Protein AF-A0A3N5BP95-F1 (afdb_monomer)

InterPro domains:
  IPR024079 Metallopeptidase, catalytic domain superfamily [G3DSA:3.40.390.10] (380-494)

Radius of gyration: 29.46 Å; Cα contacts (8 Å, |Δi|>4): 746; chains: 1; bounding box: 74×51×87 Å

Solvent-accessible surface area (backbone atoms only — not comparable to full-atom values): 29817 Å² total; per-residue (Å²): 101,35,34,36,41,33,27,37,22,31,38,56,100,89,51,77,41,54,39,74,54,55,46,54,48,50,27,62,79,66,70,35,48,29,33,40,39,35,32,40,48,75,45,72,67,47,52,53,47,52,55,53,38,48,74,73,63,36,43,55,89,60,31,46,79,39,93,64,92,80,74,39,76,43,68,78,82,68,98,61,82,49,75,67,41,49,59,53,58,75,67,34,63,30,38,41,36,38,59,75,43,60,69,66,60,54,51,33,52,50,42,52,23,64,76,69,71,34,50,32,30,42,43,34,57,79,86,75,87,72,59,66,73,61,59,74,67,34,77,37,77,45,73,47,50,98,91,55,55,69,70,58,54,48,51,52,51,53,53,55,46,40,63,74,69,58,48,81,79,65,80,81,69,81,80,79,85,75,57,72,70,59,56,57,53,50,56,52,51,52,51,53,52,51,53,52,51,53,54,51,51,52,54,49,54,55,52,53,64,64,57,75,78,72,84,93,73,89,76,96,71,66,72,71,81,77,78,60,66,94,75,43,75,54,66,57,72,66,98,63,86,69,98,58,83,78,90,49,61,26,45,44,53,20,45,54,52,21,50,51,27,47,54,58,26,41,78,75,47,64,68,81,58,90,76,65,79,64,80,30,28,78,83,71,70,62,76,91,50,58,44,60,26,36,40,24,35,37,38,64,83,53,44,82,41,79,76,41,80,70,66,65,83,89,62,76,72,55,53,60,58,54,39,48,67,56,52,52,46,52,66,37,47,64,55,77,60,24,72,61,38,44,25,44,32,29,29,38,66,60,81,64,34,62,47,61,52,78,46,67,53,94,90,40,30,32,45,32,37,21,60,72,55,64,83,51,62,65,60,42,54,47,49,50,45,24,47,48,40,43,57,71,50,65,34,73,86,32,40,43,75,43,81,88,50,59,83,58,86,82,55,71,94,23,36,28,83,82,18,67,55,36,49,50,35,65,56,74,49,68,91,55,62,72,78,50,55,66,31,88,86,55,53,69,70,55,50,53,52,51,27,68,73,42,54,62,48,36,89,43,66,59,24,56,41,22,60,70,45,28,50,16,49,31,50,30,49,33,58,73,47,75,83,54,92,76,58,85,46,54,31,40,49,52,36,44,50,45,74,78,34,45,56,54,29,47,47,35,23,48,37,32,44,34,51,30,50,54,63,74,75,106

pLDDT: mean 79.38, std 15.55, range [29.91, 98.25]

Structure (mmCIF, N/CA/C/O backbone):
data_AF-A0A3N5BP95-F1
#
_entry.id   AF-A0A3N5BP95-F1
#
loop_
_atom_site.group_PDB
_atom_site.id
_atom_site.type_symbol
_atom_site.label_atom_id
_atom_site.label_alt_id
_atom_site.label_comp_id
_atom_site.label_asym_id
_atom_site.label_entity_id
_atom_site.label_seq_id
_atom_site.pdbx_PDB_ins_code
_atom_site.Cartn_x
_atom_site.Cartn_y
_atom_site.Cartn_z
_atom_site.occupancy
_atom_site.B_iso_or_equiv
_atom_site.auth_seq_id
_atom_site.auth_comp_id
_atom_site.auth_asym_id
_atom_site.auth_atom_id
_atom_site.pdbx_PDB_model_num
ATOM 1 N N . MET A 1 1 ? 25.912 -14.772 -30.320 1.00 88.56 1 MET A N 1
ATOM 2 C CA . MET A 1 1 ? 25.528 -14.565 -28.922 1.00 88.56 1 MET A CA 1
ATOM 3 C C . MET A 1 1 ? 25.731 -13.100 -28.609 1.00 88.56 1 MET A C 1
ATOM 5 O O . MET A 1 1 ? 26.829 -12.608 -28.857 1.00 88.56 1 MET A O 1
ATOM 9 N N . ASN A 1 2 ? 24.690 -12.420 -28.154 1.00 94.25 2 ASN A N 1
ATOM 10 C CA . ASN A 1 2 ? 24.710 -11.050 -27.675 1.00 94.25 2 ASN A CA 1
ATOM 11 C C . ASN A 1 2 ? 24.861 -11.086 -26.156 1.00 94.25 2 ASN A C 1
ATOM 13 O O . ASN A 1 2 ? 24.027 -11.666 -25.464 1.00 94.25 2 ASN A O 1
ATOM 17 N N . LEU A 1 3 ? 25.941 -10.506 -25.651 1.00 95.69 3 LEU A N 1
ATOM 18 C CA . LEU A 1 3 ? 26.236 -10.441 -24.232 1.00 95.69 3 LEU A CA 1
ATOM 19 C C . LEU A 1 3 ? 26.145 -8.998 -23.758 1.00 95.69 3 LEU A C 1
ATOM 21 O O . LEU A 1 3 ? 26.749 -8.111 -24.361 1.00 95.69 3 LEU A O 1
ATOM 25 N N . LEU A 1 4 ? 25.449 -8.776 -22.651 1.00 97.06 4 LEU A N 1
ATOM 26 C CA . LEU A 1 4 ? 25.480 -7.506 -21.944 1.00 97.06 4 LEU A CA 1
ATOM 27 C C . LEU A 1 4 ? 26.425 -7.582 -20.749 1.00 97.06 4 LEU A C 1
ATOM 29 O O . LEU A 1 4 ? 26.276 -8.453 -19.898 1.00 97.06 4 LEU A O 1
ATOM 33 N N . TRP A 1 5 ? 27.362 -6.642 -20.675 1.00 96.31 5 TRP A N 1
ATOM 34 C CA . TRP A 1 5 ? 28.236 -6.431 -19.529 1.00 96.31 5 TRP A CA 1
ATOM 35 C C . TRP A 1 5 ? 27.813 -5.182 -18.755 1.00 96.31 5 TRP A C 1
ATOM 37 O O . TRP A 1 5 ? 27.791 -4.082 -19.315 1.00 96.31 5 TRP A O 1
ATOM 47 N N . VAL A 1 6 ? 27.479 -5.351 -17.476 1.00 94.00 6 VAL A N 1
ATOM 48 C CA . VAL A 1 6 ? 27.024 -4.275 -16.587 1.00 94.00 6 VAL A CA 1
ATOM 49 C C . VAL A 1 6 ? 28.044 -4.085 -15.474 1.00 94.00 6 VAL A C 1
ATOM 51 O O . VAL A 1 6 ? 28.260 -4.993 -14.675 1.00 94.00 6 VAL A O 1
ATOM 54 N N . SER A 1 7 ? 28.684 -2.919 -15.436 1.00 91.06 7 SER A N 1
ATOM 55 C CA . SER A 1 7 ? 29.667 -2.566 -14.405 1.00 91.06 7 SER A CA 1
ATOM 56 C C . SER A 1 7 ? 29.948 -1.062 -14.429 1.00 91.06 7 SER A C 1
ATOM 58 O O . SER A 1 7 ? 29.665 -0.372 -15.418 1.00 91.06 7 SER A O 1
ATOM 60 N N . ASN A 1 8 ? 30.518 -0.536 -13.350 1.00 85.12 8 ASN A N 1
ATOM 61 C CA . ASN A 1 8 ? 30.935 0.855 -13.278 1.00 85.12 8 ASN A CA 1
ATOM 62 C C . ASN A 1 8 ? 32.156 1.164 -14.166 1.00 85.12 8 ASN A C 1
ATOM 64 O O . ASN A 1 8 ? 33.004 0.313 -14.456 1.00 85.12 8 ASN A O 1
ATOM 68 N N . SER A 1 9 ? 32.243 2.422 -14.603 1.00 82.31 9 SER A N 1
ATOM 69 C CA . SER A 1 9 ? 33.439 2.968 -15.251 1.00 82.31 9 SER A CA 1
ATOM 70 C C . SER A 1 9 ? 34.214 3.822 -14.259 1.00 82.31 9 SER A C 1
ATOM 72 O O . SER A 1 9 ? 33.634 4.579 -13.479 1.00 82.31 9 SER A O 1
ATOM 74 N N . TYR A 1 10 ? 35.537 3.720 -14.316 1.00 79.25 10 TYR A N 1
ATOM 75 C CA . TYR A 1 10 ? 36.442 4.425 -13.418 1.00 79.25 10 TYR A CA 1
ATOM 76 C C . TYR A 1 10 ? 37.319 5.367 -14.228 1.00 79.25 10 TYR A C 1
ATOM 78 O O . TYR A 1 10 ? 37.929 4.965 -15.219 1.00 79.25 10 TYR A O 1
ATOM 86 N N . LYS A 1 11 ? 37.403 6.623 -13.798 1.00 75.94 11 LYS A N 1
ATOM 87 C CA . LYS A 1 11 ? 38.247 7.636 -14.427 1.00 75.94 11 LYS A CA 1
ATOM 88 C C . LYS A 1 11 ? 39.505 7.875 -13.605 1.00 75.94 11 LYS A C 1
ATOM 90 O O . LYS A 1 11 ? 39.418 8.292 -12.450 1.00 75.94 11 LYS A O 1
ATOM 95 N N . SER A 1 12 ? 40.667 7.703 -14.230 1.00 73.31 12 SER A N 1
ATOM 96 C CA . SER A 1 12 ? 41.959 8.186 -13.734 1.00 73.31 12 SER A CA 1
ATOM 97 C C . SER A 1 12 ? 42.388 9.452 -14.493 1.00 73.31 12 SER A C 1
ATOM 99 O O . SER A 1 12 ? 41.699 9.899 -15.412 1.00 73.31 12 SER A O 1
ATOM 101 N N . LYS A 1 13 ? 43.516 10.075 -14.110 1.00 64.88 13 LYS A N 1
ATOM 102 C CA . LYS A 1 13 ? 43.995 11.327 -14.739 1.00 64.88 13 LYS A CA 1
ATOM 103 C C . LYS A 1 13 ? 44.154 11.223 -16.261 1.00 64.88 13 LYS A C 1
ATOM 105 O O . LYS A 1 13 ? 43.896 12.209 -16.944 1.00 64.88 13 LYS A O 1
ATOM 110 N N . ASP A 1 14 ? 44.518 10.045 -16.771 1.00 60.78 14 ASP A N 1
ATOM 111 C CA . ASP A 1 14 ? 44.862 9.854 -18.183 1.00 60.78 14 ASP A CA 1
ATOM 112 C C . ASP A 1 14 ? 44.050 8.741 -18.884 1.00 60.78 14 ASP A C 1
ATOM 114 O O . ASP A 1 14 ? 44.089 8.648 -20.111 1.00 60.78 14 ASP A O 1
ATOM 118 N N . HIS A 1 15 ? 43.325 7.881 -18.147 1.00 67.31 15 HIS A N 1
ATOM 119 C CA . HIS A 1 15 ? 42.702 6.661 -18.692 1.00 67.31 15 HIS A CA 1
ATOM 120 C C . HIS A 1 15 ? 41.330 6.351 -18.060 1.00 67.31 15 HIS A C 1
ATOM 122 O O . HIS A 1 15 ? 40.996 6.840 -16.982 1.00 67.31 15 HIS A O 1
ATOM 128 N N . HIS A 1 16 ? 40.537 5.526 -18.754 1.00 68.44 16 HIS A N 1
ATOM 129 C CA . HIS A 1 16 ? 39.283 4.945 -18.257 1.00 68.44 16 HIS A CA 1
ATOM 130 C C . HIS A 1 16 ? 39.479 3.441 -18.027 1.00 68.44 16 HIS A C 1
ATOM 132 O O . HIS A 1 16 ? 39.959 2.750 -18.928 1.00 68.44 16 HIS A O 1
ATOM 138 N N . GLU A 1 17 ? 39.089 2.951 -16.855 1.00 77.31 17 GLU A N 1
ATOM 139 C CA . GLU A 1 17 ? 39.238 1.565 -16.391 1.00 77.31 17 GLU A CA 1
ATOM 140 C C . GLU A 1 17 ? 37.876 0.968 -15.982 1.00 77.31 17 GLU A C 1
ATOM 142 O O . GLU A 1 17 ? 36.851 1.658 -15.975 1.00 77.31 17 GLU A O 1
ATOM 147 N N . GLY A 1 18 ? 37.842 -0.330 -15.668 1.00 82.69 18 GLY A N 1
ATOM 148 C CA . GLY A 1 18 ? 36.618 -1.042 -15.283 1.00 82.69 18 GLY A CA 1
ATOM 149 C C . GLY A 1 18 ? 35.820 -1.528 -16.489 1.00 82.69 18 GLY A C 1
ATOM 150 O O . GLY A 1 18 ? 36.368 -2.216 -17.356 1.00 82.69 18 GLY A O 1
ATOM 151 N N . ALA A 1 19 ? 34.529 -1.188 -16.558 1.00 86.19 19 ALA A N 1
ATOM 152 C CA . ALA A 1 19 ? 33.600 -1.743 -17.543 1.00 86.19 19 ALA A CA 1
ATOM 153 C C . ALA A 1 19 ? 34.130 -1.810 -18.997 1.00 86.19 19 ALA A C 1
ATOM 155 O O . ALA A 1 19 ? 34.023 -2.874 -19.617 1.00 86.19 19 ALA A O 1
ATOM 156 N N . PRO A 1 20 ? 34.767 -0.760 -19.555 1.00 88.56 20 PRO A N 1
ATOM 157 C CA . PRO A 1 20 ? 35.273 -0.786 -20.928 1.00 88.56 20 PRO A CA 1
ATOM 158 C C . PRO A 1 20 ? 36.417 -1.778 -21.187 1.00 88.56 20 PRO A C 1
ATOM 160 O O . PRO A 1 20 ? 36.572 -2.249 -22.317 1.00 88.56 20 PRO A O 1
ATOM 163 N N . GLN A 1 21 ? 37.245 -2.068 -20.181 1.00 89.31 21 GLN A N 1
ATOM 164 C CA . GLN A 1 21 ? 38.381 -2.984 -20.301 1.00 89.31 21 GLN A CA 1
ATOM 165 C C . GLN A 1 21 ? 37.892 -4.431 -20.364 1.00 89.31 21 GLN A C 1
ATOM 167 O O . GLN A 1 21 ? 38.201 -5.141 -21.322 1.00 89.31 21 GLN A O 1
ATOM 172 N N . TYR A 1 22 ? 37.062 -4.837 -19.402 1.00 91.50 22 TYR A N 1
ATOM 173 C CA . TYR A 1 22 ? 36.506 -6.191 -19.346 1.00 91.50 22 TYR A CA 1
ATOM 174 C C . TYR A 1 22 ? 35.613 -6.499 -20.550 1.00 91.50 22 TYR A C 1
ATOM 176 O O . TYR A 1 22 ? 35.644 -7.609 -21.072 1.00 91.50 22 TYR A O 1
ATOM 184 N N . ALA A 1 23 ? 34.901 -5.504 -21.085 1.00 92.12 23 ALA A N 1
ATOM 185 C CA . ALA A 1 23 ? 34.109 -5.672 -22.301 1.00 92.12 23 ALA A CA 1
ATOM 186 C C . ALA A 1 23 ? 34.940 -6.084 -23.526 1.00 92.12 23 ALA A C 1
ATOM 188 O O . ALA A 1 23 ? 34.496 -6.910 -24.325 1.00 92.12 23 ALA A O 1
ATOM 189 N N . LYS A 1 24 ? 36.155 -5.534 -23.673 1.00 92.56 24 LYS A N 1
ATOM 190 C CA . LYS A 1 24 ? 37.087 -5.926 -24.744 1.00 92.56 24 LYS A CA 1
ATOM 191 C C . LYS A 1 24 ? 37.562 -7.361 -24.572 1.00 92.56 24 LYS A C 1
ATOM 193 O O . LYS A 1 24 ? 37.630 -8.087 -25.561 1.00 92.56 24 LYS A O 1
ATOM 198 N N . VAL A 1 25 ? 37.838 -7.765 -23.331 1.00 92.38 25 VAL A N 1
ATOM 199 C CA . VAL A 1 25 ? 38.217 -9.144 -23.005 1.00 92.38 25 VAL A CA 1
ATOM 200 C C . VAL A 1 25 ? 37.064 -10.095 -23.329 1.00 92.38 25 VAL A C 1
ATOM 202 O O . VAL A 1 25 ? 37.270 -11.030 -24.092 1.00 92.38 25 VAL A O 1
ATOM 205 N N . LEU A 1 26 ? 35.838 -9.809 -22.873 1.00 92.25 26 LEU A N 1
ATOM 206 C CA . LEU A 1 26 ? 34.636 -10.605 -23.174 1.00 92.25 26 LEU A CA 1
ATOM 207 C C . LEU A 1 26 ? 34.416 -10.774 -24.682 1.00 92.25 26 LEU A C 1
ATOM 209 O O . LEU A 1 26 ? 34.237 -11.889 -25.165 1.00 92.25 26 LEU A O 1
ATOM 213 N N . GLN A 1 27 ? 34.464 -9.667 -25.430 1.00 92.62 27 GLN A N 1
ATOM 214 C CA . GLN A 1 27 ? 34.277 -9.647 -26.884 1.00 92.62 27 GLN A CA 1
ATOM 215 C C . GLN A 1 27 ? 35.300 -10.540 -27.606 1.00 92.62 27 GLN A C 1
ATOM 217 O O . GLN A 1 27 ? 34.932 -11.276 -28.523 1.00 92.62 27 GLN A O 1
ATOM 222 N N . HIS A 1 28 ? 36.575 -10.467 -27.210 1.00 90.12 28 HIS A N 1
ATOM 223 C CA . HIS A 1 28 ? 37.665 -11.200 -27.854 1.00 90.12 28 HIS A CA 1
ATOM 224 C C . HIS A 1 28 ? 37.699 -12.675 -27.440 1.00 90.12 28 HIS A C 1
ATOM 226 O O . HIS A 1 28 ? 37.657 -13.561 -28.288 1.00 90.12 28 HIS A O 1
ATOM 232 N N . GLU A 1 29 ? 37.732 -12.936 -26.135 1.00 89.19 29 GLU A N 1
ATOM 233 C CA . GLU A 1 29 ? 37.972 -14.265 -25.566 1.00 89.19 29 GLU A CA 1
ATOM 234 C C . GLU A 1 29 ? 36.781 -15.214 -25.701 1.00 89.19 29 GLU A C 1
ATOM 236 O O . GLU A 1 29 ? 36.967 -16.431 -25.711 1.00 89.19 29 GLU A O 1
ATOM 241 N N . LEU A 1 30 ? 35.559 -14.679 -25.794 1.00 88.06 30 LEU A N 1
ATOM 242 C CA . LEU A 1 30 ? 34.356 -15.485 -26.014 1.00 88.06 30 LEU A CA 1
ATOM 243 C C . LEU A 1 30 ? 33.886 -15.460 -27.472 1.00 88.06 30 LEU A C 1
ATOM 245 O O . LEU A 1 30 ? 33.033 -16.265 -27.843 1.00 88.06 30 LEU A O 1
ATOM 249 N N . ASN A 1 31 ? 34.418 -14.556 -28.306 1.00 89.12 31 ASN A N 1
ATOM 250 C CA . ASN A 1 31 ? 33.953 -14.332 -29.678 1.00 89.12 31 ASN A CA 1
ATOM 251 C C . ASN A 1 31 ? 32.424 -14.076 -29.746 1.00 89.12 31 ASN A C 1
ATOM 253 O O . ASN A 1 31 ? 31.689 -14.702 -30.517 1.00 89.12 31 ASN A O 1
ATOM 257 N N . VAL A 1 32 ? 31.939 -13.166 -28.894 1.00 88.81 32 VAL A N 1
ATOM 258 C CA . VAL A 1 32 ? 30.514 -12.808 -28.714 1.00 88.81 32 VAL A CA 1
ATOM 259 C C . VAL A 1 32 ? 30.289 -11.340 -29.040 1.00 88.81 32 VAL A C 1
ATOM 261 O O . VAL A 1 32 ? 31.220 -10.559 -28.944 1.00 88.81 32 VAL A O 1
ATOM 264 N N . ASN A 1 33 ? 29.073 -10.933 -29.400 1.00 92.88 33 ASN A N 1
ATOM 265 C CA . ASN A 1 33 ? 28.753 -9.516 -29.583 1.00 92.88 33 ASN A CA 1
ATOM 266 C C . ASN A 1 33 ? 28.514 -8.874 -28.213 1.00 92.88 33 ASN A C 1
ATOM 268 O O . ASN A 1 33 ? 27.502 -9.166 -27.578 1.00 92.88 33 ASN A O 1
ATOM 272 N N . THR A 1 34 ? 29.410 -8.003 -27.762 1.00 95.50 34 THR A N 1
ATOM 273 C CA . THR A 1 34 ? 29.330 -7.401 -26.428 1.00 95.50 34 THR A CA 1
ATOM 274 C C . THR A 1 34 ? 28.683 -6.018 -26.477 1.00 95.50 34 THR A C 1
ATOM 276 O O . THR A 1 34 ? 29.112 -5.124 -27.208 1.00 95.50 34 THR A O 1
ATOM 279 N N . SER A 1 35 ? 27.666 -5.822 -25.645 1.00 96.25 35 SER A N 1
ATOM 280 C CA . SER A 1 35 ? 27.135 -4.516 -25.254 1.00 96.25 35 SER A CA 1
ATOM 281 C C . SER A 1 35 ? 27.616 -4.176 -23.850 1.00 96.25 35 SER A C 1
ATOM 283 O O . SER A 1 35 ? 27.769 -5.073 -23.022 1.00 96.25 35 SER A O 1
ATOM 285 N N . ILE A 1 36 ? 27.827 -2.895 -23.562 1.00 94.31 36 ILE A N 1
ATOM 286 C CA . ILE A 1 36 ? 28.131 -2.433 -22.204 1.00 94.31 36 ILE A CA 1
ATOM 287 C C . ILE A 1 36 ? 27.038 -1.515 -21.688 1.00 94.31 36 ILE A C 1
ATOM 289 O O . ILE A 1 36 ? 26.592 -0.623 -22.408 1.00 94.31 36 ILE A O 1
ATOM 293 N N . TYR A 1 37 ? 26.662 -1.689 -20.426 1.00 92.81 37 TYR A N 1
ATOM 294 C CA . TYR A 1 37 ? 25.872 -0.716 -19.687 1.00 92.81 37 TYR A CA 1
ATOM 295 C C . TYR A 1 37 ? 26.691 -0.178 -18.514 1.00 92.81 37 TYR A C 1
ATOM 297 O O . TYR A 1 37 ? 27.108 -0.916 -17.625 1.00 92.81 37 TYR A O 1
ATOM 305 N N . THR A 1 38 ? 27.001 1.113 -18.590 1.00 90.25 38 THR A N 1
ATOM 306 C CA . THR A 1 38 ? 27.887 1.837 -17.675 1.00 90.25 38 THR A CA 1
ATOM 307 C C . THR A 1 38 ? 27.632 3.339 -17.814 1.00 90.25 38 THR A C 1
ATOM 309 O O . THR A 1 38 ? 27.055 3.761 -18.823 1.00 90.25 38 THR A O 1
ATOM 312 N N . SER A 1 39 ? 28.080 4.144 -16.854 1.00 85.88 39 SER A N 1
ATOM 313 C CA . SER A 1 39 ? 28.085 5.604 -16.966 1.00 85.88 39 SER A CA 1
ATOM 314 C C . SER A 1 39 ? 29.360 6.110 -17.622 1.00 85.88 39 SER A C 1
ATOM 316 O O . SER A 1 39 ? 30.465 5.697 -17.279 1.00 85.88 39 SER A O 1
ATOM 318 N N . ILE A 1 40 ? 29.219 7.035 -18.568 1.00 85.00 40 ILE A N 1
ATOM 319 C CA . ILE A 1 40 ? 30.326 7.606 -19.334 1.00 85.00 40 ILE A CA 1
ATOM 320 C C . ILE A 1 40 ? 30.227 9.129 -19.275 1.00 85.00 40 ILE A C 1
ATOM 322 O O . ILE A 1 40 ? 29.191 9.712 -19.579 1.00 85.00 40 ILE A O 1
ATOM 326 N N . GLU A 1 41 ? 31.315 9.801 -18.918 1.00 84.19 41 GLU A N 1
ATOM 327 C CA . GLU A 1 41 ? 31.334 11.264 -18.846 1.00 84.19 41 GLU A CA 1
ATOM 328 C C . GLU A 1 41 ? 31.290 11.955 -20.229 1.00 84.19 41 GLU A C 1
ATOM 330 O O . GLU A 1 41 ? 31.716 11.404 -21.251 1.00 84.19 41 GLU A O 1
ATOM 335 N N . TYR A 1 42 ? 30.864 13.218 -20.263 1.00 82.19 42 TYR A N 1
ATOM 336 C CA . TYR A 1 42 ? 31.041 14.110 -21.410 1.00 82.19 42 TYR A CA 1
ATOM 337 C C . TYR A 1 42 ? 32.462 14.690 -21.450 1.00 82.19 42 TYR A C 1
ATOM 339 O O . TYR A 1 42 ? 32.716 15.809 -21.015 1.00 82.19 42 TYR A O 1
ATOM 347 N N . SER A 1 43 ? 33.412 13.945 -22.023 1.00 81.69 43 SER A N 1
ATOM 348 C CA . SER A 1 43 ? 34.792 14.423 -22.187 1.00 81.69 43 SER A CA 1
ATOM 349 C C . SER A 1 43 ? 35.444 13.985 -23.503 1.00 81.69 43 SER A C 1
ATOM 351 O O . SER A 1 43 ? 34.991 13.067 -24.195 1.00 81.69 43 SER A O 1
ATOM 353 N N . LYS A 1 44 ? 36.557 14.639 -23.869 1.00 81.25 44 LYS A N 1
ATOM 354 C CA . LYS A 1 44 ? 37.369 14.232 -25.031 1.00 81.25 44 LYS A CA 1
ATOM 355 C C . LYS A 1 44 ? 37.947 12.825 -24.852 1.00 81.25 44 LYS A C 1
ATOM 357 O O . LYS A 1 44 ? 37.971 12.059 -25.814 1.00 81.25 44 LYS A O 1
ATOM 362 N N . SER A 1 45 ? 38.388 12.469 -23.644 1.00 78.81 45 SER A N 1
ATOM 363 C CA . SER A 1 45 ? 38.914 11.130 -23.348 1.00 78.81 45 SER A CA 1
ATOM 364 C C . SER A 1 45 ? 37.817 10.069 -23.460 1.00 78.81 45 SER A C 1
ATOM 366 O O . SER A 1 45 ? 38.035 9.045 -24.108 1.00 78.81 45 SER A O 1
ATOM 368 N N . ALA A 1 46 ? 36.608 10.349 -22.964 1.00 81.00 46 ALA A N 1
ATOM 369 C CA . ALA A 1 46 ? 35.445 9.485 -23.151 1.00 81.00 46 ALA A CA 1
ATOM 370 C C . ALA A 1 46 ? 35.080 9.319 -24.637 1.00 81.00 46 ALA A C 1
ATOM 372 O O . ALA A 1 46 ? 34.819 8.209 -25.096 1.00 81.00 46 ALA A O 1
ATOM 373 N N . HIS A 1 47 ? 35.148 10.387 -25.440 1.00 83.38 47 HIS A N 1
ATOM 374 C CA . HIS A 1 47 ? 34.946 10.289 -26.890 1.00 83.38 47 HIS A CA 1
ATOM 375 C C . HIS A 1 47 ? 35.963 9.347 -27.565 1.00 83.38 47 HIS A C 1
ATOM 377 O O . HIS A 1 47 ? 35.590 8.514 -28.398 1.00 83.38 47 HIS A O 1
ATOM 383 N N . HIS A 1 48 ? 37.244 9.426 -27.190 1.00 84.94 48 HIS A N 1
ATOM 384 C CA . HIS A 1 48 ? 38.273 8.503 -27.681 1.00 84.94 48 HIS A CA 1
ATOM 385 C C . HIS A 1 48 ? 38.022 7.055 -27.244 1.00 84.94 48 HIS A C 1
ATOM 387 O O . HIS A 1 48 ? 38.169 6.142 -28.063 1.00 84.94 48 HIS A O 1
ATOM 393 N N . LEU A 1 49 ? 37.602 6.846 -25.994 1.00 84.88 49 LEU A N 1
ATOM 394 C CA . LEU A 1 49 ? 37.219 5.538 -25.469 1.00 84.88 49 LEU A CA 1
ATOM 395 C C . LEU A 1 49 ? 36.078 4.921 -26.284 1.00 84.88 49 LEU A C 1
ATOM 397 O O . LEU A 1 49 ? 36.196 3.795 -26.757 1.00 84.88 49 LEU A O 1
ATOM 401 N N . LEU A 1 50 ? 35.002 5.668 -26.513 1.00 85.94 50 LEU A N 1
ATOM 402 C CA . LEU A 1 50 ? 33.840 5.201 -27.273 1.00 85.94 50 LEU A CA 1
ATOM 403 C C . LEU A 1 50 ? 34.204 4.833 -28.709 1.00 85.94 50 LEU A C 1
ATOM 405 O O . LEU A 1 50 ? 33.760 3.808 -29.225 1.00 85.94 50 LEU A O 1
ATOM 409 N N . LYS A 1 51 ? 35.076 5.627 -29.340 1.00 87.31 51 LYS A N 1
ATOM 410 C CA . LYS A 1 51 ? 35.626 5.310 -30.661 1.00 87.31 51 LYS A CA 1
ATOM 411 C C . LYS A 1 51 ? 36.479 4.038 -30.628 1.00 87.31 51 LYS A C 1
ATOM 413 O O . LYS A 1 51 ? 36.448 3.263 -31.580 1.00 87.31 51 LYS A O 1
ATOM 418 N N . SER A 1 52 ? 37.236 3.810 -29.552 1.00 88.81 52 SER A N 1
ATOM 419 C CA . SER A 1 52 ? 37.999 2.573 -29.339 1.00 88.81 52 SER A CA 1
ATOM 420 C C . SER A 1 52 ? 37.076 1.362 -29.187 1.00 88.81 52 SER A C 1
ATOM 422 O O . SER A 1 52 ? 37.299 0.359 -29.857 1.00 88.81 52 SER A O 1
ATOM 424 N N . LEU A 1 53 ? 36.021 1.460 -28.375 1.00 90.12 53 LEU A N 1
ATOM 425 C CA . LEU A 1 53 ? 35.035 0.393 -28.169 1.00 90.12 53 LEU A CA 1
ATOM 426 C C . LEU A 1 53 ? 34.290 0.054 -29.465 1.00 90.12 53 LEU A C 1
ATOM 428 O O . LEU A 1 53 ? 34.240 -1.108 -29.858 1.00 90.12 53 LEU A O 1
ATOM 432 N N . SER A 1 54 ? 33.833 1.073 -30.196 1.00 90.19 54 SER A N 1
ATOM 433 C CA . SER A 1 54 ? 33.174 0.901 -31.494 1.00 90.19 54 SER A CA 1
ATOM 434 C C . SER A 1 54 ? 34.073 0.201 -32.522 1.00 90.19 54 SER A C 1
ATOM 436 O O . SER A 1 54 ? 33.604 -0.675 -33.245 1.00 90.19 54 SER A O 1
ATOM 438 N N . LYS A 1 55 ? 35.383 0.500 -32.549 1.00 90.00 55 LYS A N 1
ATOM 439 C CA . LYS A 1 55 ? 36.350 -0.220 -33.402 1.00 90.00 55 LYS A CA 1
ATOM 440 C C . LYS A 1 55 ? 36.477 -1.710 -33.064 1.00 90.00 55 LYS A C 1
ATOM 442 O O . LYS A 1 55 ? 36.828 -2.481 -33.948 1.00 90.00 55 LYS A O 1
ATOM 447 N N . HIS A 1 56 ? 36.210 -2.098 -31.818 1.00 88.50 56 HIS A N 1
ATOM 448 C CA . HIS A 1 56 ? 36.203 -3.497 -31.376 1.00 88.50 56 HIS A CA 1
ATOM 449 C C . HIS A 1 56 ? 34.816 -4.149 -31.510 1.00 88.50 56 HIS A C 1
ATOM 451 O O . HIS A 1 56 ? 34.634 -5.272 -31.058 1.00 88.50 56 HIS A O 1
ATOM 457 N N . GLY A 1 57 ? 33.839 -3.466 -32.120 1.00 89.44 57 GLY A N 1
ATOM 458 C CA . GLY A 1 57 ? 32.478 -3.980 -32.288 1.00 89.44 57 GLY A CA 1
ATOM 459 C C . GLY A 1 57 ? 31.609 -3.910 -31.029 1.00 89.44 57 GLY A C 1
ATOM 460 O O . GLY A 1 57 ? 30.501 -4.436 -31.042 1.00 89.44 57 GLY A O 1
ATOM 461 N N . ILE A 1 58 ? 32.076 -3.243 -29.968 1.00 94.19 58 ILE A N 1
ATOM 462 C CA . ILE A 1 58 ? 31.360 -3.160 -28.691 1.00 94.19 58 ILE A CA 1
ATOM 463 C C . ILE A 1 58 ? 30.301 -2.061 -28.760 1.00 94.19 58 ILE A C 1
ATOM 465 O O . ILE A 1 58 ? 30.601 -0.907 -29.092 1.00 94.19 58 ILE A O 1
ATOM 469 N N . GLN A 1 59 ? 29.064 -2.412 -28.413 1.00 93.19 59 GLN A N 1
ATOM 470 C CA . GLN A 1 59 ? 27.932 -1.490 -28.411 1.00 93.19 59 GLN A CA 1
ATOM 471 C C . GLN A 1 59 ? 27.858 -0.714 -27.091 1.00 93.19 59 GLN A C 1
ATOM 473 O O . GLN A 1 59 ? 27.917 -1.288 -26.008 1.00 93.19 59 GLN A O 1
ATOM 478 N N . THR A 1 60 ? 27.721 0.609 -27.192 1.00 90.06 60 THR A N 1
ATOM 479 C CA . THR A 1 60 ? 27.712 1.543 -26.048 1.00 90.06 60 THR A CA 1
ATOM 480 C C . THR A 1 60 ? 26.469 2.435 -26.027 1.00 90.06 60 THR A C 1
ATOM 482 O O . THR A 1 60 ? 26.383 3.368 -25.236 1.00 90.06 60 THR A O 1
ATOM 485 N N . SER A 1 61 ? 25.500 2.178 -26.913 1.00 83.50 61 SER A N 1
ATOM 486 C CA . SER A 1 61 ? 24.289 2.995 -27.095 1.00 83.50 61 SER A CA 1
ATOM 487 C C . SER A 1 61 ? 23.359 2.994 -25.884 1.00 83.50 61 SER A C 1
ATOM 489 O O . SER A 1 61 ? 22.529 3.887 -25.756 1.00 83.50 61 SER A O 1
ATOM 491 N N . ILE A 1 62 ? 23.489 2.000 -25.010 1.00 82.50 62 ILE A N 1
ATOM 492 C CA . ILE A 1 62 ? 22.707 1.878 -23.778 1.00 82.50 62 ILE A CA 1
ATOM 493 C C . ILE A 1 62 ? 23.396 2.515 -22.568 1.00 82.50 62 ILE A C 1
ATOM 495 O O . ILE A 1 62 ? 22.774 2.621 -21.517 1.00 82.50 62 ILE A O 1
ATOM 499 N N . SER A 1 63 ? 24.666 2.911 -22.689 1.00 86.62 63 SER A N 1
ATOM 500 C CA . SER A 1 63 ? 25.420 3.563 -21.617 1.00 86.62 63 SER A CA 1
ATOM 501 C C . SER A 1 63 ? 24.911 4.976 -21.358 1.00 86.62 63 SER A C 1
ATOM 503 O O . SER A 1 63 ? 24.594 5.719 -22.289 1.00 86.62 63 SER A O 1
ATOM 505 N N . GLU A 1 64 ? 24.902 5.372 -20.090 1.00 83.81 64 GLU A N 1
ATOM 506 C CA . GLU A 1 64 ? 24.522 6.720 -19.687 1.00 83.81 64 GLU A CA 1
ATOM 507 C C . GLU A 1 64 ? 25.623 7.719 -20.008 1.00 83.81 64 GLU A C 1
ATOM 509 O O . GLU A 1 64 ? 26.816 7.408 -19.981 1.00 83.81 64 GLU A O 1
ATOM 514 N N . ARG A 1 65 ? 25.208 8.944 -20.326 1.00 83.31 65 ARG A N 1
ATOM 515 C CA . ARG A 1 65 ? 26.112 10.056 -20.583 1.00 83.31 65 ARG A CA 1
ATOM 516 C C . ARG A 1 65 ? 25.887 11.145 -19.558 1.00 83.31 65 ARG A C 1
ATOM 518 O O . ARG A 1 65 ? 24.798 11.711 -19.513 1.00 83.31 65 ARG A O 1
ATOM 525 N N . ILE A 1 66 ? 26.915 11.440 -18.771 1.00 79.19 66 ILE A N 1
ATOM 526 C CA . ILE A 1 66 ? 26.804 12.355 -17.634 1.00 79.19 66 ILE A CA 1
ATOM 527 C C . ILE A 1 66 ? 27.833 13.480 -17.699 1.00 79.19 66 ILE A C 1
ATOM 529 O O . ILE A 1 66 ? 28.927 13.306 -18.235 1.00 79.19 66 ILE A O 1
ATOM 533 N N . ASP A 1 67 ? 27.500 14.642 -17.146 1.00 77.81 67 ASP A N 1
ATOM 534 C CA . ASP A 1 67 ? 28.484 15.702 -16.922 1.00 77.81 67 ASP A CA 1
ATOM 535 C C . ASP A 1 67 ? 29.206 15.420 -15.599 1.00 77.81 67 ASP A C 1
ATOM 537 O O . ASP A 1 67 ? 28.642 15.575 -14.517 1.00 77.81 67 ASP A O 1
ATOM 541 N N . TYR A 1 68 ? 30.435 14.913 -15.691 1.00 75.25 68 TYR A N 1
ATOM 542 C CA . TYR A 1 68 ? 31.243 14.523 -14.541 1.00 75.25 68 TYR A CA 1
ATOM 543 C C . TYR A 1 68 ? 32.649 15.098 -14.677 1.00 75.25 68 TYR A C 1
ATOM 545 O O . TYR A 1 68 ? 33.383 14.784 -15.610 1.00 75.25 68 TYR A O 1
ATOM 553 N N . ASN A 1 69 ? 33.041 15.927 -13.711 1.00 72.38 69 ASN A N 1
ATOM 554 C CA . ASN A 1 69 ? 34.331 16.625 -13.709 1.00 72.38 69 ASN A CA 1
ATOM 555 C C . ASN A 1 69 ? 35.297 16.105 -12.626 1.00 72.38 69 ASN A C 1
ATOM 557 O O . ASN A 1 69 ? 36.308 16.744 -12.339 1.00 72.38 69 ASN A O 1
ATOM 561 N N . GLY A 1 70 ? 35.005 14.938 -12.037 1.00 75.12 70 GLY A N 1
ATOM 562 C CA . GLY A 1 70 ? 35.806 14.311 -10.981 1.00 75.12 70 GLY A CA 1
ATOM 563 C C . GLY A 1 70 ? 36.844 13.291 -11.472 1.00 75.12 70 GLY A C 1
ATOM 564 O O . GLY A 1 70 ? 37.072 13.128 -12.675 1.00 75.12 70 GLY A O 1
ATOM 565 N N . ILE A 1 71 ? 37.469 12.612 -10.506 1.00 74.69 71 ILE A N 1
ATOM 566 C CA . ILE A 1 71 ? 38.326 11.423 -10.647 1.00 74.69 71 ILE A CA 1
ATOM 567 C C . ILE A 1 71 ? 37.707 10.337 -9.759 1.00 74.69 71 ILE A C 1
ATOM 569 O O . ILE A 1 71 ? 37.261 10.647 -8.654 1.00 74.69 71 ILE A O 1
ATOM 573 N N . GLY A 1 72 ? 37.717 9.082 -10.208 1.00 73.25 72 GLY A N 1
ATOM 574 C CA . GLY A 1 72 ? 37.140 7.952 -9.478 1.00 73.25 72 GLY A CA 1
ATOM 575 C C . GLY A 1 72 ? 35.959 7.320 -10.211 1.00 73.25 72 GLY A C 1
ATOM 576 O O . GLY A 1 72 ? 35.921 7.311 -11.443 1.00 73.25 72 GLY A O 1
ATOM 577 N N . VAL A 1 73 ? 35.023 6.751 -9.449 1.00 74.75 73 VAL A N 1
ATOM 578 C CA . VAL A 1 73 ? 33.812 6.111 -9.983 1.00 74.75 73 VAL A CA 1
ATOM 579 C C . VAL A 1 73 ? 32.946 7.156 -10.679 1.00 74.75 73 VAL A C 1
ATOM 581 O O . VAL A 1 73 ? 32.596 8.175 -10.082 1.00 74.75 73 VAL A O 1
ATOM 584 N N . ILE A 1 74 ? 32.589 6.892 -11.933 1.00 74.50 74 ILE A N 1
ATOM 585 C CA . ILE A 1 74 ? 31.611 7.691 -12.669 1.00 74.50 74 ILE A CA 1
ATOM 586 C C . ILE A 1 74 ? 30.216 7.215 -12.226 1.00 74.50 74 ILE A C 1
ATOM 588 O O . ILE A 1 74 ? 29.873 6.067 -12.503 1.00 74.50 74 ILE A O 1
ATOM 592 N N . PRO A 1 75 ? 29.413 8.038 -11.526 1.00 68.62 75 PRO A N 1
ATOM 593 C CA . PRO A 1 75 ? 28.159 7.575 -10.936 1.00 68.62 75 PRO A CA 1
ATOM 594 C C . PRO A 1 75 ? 27.095 7.263 -11.995 1.00 68.62 75 PRO A C 1
ATOM 596 O O . PRO A 1 75 ? 27.045 7.881 -13.056 1.00 68.62 75 PRO A O 1
ATOM 599 N N . PHE A 1 76 ? 26.187 6.341 -11.694 1.00 73.81 76 PHE A N 1
ATOM 600 C CA . PHE A 1 76 ? 24.892 6.279 -12.378 1.00 73.81 76 PHE A CA 1
ATOM 601 C C . PHE A 1 76 ? 24.023 7.402 -11.820 1.00 73.81 76 PHE A C 1
ATOM 603 O O . PHE A 1 76 ? 23.825 7.475 -10.610 1.00 73.81 76 PHE A O 1
ATOM 610 N N . LEU A 1 77 ? 23.590 8.315 -12.691 1.00 60.38 77 LEU A N 1
ATOM 611 C CA . LEU A 1 77 ? 22.752 9.450 -12.291 1.00 60.38 77 LEU A CA 1
ATOM 612 C C . LEU A 1 77 ? 21.273 9.166 -12.524 1.00 60.38 77 LEU A C 1
ATOM 614 O O . LEU A 1 77 ? 20.434 9.764 -11.858 1.00 60.38 77 LEU A O 1
ATOM 618 N N . ASN A 1 78 ? 20.946 8.276 -13.465 1.00 60.91 78 ASN A N 1
ATOM 619 C CA . ASN A 1 78 ? 19.564 7.894 -13.685 1.00 60.91 78 ASN A CA 1
ATOM 620 C C . ASN A 1 78 ? 19.190 6.747 -12.751 1.00 60.91 78 ASN A C 1
ATOM 622 O O . ASN A 1 78 ? 19.749 5.654 -12.811 1.00 60.91 78 ASN A O 1
ATOM 626 N N . GLU A 1 79 ? 18.171 6.988 -11.933 1.00 56.62 79 GLU A N 1
ATOM 627 C CA . GLU A 1 79 ? 17.579 5.976 -11.051 1.00 56.62 79 GLU A CA 1
ATOM 628 C C . GLU A 1 79 ? 16.709 4.959 -11.821 1.00 56.62 79 GLU A C 1
ATOM 630 O O . GLU A 1 79 ? 16.212 3.978 -11.269 1.00 56.62 79 GLU A O 1
ATOM 635 N N . ARG A 1 80 ? 16.539 5.170 -13.135 1.00 58.78 80 ARG A N 1
ATOM 636 C CA . ARG A 1 80 ? 15.692 4.371 -14.027 1.00 58.78 80 ARG A CA 1
ATOM 637 C C . ARG A 1 80 ? 16.425 4.092 -15.331 1.00 58.78 80 ARG A C 1
ATOM 639 O O . ARG A 1 80 ? 17.031 4.997 -15.902 1.00 58.78 80 ARG A O 1
ATOM 646 N N . LEU A 1 81 ? 16.310 2.867 -15.850 1.00 65.81 81 LEU A N 1
ATOM 647 C CA . LEU A 1 81 ? 16.644 2.646 -17.262 1.00 65.81 81 LEU A CA 1
ATOM 648 C C . LEU A 1 81 ? 15.547 3.310 -18.124 1.00 65.81 81 LEU A C 1
ATOM 650 O O . LEU A 1 81 ? 14.456 3.639 -17.665 1.00 65.81 81 LEU A O 1
ATOM 654 N N . SER A 1 82 ? 15.829 3.503 -19.396 1.00 75.00 82 SER A N 1
ATOM 655 C CA . SER A 1 82 ? 14.918 4.005 -20.416 1.00 75.00 82 SER A CA 1
ATOM 656 C C . SER A 1 82 ? 14.272 2.847 -21.177 1.00 75.00 82 SER A C 1
ATOM 658 O O . SER A 1 82 ? 14.813 1.740 -21.233 1.00 75.00 82 SER A O 1
ATOM 660 N N . LEU A 1 83 ? 13.151 3.116 -21.855 1.00 69.25 83 LEU A N 1
ATOM 661 C CA . LEU A 1 83 ? 12.508 2.143 -22.752 1.00 69.25 83 LEU A CA 1
ATOM 662 C C . LEU A 1 83 ? 13.482 1.574 -23.800 1.00 69.25 83 LEU A C 1
ATOM 664 O O . LEU A 1 83 ? 13.408 0.397 -24.144 1.00 69.25 83 LEU A O 1
ATOM 668 N N . HIS A 1 84 ? 14.431 2.383 -24.274 1.00 78.31 84 HIS A N 1
ATOM 669 C CA . HIS A 1 84 ? 15.476 1.928 -25.190 1.00 78.31 84 HIS A CA 1
ATOM 670 C C . HIS A 1 84 ? 16.434 0.924 -24.524 1.00 78.31 84 HIS A C 1
ATOM 672 O O . HIS A 1 84 ? 16.707 -0.132 -25.092 1.00 78.31 84 HIS A O 1
ATOM 678 N N . GLN A 1 85 ? 16.912 1.210 -23.306 1.00 84.50 85 GLN A N 1
ATOM 679 C CA . GLN A 1 85 ? 17.784 0.295 -22.553 1.00 84.50 85 GLN A CA 1
ATOM 680 C C . GLN A 1 85 ? 17.084 -1.042 -22.275 1.00 84.50 85 GLN A C 1
ATOM 682 O O . GLN A 1 85 ? 17.685 -2.096 -22.454 1.00 84.50 85 GLN A O 1
ATOM 687 N N . ILE A 1 86 ? 15.793 -1.013 -21.948 1.00 79.31 86 ILE A N 1
ATOM 688 C CA . ILE A 1 86 ? 14.962 -2.215 -21.806 1.00 79.31 86 ILE A CA 1
ATOM 689 C C . ILE A 1 86 ? 14.913 -3.057 -23.057 1.00 79.31 86 ILE A C 1
ATOM 691 O O . ILE A 1 86 ? 15.147 -4.263 -23.007 1.00 79.31 86 ILE A O 1
ATOM 695 N N . GLN A 1 87 ? 14.537 -2.430 -24.171 1.00 80.06 87 GLN A N 1
ATOM 696 C CA . GLN A 1 87 ? 14.380 -3.125 -25.438 1.00 80.06 87 GLN A CA 1
ATOM 697 C C . GLN A 1 87 ? 15.702 -3.753 -25.860 1.00 80.06 87 GLN A C 1
ATOM 699 O O . GLN A 1 87 ? 15.700 -4.852 -26.404 1.00 80.06 87 GLN A O 1
ATOM 704 N N . HIS A 1 88 ? 16.819 -3.097 -25.545 1.00 87.88 88 HIS A N 1
ATOM 705 C CA . HIS A 1 88 ? 18.150 -3.636 -25.768 1.00 87.88 88 HIS A CA 1
ATOM 706 C C . HIS A 1 88 ? 18.449 -4.842 -24.871 1.00 87.88 88 HIS A C 1
ATOM 708 O O . HIS A 1 88 ? 18.857 -5.878 -25.384 1.00 87.88 88 HIS A O 1
ATOM 714 N N . ILE A 1 89 ? 18.202 -4.758 -23.556 1.00 91.19 89 ILE A N 1
ATOM 715 C CA . ILE A 1 89 ? 18.423 -5.879 -22.619 1.00 91.19 89 ILE A CA 1
ATOM 716 C C . ILE A 1 89 ? 17.608 -7.108 -23.043 1.00 91.19 89 ILE A C 1
ATOM 718 O O . ILE A 1 89 ? 18.145 -8.211 -23.061 1.00 91.19 89 ILE A O 1
ATOM 722 N N . LYS A 1 90 ? 16.355 -6.919 -23.479 1.00 89.88 90 LYS A N 1
ATOM 723 C CA . LYS A 1 90 ? 15.468 -7.992 -23.973 1.00 89.88 90 LYS A CA 1
ATOM 724 C C . LYS A 1 90 ? 16.019 -8.781 -25.166 1.00 89.88 90 LYS A C 1
ATOM 726 O O . LYS A 1 90 ? 15.532 -9.869 -25.446 1.00 89.88 90 LYS A O 1
ATOM 731 N N . GLN A 1 91 ? 16.990 -8.229 -25.892 1.00 92.25 91 GLN A N 1
ATOM 732 C CA . GLN A 1 91 ? 17.606 -8.851 -27.071 1.00 92.25 91 GLN A CA 1
ATOM 733 C C . GLN A 1 91 ? 18.922 -9.577 -26.745 1.00 92.25 91 GLN A C 1
ATOM 735 O O . GLN A 1 91 ? 19.624 -10.032 -27.656 1.00 92.25 91 GLN A O 1
ATOM 740 N N . MET A 1 92 ? 19.302 -9.627 -25.466 1.00 95.12 92 MET A N 1
ATOM 741 C CA . MET A 1 92 ? 20.536 -10.260 -25.018 1.00 95.12 92 MET A CA 1
ATOM 742 C C . MET A 1 92 ? 20.331 -11.762 -24.832 1.00 95.12 92 MET A C 1
ATOM 744 O O . MET A 1 92 ? 19.305 -12.203 -24.327 1.00 95.12 92 MET A O 1
ATOM 748 N N . ASP A 1 93 ? 21.343 -12.541 -25.209 1.00 94.25 93 ASP A N 1
ATOM 749 C CA . ASP A 1 93 ? 21.386 -13.986 -24.966 1.00 94.25 93 ASP A CA 1
ATOM 750 C C . ASP A 1 93 ? 21.958 -14.301 -23.572 1.00 94.25 93 ASP A C 1
ATOM 752 O O . ASP A 1 93 ? 21.748 -15.389 -23.036 1.00 94.25 93 ASP A O 1
ATOM 756 N N . PHE A 1 94 ? 22.726 -13.366 -23.000 1.00 95.25 94 PHE A N 1
ATOM 757 C CA . PHE A 1 94 ? 23.262 -13.462 -21.647 1.00 95.25 94 PHE A CA 1
ATOM 758 C C . PHE A 1 94 ? 23.543 -12.079 -21.057 1.00 95.25 94 PHE A C 1
ATOM 760 O O . PHE A 1 94 ? 24.039 -11.191 -21.759 1.00 95.25 94 PHE A O 1
ATOM 767 N N . VAL A 1 95 ? 23.310 -11.914 -19.756 1.00 96.81 95 VAL A N 1
ATOM 768 C CA . VAL A 1 95 ? 23.665 -10.692 -19.021 1.00 96.81 95 VAL A CA 1
ATOM 769 C C . VAL A 1 95 ? 24.651 -11.015 -17.905 1.00 96.81 95 VAL A C 1
ATOM 771 O O . VAL A 1 95 ? 24.368 -11.835 -17.044 1.00 96.81 95 VAL A O 1
ATOM 774 N N . LEU A 1 96 ? 25.812 -10.368 -17.892 1.00 96.38 96 LEU A N 1
ATOM 775 C CA . LEU A 1 96 ? 26.800 -10.494 -16.825 1.00 96.38 96 LEU A CA 1
ATOM 776 C C . LEU A 1 96 ? 26.887 -9.168 -16.063 1.00 96.38 96 LEU A C 1
ATOM 778 O O . LEU A 1 96 ? 27.117 -8.118 -16.667 1.00 96.38 96 LEU A O 1
ATOM 782 N N . ILE A 1 97 ? 26.689 -9.222 -14.748 1.00 94.00 97 ILE A N 1
ATOM 783 C CA . ILE A 1 97 ? 26.595 -8.047 -13.879 1.00 94.00 97 ILE A CA 1
ATOM 784 C C . ILE A 1 97 ? 27.673 -8.120 -12.809 1.00 94.00 97 ILE A C 1
ATOM 786 O O . ILE A 1 97 ? 27.789 -9.131 -12.119 1.00 94.00 97 ILE A O 1
ATOM 790 N N . LYS A 1 98 ? 28.418 -7.032 -12.632 1.00 91.44 98 LYS A N 1
ATOM 791 C CA . LYS A 1 98 ? 29.196 -6.781 -11.422 1.00 91.44 98 LYS A CA 1
ATOM 792 C C . LYS A 1 98 ? 28.371 -5.917 -10.470 1.00 91.44 98 LYS A C 1
ATOM 794 O O . LYS A 1 98 ? 27.775 -4.934 -10.905 1.00 91.44 98 LYS A O 1
ATOM 799 N N . THR A 1 99 ? 28.334 -6.254 -9.182 1.00 83.75 99 THR A N 1
ATOM 800 C CA . THR A 1 99 ? 27.567 -5.491 -8.171 1.00 83.75 99 THR A CA 1
ATOM 801 C C . THR A 1 99 ? 28.218 -4.168 -7.769 1.00 83.75 99 THR A C 1
ATOM 803 O O . THR A 1 99 ? 27.783 -3.539 -6.813 1.00 83.75 99 THR A O 1
ATOM 806 N N . ASP A 1 100 ? 29.198 -3.693 -8.542 1.00 82.38 100 ASP A N 1
ATOM 807 C CA . ASP A 1 100 ? 29.835 -2.396 -8.339 1.00 82.38 100 ASP A CA 1
ATOM 808 C C . ASP A 1 100 ? 28.999 -1.226 -8.866 1.00 82.38 100 ASP A C 1
ATOM 810 O O . ASP A 1 100 ? 29.482 -0.101 -8.870 1.00 82.38 100 ASP A O 1
ATOM 814 N N . VAL A 1 101 ? 27.766 -1.473 -9.314 1.00 80.44 101 VAL A N 1
ATOM 815 C CA . VAL A 1 101 ? 26.775 -0.472 -9.733 1.00 80.44 101 VAL A CA 1
ATOM 816 C C . VAL A 1 101 ? 25.652 -0.370 -8.690 1.00 80.44 101 VAL A C 1
ATOM 818 O O . VAL A 1 101 ? 25.465 -1.304 -7.907 1.00 80.44 101 VAL A O 1
ATOM 821 N N . PRO A 1 102 ? 24.875 0.730 -8.643 1.00 75.69 102 PRO A N 1
ATOM 822 C CA . PRO A 1 102 ? 23.866 0.908 -7.602 1.00 75.69 102 PRO A CA 1
ATOM 823 C C . PRO A 1 102 ? 22.867 -0.246 -7.496 1.00 75.69 102 PRO A C 1
ATOM 825 O O . PRO A 1 102 ? 22.467 -0.844 -8.499 1.00 75.69 102 PRO A O 1
ATOM 828 N N . LYS A 1 103 ? 22.409 -0.516 -6.264 1.00 70.81 103 LYS A N 1
ATOM 829 C CA . LYS A 1 103 ? 21.551 -1.667 -5.954 1.00 70.81 103 LYS A CA 1
ATOM 830 C C . LYS A 1 103 ? 20.312 -1.743 -6.842 1.00 70.81 103 LYS A C 1
ATOM 832 O O . LYS A 1 103 ? 20.011 -2.804 -7.381 1.00 70.81 103 LYS A O 1
ATOM 837 N N . PHE A 1 104 ? 19.652 -0.612 -7.059 1.00 68.69 104 PHE A N 1
ATOM 838 C CA . PHE A 1 104 ? 18.481 -0.548 -7.923 1.00 68.69 104 PHE A CA 1
ATOM 839 C C . PHE A 1 104 ? 18.801 -0.968 -9.371 1.00 68.69 104 PHE A C 1
ATOM 841 O O . PHE A 1 104 ? 18.040 -1.741 -9.938 1.00 68.69 104 PHE A O 1
ATOM 848 N N . VAL A 1 105 ? 19.938 -0.560 -9.956 1.00 76.69 105 VAL A N 1
ATOM 849 C CA . VAL A 1 105 ? 20.313 -0.910 -11.343 1.00 76.69 105 VAL A CA 1
ATOM 850 C C . VAL A 1 105 ? 20.418 -2.423 -11.511 1.00 76.69 105 VAL A C 1
ATOM 852 O O . VAL A 1 105 ? 19.841 -2.987 -12.440 1.00 76.69 105 VAL A O 1
ATOM 855 N N . VAL A 1 106 ? 21.125 -3.083 -10.591 1.00 81.50 106 VAL A N 1
ATOM 856 C CA . VAL A 1 106 ? 21.286 -4.542 -10.598 1.00 81.50 106 VAL A CA 1
ATOM 857 C C . VAL A 1 106 ? 19.922 -5.223 -10.501 1.00 81.50 106 VAL A C 1
ATOM 859 O O . VAL A 1 106 ? 19.596 -6.025 -11.371 1.00 81.50 106 VAL A O 1
ATOM 862 N N . LEU A 1 107 ? 19.103 -4.878 -9.498 1.00 77.62 107 LEU A N 1
ATOM 863 C CA . LEU A 1 107 ? 17.793 -5.508 -9.290 1.00 77.62 107 LEU A CA 1
ATOM 864 C C . LEU A 1 107 ? 16.888 -5.355 -10.520 1.00 77.62 107 LEU A C 1
ATOM 866 O O . LEU A 1 107 ? 16.323 -6.339 -10.985 1.00 77.62 107 LEU A O 1
ATOM 870 N N . ARG A 1 108 ? 16.850 -4.164 -11.127 1.00 77.50 108 ARG A N 1
ATOM 871 C CA . ARG A 1 108 ? 16.060 -3.899 -12.341 1.00 77.50 108 ARG A CA 1
ATOM 872 C C . ARG A 1 108 ? 16.487 -4.767 -13.518 1.00 77.50 108 ARG A C 1
ATOM 874 O O . ARG A 1 108 ? 15.640 -5.287 -14.240 1.00 77.50 108 ARG A O 1
ATOM 881 N N . ILE A 1 109 ? 17.792 -4.921 -13.735 1.00 85.38 109 ILE A N 1
ATOM 882 C CA . ILE A 1 109 ? 18.309 -5.757 -14.823 1.00 85.38 109 ILE A CA 1
ATOM 883 C C . ILE A 1 109 ? 17.990 -7.228 -14.562 1.00 85.38 109 ILE A C 1
ATOM 885 O O . ILE A 1 109 ? 17.565 -7.925 -15.484 1.00 85.38 109 ILE A O 1
ATOM 889 N N . LEU A 1 110 ? 18.134 -7.688 -13.318 1.00 84.19 110 LEU A N 1
ATOM 890 C CA . LEU A 1 110 ? 17.787 -9.052 -12.922 1.00 84.19 110 LEU A CA 1
ATOM 891 C C . LEU A 1 110 ? 16.292 -9.343 -13.102 1.00 84.19 110 LEU A C 1
ATOM 893 O O . LEU A 1 110 ? 15.946 -10.409 -13.606 1.00 84.19 110 LEU A O 1
ATOM 897 N N . ASP A 1 111 ? 15.411 -8.395 -12.786 1.00 79.00 111 ASP A N 1
ATOM 898 C CA . ASP A 1 111 ? 13.969 -8.543 -12.998 1.00 79.00 111 ASP A CA 1
ATOM 899 C C . ASP A 1 111 ? 13.599 -8.657 -14.480 1.00 79.00 111 ASP A C 1
ATOM 901 O O . ASP A 1 111 ? 12.772 -9.497 -14.846 1.00 79.00 111 ASP A O 1
ATOM 905 N N . ILE A 1 112 ? 14.247 -7.885 -15.362 1.00 82.12 112 ILE A N 1
ATOM 906 C CA . ILE A 1 112 ? 14.097 -8.062 -16.816 1.00 82.12 112 ILE A CA 1
ATOM 907 C C . ILE A 1 112 ? 14.567 -9.462 -17.210 1.00 82.12 112 ILE A C 1
ATOM 909 O O . ILE A 1 112 ? 13.883 -10.155 -17.961 1.00 82.12 112 ILE A O 1
ATOM 913 N N . CYS A 1 113 ? 15.713 -9.901 -16.690 1.00 87.69 113 CYS A N 1
ATOM 914 C CA . CYS A 1 113 ? 16.248 -11.208 -17.033 1.00 87.69 113 CYS A CA 1
ATOM 915 C C . CYS A 1 113 ? 15.302 -12.341 -16.619 1.00 87.69 113 CYS A C 1
ATOM 917 O O . CYS A 1 113 ? 15.014 -13.211 -17.432 1.00 87.69 113 CYS A O 1
ATOM 919 N N . LEU A 1 114 ? 14.737 -12.298 -15.411 1.00 78.75 114 LEU A N 1
ATOM 920 C CA . LEU A 1 114 ? 13.758 -13.291 -14.960 1.00 78.75 114 LEU A CA 1
ATOM 921 C C . LEU A 1 114 ? 12.458 -13.239 -15.768 1.00 78.75 114 LEU A C 1
ATOM 923 O O . LEU A 1 114 ? 11.970 -14.276 -16.209 1.00 78.75 114 LEU A O 1
ATOM 927 N N . THR A 1 115 ? 11.926 -12.040 -16.014 1.00 80.19 115 THR A N 1
ATOM 928 C CA . THR A 1 115 ? 10.655 -11.854 -16.738 1.00 80.19 115 THR A CA 1
ATOM 929 C C . THR A 1 115 ? 10.728 -12.376 -18.172 1.00 80.19 115 THR A C 1
ATOM 931 O O . THR A 1 115 ? 9.768 -12.953 -18.676 1.00 80.19 115 THR A O 1
ATOM 934 N N . PHE A 1 116 ? 11.868 -12.179 -18.836 1.00 81.12 116 PHE A N 1
ATOM 935 C CA . PHE A 1 116 ? 12.073 -12.566 -20.235 1.00 81.12 116 PHE A CA 1
ATOM 936 C C . PHE A 1 116 ? 12.900 -13.847 -20.390 1.00 81.12 116 PHE A C 1
ATOM 938 O O . PHE A 1 116 ? 13.301 -14.180 -21.503 1.00 81.12 116 PHE A O 1
ATOM 945 N N . ASN A 1 117 ? 13.134 -14.574 -19.292 1.00 86.62 117 ASN A N 1
ATOM 946 C CA . ASN A 1 117 ? 13.910 -15.812 -19.254 1.00 86.62 117 ASN A CA 1
ATOM 947 C C . ASN A 1 117 ? 15.304 -15.686 -19.910 1.00 86.62 117 ASN A C 1
ATOM 949 O O . ASN A 1 117 ? 15.753 -16.563 -20.649 1.00 86.62 117 ASN A O 1
ATOM 953 N N . ILE A 1 118 ? 15.976 -14.562 -19.659 1.00 91.88 118 ILE A N 1
ATOM 954 C CA . ILE A 1 118 ? 17.329 -14.272 -20.130 1.00 91.88 118 ILE A CA 1
ATOM 955 C C . ILE A 1 118 ? 18.312 -14.811 -19.089 1.00 91.88 118 ILE A C 1
ATOM 957 O O . ILE A 1 118 ? 18.283 -14.370 -17.938 1.00 91.88 118 ILE A O 1
ATOM 961 N N . PRO A 1 119 ? 19.211 -15.739 -19.450 1.00 93.50 119 PRO A N 1
ATOM 962 C CA . PRO A 1 119 ? 20.224 -16.224 -18.526 1.00 93.50 119 PRO A CA 1
ATOM 963 C C . PRO A 1 119 ? 21.152 -15.090 -18.074 1.00 93.50 119 PRO A C 1
ATOM 965 O O . PRO A 1 119 ? 21.616 -14.288 -18.889 1.00 93.50 119 PRO A O 1
ATOM 968 N N . TYR A 1 120 ? 21.463 -15.043 -16.779 1.00 95.31 120 TYR A N 1
ATOM 969 C CA . TYR A 1 120 ? 22.336 -14.011 -16.226 1.00 95.31 120 TYR A CA 1
ATOM 970 C C . TYR A 1 120 ? 23.376 -14.558 -15.250 1.00 95.31 120 TYR A C 1
ATOM 972 O O . TYR A 1 120 ? 23.201 -15.622 -14.652 1.00 95.31 120 TYR A O 1
ATOM 980 N N . GLY A 1 121 ? 24.468 -13.816 -15.092 1.00 94.06 121 GLY A N 1
ATOM 981 C CA . GLY A 1 121 ? 25.533 -14.072 -14.135 1.00 94.06 121 GLY A CA 1
ATOM 982 C C . GLY A 1 121 ? 25.798 -12.863 -13.243 1.00 94.06 121 GLY A C 1
ATOM 983 O O . GLY A 1 121 ? 25.701 -11.724 -13.700 1.00 94.06 121 GLY A O 1
ATOM 984 N N . ILE A 1 122 ? 26.149 -13.115 -11.984 1.00 91.88 122 ILE A N 1
ATOM 985 C CA . ILE A 1 122 ? 26.420 -12.093 -10.970 1.00 91.88 122 ILE A CA 1
ATOM 986 C C . ILE A 1 122 ? 27.828 -12.296 -10.414 1.00 91.88 122 ILE A C 1
ATOM 988 O O . ILE A 1 122 ? 28.166 -13.383 -9.944 1.00 91.88 122 ILE A O 1
ATOM 992 N N . LEU A 1 123 ? 28.621 -11.228 -10.463 1.00 91.75 123 LEU A N 1
ATOM 993 C CA . LEU A 1 123 ? 29.939 -11.101 -9.851 1.00 91.75 123 LEU A CA 1
ATOM 994 C C . LEU A 1 123 ? 29.812 -10.110 -8.692 1.00 91.75 123 LEU A C 1
ATOM 996 O O . LEU A 1 123 ? 29.781 -8.898 -8.914 1.00 91.75 123 LEU A O 1
ATOM 1000 N N . SER A 1 124 ? 29.652 -10.633 -7.479 1.00 82.75 124 SER A N 1
ATOM 1001 C CA . SER A 1 124 ? 29.363 -9.826 -6.297 1.00 82.75 124 SER A CA 1
ATOM 1002 C C . SER A 1 124 ? 30.634 -9.453 -5.543 1.00 82.75 124 SER A C 1
ATOM 1004 O O . SER A 1 124 ? 31.397 -10.344 -5.175 1.00 82.75 124 SER A O 1
ATOM 1006 N N . ASP A 1 125 ? 30.825 -8.170 -5.241 1.00 70.25 125 ASP A N 1
ATOM 1007 C CA . ASP A 1 125 ? 31.704 -7.743 -4.152 1.00 70.25 125 ASP A CA 1
ATOM 1008 C C . ASP A 1 125 ? 30.997 -7.968 -2.800 1.00 70.25 125 ASP A C 1
ATOM 1010 O O . ASP A 1 125 ? 29.769 -7.878 -2.690 1.00 70.25 125 ASP A O 1
ATOM 1014 N N . ASN A 1 126 ? 31.754 -8.400 -1.785 1.00 53.56 126 ASN A N 1
ATOM 1015 C CA . ASN A 1 126 ? 31.216 -8.678 -0.451 1.00 53.56 126 ASN A CA 1
ATOM 1016 C C . ASN A 1 126 ? 30.503 -7.433 0.095 1.00 53.56 126 ASN A C 1
ATOM 1018 O O . ASN A 1 126 ? 31.104 -6.366 0.101 1.00 53.56 126 ASN A O 1
ATOM 1022 N N . GLU A 1 127 ? 29.270 -7.638 0.582 1.00 51.00 127 GLU A N 1
ATOM 1023 C CA . GLU A 1 127 ? 28.285 -6.685 1.153 1.00 51.00 127 GLU A CA 1
ATOM 1024 C C . GLU A 1 127 ? 27.006 -6.465 0.327 1.00 51.00 127 GLU A C 1
ATOM 1026 O O . GLU A 1 127 ? 26.019 -5.932 0.842 1.00 51.00 127 GLU A O 1
ATOM 1031 N N . TYR A 1 128 ? 26.922 -6.981 -0.901 1.00 56.81 128 TYR A N 1
ATOM 1032 C CA . TYR A 1 128 ? 25.680 -6.907 -1.672 1.00 56.81 128 TYR A CA 1
ATOM 1033 C C . TYR A 1 128 ? 24.711 -8.072 -1.342 1.00 56.81 128 TYR A C 1
ATOM 1035 O O . TYR A 1 128 ? 24.813 -9.172 -1.886 1.00 56.81 128 TYR A O 1
ATOM 1043 N N . TYR A 1 129 ? 23.723 -7.846 -0.461 1.00 55.44 129 TYR A N 1
ATOM 1044 C CA . TYR A 1 129 ? 22.690 -8.853 -0.145 1.00 55.44 129 TYR A CA 1
ATOM 1045 C C . TYR A 1 129 ? 21.605 -8.928 -1.238 1.00 55.44 129 TYR A C 1
ATOM 1047 O O . TYR A 1 129 ? 20.752 -8.036 -1.356 1.00 55.44 129 TYR A O 1
ATOM 1055 N N . LEU A 1 130 ? 21.636 -10.014 -2.021 1.00 63.91 130 LEU A N 1
ATOM 1056 C CA . LEU A 1 130 ? 20.589 -10.422 -2.966 1.00 63.91 130 LEU A CA 1
ATOM 1057 C C . LEU A 1 130 ? 19.678 -11.481 -2.343 1.00 63.91 130 LEU A C 1
ATOM 1059 O O . LEU A 1 130 ? 20.153 -12.464 -1.765 1.00 63.91 130 LEU A O 1
ATOM 1063 N N . SER A 1 131 ? 18.365 -11.321 -2.533 1.00 65.44 131 SER A N 1
ATOM 1064 C CA . SER A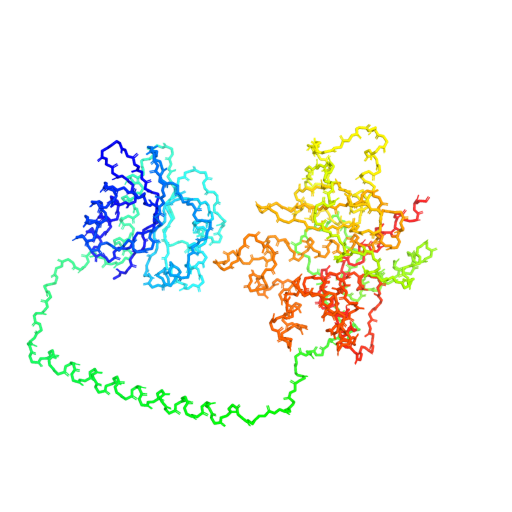 1 131 ? 17.391 -12.328 -2.111 1.00 65.44 131 SER A CA 1
ATOM 1065 C C . SER A 1 131 ? 17.662 -13.679 -2.776 1.00 65.44 131 SER A C 1
ATOM 1067 O O . SER A 1 131 ? 18.278 -13.779 -3.844 1.00 65.44 131 SER A O 1
ATOM 1069 N N . GLU A 1 132 ? 17.206 -14.746 -2.126 1.00 66.88 132 GLU A N 1
ATOM 1070 C CA . GLU A 1 132 ? 17.416 -16.117 -2.588 1.00 66.88 132 GLU A CA 1
ATOM 1071 C C . GLU A 1 132 ? 16.877 -16.357 -4.008 1.00 66.88 132 GLU A C 1
ATOM 1073 O O . GLU A 1 132 ? 17.557 -16.993 -4.815 1.00 66.88 132 GLU A O 1
ATOM 1078 N N . LYS A 1 133 ? 15.751 -15.715 -4.359 1.00 76.75 133 LYS A N 1
ATOM 1079 C CA . LYS A 1 133 ? 15.169 -15.686 -5.712 1.00 76.75 133 LYS A CA 1
ATOM 1080 C C . LYS A 1 133 ? 16.215 -15.407 -6.797 1.00 76.75 133 LYS A C 1
ATOM 1082 O O . LYS A 1 133 ? 16.292 -16.146 -7.775 1.00 76.75 133 LYS A O 1
ATOM 1087 N N . TYR A 1 134 ? 17.023 -14.356 -6.653 1.00 78.19 134 TYR A N 1
ATOM 1088 C CA . TYR A 1 134 ? 17.988 -13.979 -7.693 1.00 78.19 134 TYR A CA 1
ATOM 1089 C C . TYR A 1 134 ? 19.215 -14.885 -7.713 1.00 78.19 134 TYR A C 1
ATOM 1091 O O . TYR A 1 134 ? 19.770 -15.132 -8.783 1.00 78.19 134 TYR A O 1
ATOM 1099 N N . ARG A 1 135 ? 19.629 -15.384 -6.544 1.00 76.44 135 ARG A N 1
ATOM 1100 C CA . ARG A 1 135 ? 20.804 -16.251 -6.405 1.00 76.44 135 ARG A CA 1
ATOM 1101 C C . ARG A 1 135 ? 20.555 -17.636 -6.994 1.00 76.44 135 ARG A C 1
ATOM 1103 O O . ARG A 1 135 ? 21.384 -18.118 -7.754 1.00 76.44 135 ARG A O 1
ATOM 1110 N N . GLN A 1 136 ? 19.402 -18.239 -6.706 1.00 74.25 136 GLN A N 1
ATOM 1111 C CA . GLN A 1 136 ? 19.056 -19.574 -7.205 1.00 74.25 136 GLN A CA 1
ATOM 1112 C C . GLN A 1 136 ? 18.817 -19.607 -8.722 1.00 74.25 136 GLN A C 1
ATOM 1114 O O . GLN A 1 136 ? 19.111 -20.609 -9.368 1.00 74.25 136 GLN A O 1
ATOM 1119 N N . ASN A 1 137 ? 18.316 -18.511 -9.303 1.00 75.38 137 ASN A N 1
ATOM 1120 C CA . ASN A 1 137 ? 18.071 -18.411 -10.746 1.00 75.38 137 ASN A CA 1
ATOM 1121 C C . ASN A 1 137 ? 19.297 -17.936 -11.551 1.00 75.38 137 ASN A C 1
ATOM 1123 O O . ASN A 1 137 ? 19.277 -17.958 -12.784 1.00 75.38 137 ASN A O 1
ATOM 1127 N N . ALA A 1 138 ? 20.373 -17.509 -10.881 1.00 85.06 138 ALA A N 1
ATOM 1128 C CA . ALA A 1 138 ? 21.590 -17.082 -11.555 1.00 85.06 138 ALA A CA 1
ATOM 1129 C C . ALA A 1 138 ? 22.272 -18.271 -12.244 1.00 85.06 138 ALA A C 1
ATOM 1131 O O . ALA A 1 138 ? 22.545 -19.307 -11.644 1.00 85.06 138 ALA A O 1
ATOM 1132 N N . SER A 1 139 ? 22.618 -18.099 -13.519 1.00 87.25 139 SER A N 1
ATOM 1133 C CA . SER A 1 139 ? 23.408 -19.085 -14.263 1.00 87.25 139 SER A CA 1
ATOM 1134 C C . SER A 1 139 ? 24.862 -19.146 -13.798 1.00 87.25 139 SER A C 1
ATOM 1136 O O . SER A 1 139 ? 25.512 -20.173 -13.978 1.00 87.25 139 SER A O 1
ATOM 1138 N N . ILE A 1 140 ? 25.366 -18.035 -13.257 1.00 85.12 140 ILE A N 1
ATOM 1139 C CA . ILE A 1 140 ? 26.684 -17.882 -12.639 1.00 85.12 140 ILE A CA 1
ATOM 1140 C C . ILE A 1 140 ? 26.484 -16.991 -11.414 1.00 85.12 140 ILE A C 1
ATOM 1142 O O . ILE A 1 140 ? 25.949 -15.893 -11.544 1.00 85.12 140 ILE A O 1
ATOM 1146 N N . TYR A 1 141 ? 26.916 -17.431 -10.239 1.00 84.38 141 TYR A N 1
ATOM 1147 C CA . TYR A 1 141 ? 26.920 -16.603 -9.035 1.00 84.38 141 TYR A CA 1
ATOM 1148 C C . TYR A 1 141 ? 28.266 -16.757 -8.343 1.00 84.38 141 TYR A C 1
ATOM 1150 O O . TYR A 1 141 ? 28.591 -17.840 -7.858 1.00 84.38 141 TYR A O 1
ATOM 1158 N N . LEU A 1 142 ? 29.060 -15.690 -8.345 1.00 84.19 142 LEU A N 1
ATOM 1159 C CA . LEU A 1 142 ? 30.395 -15.670 -7.763 1.00 84.19 142 LEU A CA 1
ATOM 1160 C C . LEU A 1 142 ? 30.481 -14.525 -6.760 1.00 84.19 142 LEU A C 1
ATOM 1162 O O . LEU A 1 142 ? 30.155 -13.386 -7.088 1.00 84.19 142 LEU A O 1
ATOM 1166 N N . LEU A 1 143 ? 30.911 -14.847 -5.544 1.00 80.62 143 LEU A N 1
ATOM 1167 C CA . LEU A 1 143 ? 31.116 -13.894 -4.462 1.00 80.62 143 LEU A CA 1
ATOM 1168 C C . LEU A 1 143 ? 32.620 -13.705 -4.275 1.00 80.62 143 LEU A C 1
ATOM 1170 O O . LEU A 1 143 ? 33.328 -14.686 -4.073 1.00 80.62 143 LEU A O 1
ATOM 1174 N N . GLN A 1 144 ? 33.097 -12.466 -4.360 1.00 78.25 144 GLN A N 1
ATO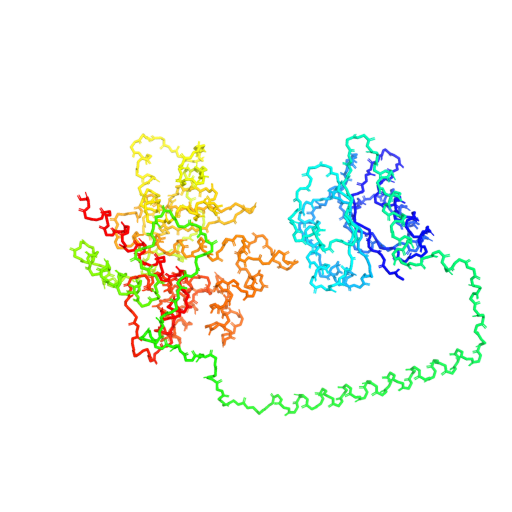M 1175 C CA . GLN A 1 144 ? 34.504 -12.142 -4.151 1.00 78.25 144 GLN A CA 1
ATOM 1176 C C . GLN A 1 144 ? 34.864 -12.318 -2.675 1.00 78.25 144 GLN A C 1
ATOM 1178 O O . GLN A 1 144 ? 34.297 -11.626 -1.832 1.00 78.25 144 GLN A O 1
ATOM 1183 N N . HIS A 1 145 ? 35.810 -13.193 -2.337 1.00 75.12 145 HIS A N 1
ATOM 1184 C CA . HIS A 1 145 ? 36.307 -13.312 -0.961 1.00 75.12 145 HIS A CA 1
ATOM 1185 C C . HIS A 1 145 ? 37.380 -12.254 -0.638 1.00 75.12 145 HIS A C 1
ATOM 1187 O O . HIS A 1 145 ? 37.957 -11.654 -1.540 1.00 75.12 145 HIS A O 1
ATOM 1193 N N . GLN A 1 146 ? 37.637 -11.988 0.654 1.00 67.31 146 GLN A N 1
ATOM 1194 C CA . GLN A 1 146 ? 38.531 -10.898 1.104 1.00 67.31 146 GLN A CA 1
ATOM 1195 C C . GLN A 1 146 ? 39.953 -10.962 0.514 1.00 67.31 146 GLN A C 1
ATOM 1197 O O . GLN A 1 146 ? 40.581 -9.917 0.357 1.00 67.31 146 GLN A O 1
ATOM 1202 N N . ASP A 1 147 ? 40.429 -12.158 0.164 1.00 75.44 147 ASP A N 1
ATOM 1203 C CA . ASP A 1 147 ? 41.775 -12.391 -0.371 1.00 75.44 147 ASP A CA 1
ATOM 1204 C C . ASP A 1 147 ? 41.826 -12.474 -1.910 1.00 75.44 147 ASP A C 1
ATOM 1206 O O . ASP A 1 147 ? 42.907 -12.624 -2.477 1.00 75.44 147 ASP A O 1
ATOM 1210 N N . GLU A 1 148 ? 40.682 -12.380 -2.596 1.00 79.06 148 GLU A N 1
ATOM 1211 C CA . GLU A 1 148 ? 40.587 -12.509 -4.053 1.00 79.06 148 GLU A CA 1
ATOM 1212 C C . GLU A 1 148 ? 40.500 -11.139 -4.729 1.00 79.06 148 GLU A C 1
ATOM 1214 O O . GLU A 1 148 ? 39.778 -10.232 -4.305 1.00 79.06 148 GLU A O 1
ATOM 1219 N N . THR A 1 149 ? 41.203 -10.990 -5.845 1.00 84.88 149 THR A N 1
ATOM 1220 C CA . THR A 1 149 ? 41.064 -9.843 -6.742 1.00 84.88 149 THR A CA 1
ATOM 1221 C C . THR A 1 149 ? 39.847 -10.009 -7.652 1.00 84.88 149 THR A C 1
ATOM 1223 O O . THR A 1 149 ? 39.427 -11.118 -7.988 1.00 84.88 149 THR A O 1
ATOM 1226 N N . PHE A 1 150 ? 39.290 -8.895 -8.132 1.00 84.88 150 PHE A N 1
ATOM 1227 C CA . PHE A 1 150 ? 38.202 -8.965 -9.110 1.00 84.88 150 PHE A CA 1
ATOM 1228 C C . PHE A 1 150 ? 38.643 -9.639 -10.425 1.00 84.88 150 PHE A C 1
ATOM 1230 O O . PHE A 1 150 ? 37.841 -10.325 -11.053 1.00 84.88 150 PHE A O 1
ATOM 1237 N N . ASP A 1 151 ? 39.910 -9.495 -10.827 1.00 86.94 151 ASP A N 1
ATOM 1238 C CA . ASP A 1 151 ? 40.459 -10.175 -12.007 1.00 86.94 151 ASP A CA 1
ATOM 1239 C C . ASP A 1 151 ? 40.392 -11.705 -11.870 1.00 86.94 151 ASP A C 1
ATOM 1241 O O . ASP A 1 151 ? 40.042 -12.402 -12.826 1.00 86.94 151 ASP A O 1
ATOM 1245 N N . GLU A 1 152 ? 40.676 -12.248 -10.683 1.00 86.62 152 GLU A N 1
ATOM 1246 C CA . GLU A 1 152 ? 40.539 -13.682 -10.399 1.00 86.62 152 GLU A CA 1
ATOM 1247 C C . GLU A 1 152 ? 39.076 -14.128 -10.495 1.00 86.62 152 GLU A C 1
ATOM 1249 O O . GLU A 1 152 ? 38.773 -15.085 -11.214 1.00 86.62 152 GLU A O 1
ATOM 1254 N N . LEU A 1 153 ? 38.158 -13.382 -9.872 1.00 87.19 153 LEU A N 1
ATOM 1255 C CA . LEU A 1 153 ? 36.718 -13.648 -9.942 1.00 87.19 153 LEU A CA 1
ATOM 1256 C C . LEU A 1 153 ? 36.199 -13.623 -11.389 1.00 87.19 153 LEU A C 1
ATOM 1258 O O . LEU A 1 153 ? 35.444 -14.497 -11.824 1.00 87.19 153 LEU A O 1
ATOM 1262 N N . PHE A 1 154 ? 36.638 -12.631 -12.162 1.00 89.94 154 PHE A N 1
ATOM 1263 C CA . PHE A 1 154 ? 36.285 -12.470 -13.564 1.00 89.94 154 PHE A CA 1
ATOM 1264 C C . PHE A 1 154 ? 36.829 -13.619 -14.427 1.00 89.94 154 PHE A C 1
ATOM 1266 O O . PHE A 1 154 ? 36.118 -14.127 -15.295 1.00 89.94 154 PHE A O 1
ATOM 1273 N N . ASN A 1 155 ? 38.047 -14.100 -14.166 1.00 90.19 155 ASN A N 1
ATOM 1274 C CA . ASN A 1 155 ? 38.616 -15.258 -14.863 1.00 90.19 155 ASN A CA 1
ATOM 1275 C C . ASN A 1 155 ? 37.855 -16.563 -14.565 1.00 90.19 155 ASN A C 1
ATOM 1277 O O . ASN A 1 155 ? 37.663 -17.392 -15.465 1.00 90.19 155 ASN A O 1
ATOM 1281 N N . ILE A 1 156 ? 37.364 -16.737 -13.333 1.00 88.31 156 ILE A N 1
ATOM 1282 C CA . ILE A 1 156 ? 36.481 -17.858 -12.974 1.00 88.31 156 ILE A CA 1
ATOM 1283 C C . ILE A 1 156 ? 35.177 -17.766 -13.776 1.00 88.31 156 ILE A C 1
ATOM 1285 O O . ILE A 1 156 ? 34.778 -18.745 -14.414 1.00 88.31 156 ILE A O 1
ATOM 1289 N N . ALA A 1 157 ? 34.555 -16.584 -13.822 1.00 89.88 157 ALA A N 1
ATOM 1290 C CA . ALA A 1 157 ? 33.340 -16.345 -14.602 1.00 89.88 157 ALA A CA 1
ATOM 1291 C C . ALA A 1 157 ? 33.543 -16.676 -16.088 1.00 89.88 157 ALA A C 1
ATOM 1293 O O . ALA A 1 157 ? 32.760 -17.415 -16.684 1.00 89.88 157 ALA A O 1
ATOM 1294 N N . MET A 1 158 ? 34.644 -16.197 -16.669 1.00 90.25 158 MET A N 1
ATOM 1295 C CA . MET A 1 158 ? 35.037 -16.463 -18.052 1.00 90.25 158 MET A CA 1
ATOM 1296 C C . MET A 1 158 ? 35.160 -17.960 -18.349 1.00 90.25 158 MET A C 1
ATOM 1298 O O . MET A 1 158 ? 34.701 -18.424 -19.394 1.00 90.25 158 MET A O 1
ATOM 1302 N N . THR A 1 159 ? 35.744 -18.727 -17.429 1.00 87.56 159 THR A N 1
ATOM 1303 C CA . THR A 1 159 ? 35.881 -20.183 -17.568 1.00 87.56 159 THR A CA 1
ATOM 1304 C C . THR A 1 159 ? 34.513 -20.868 -17.559 1.00 87.56 159 THR A C 1
ATOM 1306 O O . THR A 1 159 ? 34.216 -21.660 -18.454 1.00 87.56 159 THR A O 1
ATOM 1309 N N . GLN A 1 160 ? 33.634 -20.507 -16.616 1.00 88.94 160 GLN A N 1
ATOM 1310 C CA . GLN A 1 160 ? 32.268 -21.043 -16.559 1.00 88.94 160 GLN A CA 1
ATOM 1311 C C . GLN A 1 160 ? 31.456 -20.698 -17.815 1.00 88.94 160 GLN A C 1
ATOM 1313 O O . GLN A 1 160 ? 30.716 -21.535 -18.334 1.00 88.94 160 GLN A O 1
ATOM 1318 N N . MET A 1 161 ? 31.633 -19.491 -18.352 1.00 88.62 161 MET A N 1
ATOM 1319 C CA . MET A 1 161 ? 30.996 -19.050 -19.592 1.00 88.62 161 MET A CA 1
ATOM 1320 C C . MET A 1 161 ? 31.491 -19.833 -20.813 1.00 88.62 161 MET A C 1
ATOM 1322 O O . MET A 1 161 ? 30.670 -20.251 -21.629 1.00 88.62 161 MET A O 1
ATOM 1326 N N . LYS A 1 162 ? 32.802 -20.085 -20.940 1.00 86.62 162 LYS A N 1
ATOM 1327 C CA . LYS A 1 162 ? 33.367 -20.889 -22.044 1.00 86.62 162 LYS A CA 1
ATOM 1328 C C . LYS A 1 162 ? 32.772 -22.300 -22.088 1.00 86.62 162 LYS A C 1
ATOM 1330 O O . LYS A 1 162 ? 32.390 -22.754 -23.169 1.00 86.62 162 LYS A O 1
ATOM 1335 N N . VAL A 1 163 ? 32.616 -22.931 -20.921 1.00 83.12 163 VAL A N 1
ATOM 1336 C CA . VAL A 1 163 ? 31.952 -24.238 -20.775 1.00 83.12 163 VAL A CA 1
ATOM 1337 C C . VAL A 1 163 ? 30.473 -24.138 -21.148 1.00 83.12 163 VAL A C 1
ATOM 1339 O O . VAL A 1 163 ? 29.988 -24.888 -21.993 1.00 83.12 163 VAL A O 1
ATOM 1342 N N . ARG A 1 164 ? 29.746 -23.178 -20.565 1.00 77.94 164 ARG A N 1
ATOM 1343 C CA . ARG A 1 164 ? 28.291 -23.047 -20.737 1.00 77.94 164 ARG A CA 1
ATOM 1344 C C . ARG A 1 164 ? 27.879 -22.745 -22.174 1.00 77.94 164 ARG A C 1
ATOM 1346 O O . ARG A 1 164 ? 26.875 -23.267 -22.651 1.00 77.94 164 ARG A O 1
ATOM 1353 N N . PHE A 1 165 ? 28.639 -21.908 -22.869 1.00 75.94 165 PHE A N 1
ATOM 1354 C CA . PHE A 1 165 ? 28.350 -21.533 -24.252 1.00 75.94 165 PHE A CA 1
ATOM 1355 C C . PHE A 1 165 ? 28.940 -22.503 -25.282 1.00 75.94 165 PHE A C 1
ATOM 1357 O O . PHE A 1 165 ? 28.810 -22.259 -26.484 1.00 75.94 165 PHE A O 1
ATOM 1364 N N . ASN A 1 166 ? 29.564 -23.597 -24.825 1.00 68.69 166 ASN A N 1
ATOM 1365 C CA . ASN A 1 166 ? 30.217 -24.602 -25.658 1.00 68.69 166 ASN A CA 1
ATOM 1366 C C . ASN A 1 166 ? 31.182 -23.971 -26.686 1.00 68.69 166 ASN A C 1
ATOM 1368 O O . ASN A 1 166 ? 31.101 -24.222 -27.893 1.00 68.69 166 ASN A O 1
ATOM 1372 N N . ILE A 1 167 ? 32.032 -23.047 -26.216 1.00 62.00 167 ILE A N 1
ATOM 1373 C CA . ILE A 1 167 ? 32.908 -22.234 -27.080 1.00 62.00 167 ILE A CA 1
ATOM 1374 C C . ILE A 1 167 ? 34.172 -23.004 -27.495 1.00 62.00 167 ILE A C 1
ATOM 1376 O O . ILE A 1 167 ? 34.725 -22.716 -28.558 1.00 62.00 167 ILE A O 1
ATOM 1380 N N . GLU A 1 168 ? 34.598 -24.011 -26.727 1.00 52.12 168 GLU A N 1
ATOM 1381 C CA . GLU A 1 168 ? 35.834 -24.765 -26.995 1.00 52.12 168 GLU A CA 1
ATOM 1382 C C . GLU A 1 168 ? 35.813 -25.516 -28.345 1.00 52.12 168 GLU A C 1
ATOM 1384 O O . GLU A 1 168 ? 36.848 -25.609 -29.002 1.00 52.12 168 GLU A O 1
ATOM 1389 N N . ASP A 1 169 ? 34.635 -25.900 -28.855 1.00 45.81 169 ASP A N 1
ATOM 1390 C CA . ASP A 1 169 ? 34.488 -26.585 -30.152 1.00 45.81 169 ASP A CA 1
ATOM 1391 C C . ASP A 1 169 ? 34.389 -25.643 -31.374 1.00 45.81 169 ASP A C 1
ATOM 1393 O O . ASP A 1 169 ? 34.404 -26.093 -32.523 1.00 45.81 169 ASP A O 1
ATOM 1397 N N . ARG A 1 170 ? 34.290 -24.317 -31.185 1.00 46.44 170 ARG A N 1
ATOM 1398 C CA . ARG A 1 170 ? 34.078 -23.361 -32.299 1.00 46.44 170 ARG A CA 1
ATOM 1399 C C . ARG A 1 170 ? 35.359 -22.790 -32.911 1.00 46.44 170 ARG A C 1
ATOM 1401 O O . ARG A 1 170 ? 35.277 -22.031 -33.878 1.00 46.44 170 ARG A O 1
ATOM 1408 N N . VAL A 1 171 ? 36.534 -23.152 -32.397 1.00 42.50 171 VAL A N 1
ATOM 1409 C CA . VAL A 1 171 ? 37.818 -22.537 -32.789 1.00 42.50 171 VAL A CA 1
ATOM 1410 C C . VAL A 1 171 ? 38.432 -23.141 -34.070 1.00 42.50 171 VAL A C 1
ATOM 1412 O O . VAL A 1 171 ? 39.378 -22.575 -34.611 1.00 42.50 171 VAL A O 1
ATOM 1415 N N . THR A 1 172 ? 37.888 -24.216 -34.656 1.00 40.16 172 THR A N 1
ATOM 1416 C CA . THR A 1 172 ? 38.563 -24.922 -35.777 1.00 40.16 172 THR A CA 1
ATOM 1417 C C . THR A 1 172 ? 37.739 -25.148 -37.047 1.00 40.16 172 THR A C 1
ATOM 1419 O O . THR A 1 172 ? 38.052 -26.045 -37.826 1.00 40.16 172 THR A O 1
ATOM 1422 N N . SER A 1 173 ? 36.731 -24.324 -37.344 1.00 29.91 173 SER A N 1
ATOM 1423 C CA . SER A 1 173 ? 36.016 -24.431 -38.629 1.00 29.91 173 SER A CA 1
ATOM 1424 C C . SER A 1 173 ? 36.131 -23.152 -39.469 1.00 29.91 173 SER A C 1
ATOM 1426 O O . SER A 1 173 ? 35.565 -22.123 -39.089 1.00 29.91 173 SER A O 1
ATOM 1428 N N . PRO A 1 174 ? 36.829 -23.170 -40.624 1.00 38.72 174 PRO A N 1
ATOM 1429 C CA . PRO A 1 174 ? 36.846 -22.026 -41.524 1.00 38.72 174 PRO A CA 1
ATOM 1430 C C . PRO A 1 174 ? 35.441 -21.820 -42.103 1.00 38.72 174 PRO A C 1
ATOM 1432 O O . PRO A 1 174 ? 34.803 -22.761 -42.576 1.00 38.72 174 PRO A O 1
ATOM 1435 N N . LYS A 1 175 ? 34.949 -20.575 -42.071 1.00 36.31 175 LYS A N 1
ATOM 1436 C CA . LYS A 1 175 ? 33.662 -20.208 -42.681 1.00 36.31 175 LYS A CA 1
ATOM 1437 C C . LYS A 1 175 ? 33.657 -20.629 -44.160 1.00 36.31 175 LYS A C 1
ATOM 1439 O O . LYS A 1 175 ? 34.567 -20.220 -44.887 1.00 36.31 175 LYS A O 1
ATOM 1444 N N . PRO A 1 176 ? 32.646 -21.372 -44.645 1.00 40.25 176 PRO A N 1
ATOM 1445 C CA . PRO A 1 176 ? 32.554 -21.685 -46.061 1.00 40.25 176 PRO A CA 1
ATOM 1446 C C . PRO A 1 176 ? 32.303 -20.391 -46.839 1.00 40.25 176 PRO A C 1
ATOM 1448 O O . PRO A 1 176 ? 31.364 -19.640 -46.558 1.00 40.25 176 PRO A O 1
ATOM 1451 N N . GLN A 1 177 ? 33.156 -20.110 -47.824 1.00 43.91 177 GLN A N 1
ATOM 1452 C CA . GLN A 1 177 ? 32.898 -19.061 -48.804 1.00 43.91 177 GLN A CA 1
ATOM 1453 C C . GLN A 1 177 ? 31.647 -19.434 -49.602 1.00 43.91 177 GLN A C 1
ATOM 1455 O O . GLN A 1 177 ? 31.655 -20.340 -50.432 1.00 43.91 177 GLN A O 1
ATOM 1460 N N . MET A 1 178 ? 30.551 -18.732 -49.328 1.00 51.03 178 MET A N 1
ATOM 1461 C CA . MET A 1 178 ? 29.289 -18.927 -50.028 1.00 51.03 178 MET A CA 1
ATOM 1462 C C . MET A 1 178 ? 29.381 -18.334 -51.439 1.00 51.03 178 MET A C 1
ATOM 1464 O O . MET A 1 178 ? 29.715 -17.157 -51.604 1.00 51.03 178 MET A O 1
ATOM 1468 N N . ASN A 1 179 ? 29.085 -19.159 -52.445 1.00 58.56 179 ASN A N 1
ATOM 1469 C CA . ASN A 1 179 ? 29.134 -18.804 -53.863 1.00 58.56 179 ASN A CA 1
ATOM 1470 C C . ASN A 1 179 ? 28.249 -17.562 -54.147 1.00 58.56 179 ASN A C 1
ATOM 1472 O O . ASN A 1 179 ? 27.093 -17.541 -53.711 1.00 58.56 179 ASN A O 1
ATOM 1476 N N . PRO A 1 180 ? 28.744 -16.532 -54.865 1.00 58.75 180 PRO A N 1
ATOM 1477 C CA . PRO A 1 180 ? 27.987 -15.317 -55.180 1.00 58.75 180 PRO A CA 1
ATOM 1478 C C . PRO A 1 180 ? 26.618 -15.573 -55.833 1.00 58.75 180 PRO A C 1
ATOM 1480 O O . PRO A 1 180 ? 25.687 -14.800 -55.610 1.00 58.75 180 PRO A O 1
ATOM 1483 N N . TRP A 1 181 ? 26.453 -16.690 -56.546 1.00 59.09 181 TRP A N 1
ATOM 1484 C CA . TRP A 1 181 ? 25.162 -17.101 -57.107 1.00 59.09 181 TRP A CA 1
ATOM 1485 C C . TRP A 1 181 ? 24.109 -17.470 -56.049 1.00 59.09 181 TRP A C 1
ATOM 1487 O O . TRP A 1 181 ? 22.938 -17.131 -56.202 1.00 59.09 181 TRP A O 1
ATOM 1497 N N . LEU A 1 182 ? 24.513 -18.093 -54.936 1.00 51.22 182 LEU A N 1
ATOM 1498 C CA . LEU A 1 182 ? 23.604 -18.448 -53.837 1.00 51.22 182 LEU A CA 1
ATOM 1499 C C . LEU A 1 182 ? 23.140 -17.219 -53.045 1.00 51.22 182 LEU A C 1
ATOM 1501 O O . LEU A 1 182 ? 22.009 -17.199 -52.565 1.00 51.22 182 LEU A O 1
ATOM 1505 N N . LYS A 1 183 ? 23.971 -16.170 -52.953 1.00 56.25 183 LYS A N 1
ATOM 1506 C CA . LYS A 1 183 ? 23.567 -14.891 -52.345 1.00 56.25 183 LYS A CA 1
ATOM 1507 C C . LYS A 1 183 ? 22.466 -14.198 -53.146 1.00 56.25 183 LYS A C 1
ATOM 1509 O O . LYS A 1 183 ? 21.546 -13.677 -52.533 1.00 56.25 183 LYS A O 1
ATOM 1514 N N . GLY A 1 184 ? 22.545 -14.233 -54.480 1.00 64.38 184 GLY A N 1
ATOM 1515 C CA . GLY A 1 184 ? 21.526 -13.646 -55.358 1.00 64.38 184 GLY A CA 1
ATOM 1516 C C . GLY A 1 184 ? 20.178 -14.371 -55.299 1.00 64.38 184 GLY A C 1
ATOM 1517 O O . GLY A 1 184 ? 19.130 -13.733 -55.364 1.00 64.38 184 GLY A O 1
ATOM 1518 N N . LEU A 1 185 ? 20.193 -15.696 -55.122 1.00 66.12 185 LEU A N 1
ATOM 1519 C CA . LEU A 1 185 ? 18.969 -16.488 -54.985 1.00 66.12 185 LEU A CA 1
ATOM 1520 C C . LEU A 1 185 ? 18.276 -16.241 -53.631 1.00 66.12 185 LEU A C 1
ATOM 1522 O O . LEU A 1 185 ? 17.058 -16.097 -53.571 1.00 66.12 185 LEU A O 1
ATOM 1526 N N . LEU A 1 186 ? 19.055 -16.138 -52.547 1.00 56.91 186 LEU A N 1
ATOM 1527 C CA . LEU A 1 186 ? 18.541 -15.892 -51.194 1.00 56.91 186 LEU A CA 1
ATOM 1528 C C . LEU A 1 186 ? 17.923 -14.499 -51.033 1.00 56.91 186 LEU A C 1
ATOM 1530 O O . LEU A 1 186 ? 16.897 -14.377 -50.371 1.00 56.91 186 LEU A O 1
ATOM 1534 N N . THR A 1 187 ? 18.485 -13.461 -51.661 1.00 66.50 187 THR A N 1
ATOM 1535 C CA . THR A 1 187 ? 17.885 -12.115 -51.645 1.00 66.50 187 THR A CA 1
ATOM 1536 C C . THR A 1 187 ? 16.570 -12.045 -52.419 1.00 66.50 187 THR A C 1
ATOM 1538 O O . THR A 1 187 ? 15.661 -11.338 -51.990 1.00 66.50 187 THR A O 1
ATOM 1541 N N . LEU A 1 188 ? 16.427 -12.802 -53.512 1.00 68.00 188 LEU A N 1
ATOM 1542 C CA . LEU A 1 188 ? 15.164 -12.896 -54.254 1.00 68.00 188 LEU A CA 1
ATOM 1543 C C . LEU A 1 188 ? 14.077 -13.627 -53.455 1.00 68.00 188 LEU A C 1
ATOM 1545 O O . LEU A 1 188 ? 12.933 -13.175 -53.425 1.00 68.00 188 LEU A O 1
ATOM 1549 N N . ILE A 1 189 ? 14.438 -14.712 -52.762 1.00 70.31 189 ILE A N 1
ATOM 1550 C CA . ILE A 1 189 ? 13.504 -15.463 -51.910 1.00 70.31 189 ILE A CA 1
ATOM 1551 C C . ILE A 1 189 ? 13.080 -14.620 -50.699 1.00 70.31 189 ILE A C 1
ATOM 1553 O O . ILE A 1 189 ? 11.889 -14.544 -50.407 1.00 70.31 189 ILE A O 1
ATOM 1557 N N . LEU A 1 190 ? 14.012 -13.917 -50.040 1.00 63.03 190 LEU A N 1
ATOM 1558 C CA . LEU A 1 190 ? 13.670 -13.008 -48.939 1.00 63.03 190 LEU A CA 1
ATOM 1559 C C . LEU A 1 190 ? 12.751 -11.870 -49.404 1.00 63.03 190 LEU A C 1
ATOM 1561 O O . LEU A 1 190 ? 11.801 -11.531 -48.704 1.00 63.03 190 LEU A O 1
ATOM 1565 N N . GLY A 1 191 ? 13.003 -11.310 -50.592 1.00 71.38 191 GLY A N 1
ATOM 1566 C CA . GLY A 1 191 ? 12.159 -10.266 -51.174 1.00 71.38 191 GLY A CA 1
ATOM 1567 C C . GLY A 1 191 ? 10.724 -10.737 -51.421 1.00 71.38 191 GLY A C 1
ATOM 1568 O O . GLY A 1 191 ? 9.782 -10.019 -51.095 1.00 71.38 191 GLY A O 1
ATOM 1569 N N . ALA A 1 192 ? 10.547 -11.962 -51.924 1.00 69.62 192 ALA A N 1
ATOM 1570 C CA . ALA A 1 192 ? 9.226 -12.549 -52.147 1.00 69.62 192 ALA A CA 1
ATOM 1571 C C . ALA A 1 192 ? 8.483 -12.854 -50.832 1.00 69.62 192 ALA A C 1
ATOM 1573 O O . ALA A 1 192 ? 7.282 -12.598 -50.731 1.00 69.62 192 ALA A O 1
ATOM 1574 N N . VAL A 1 193 ? 9.195 -13.340 -49.807 1.00 74.12 193 VAL A N 1
ATOM 1575 C CA . VAL A 1 193 ? 8.612 -13.610 -48.483 1.00 74.12 193 VAL A CA 1
ATOM 1576 C C . VAL A 1 193 ? 8.167 -12.311 -47.813 1.00 74.12 193 VAL A C 1
ATOM 1578 O O . VAL A 1 193 ? 7.031 -12.234 -47.349 1.00 74.12 193 VAL A O 1
ATOM 1581 N N . ILE A 1 194 ? 8.995 -11.263 -47.835 1.00 69.88 194 ILE A N 1
ATOM 1582 C CA . ILE A 1 194 ? 8.640 -9.957 -47.260 1.00 69.88 194 ILE A CA 1
ATOM 1583 C C . ILE A 1 194 ? 7.402 -9.380 -47.958 1.00 69.88 194 ILE A C 1
ATOM 1585 O O . ILE A 1 194 ? 6.481 -8.940 -47.275 1.00 69.88 194 ILE A O 1
ATOM 1589 N N . LEU A 1 195 ? 7.318 -9.467 -49.291 1.00 66.88 195 LEU A N 1
ATOM 1590 C CA . LEU A 1 195 ? 6.148 -8.992 -50.037 1.00 66.88 195 LEU A CA 1
ATOM 1591 C C . LEU A 1 195 ? 4.866 -9.759 -49.660 1.00 66.88 195 LEU A C 1
ATOM 1593 O O . LEU A 1 195 ? 3.803 -9.156 -49.520 1.00 66.88 195 LEU A O 1
ATOM 1597 N N . SER A 1 196 ? 4.968 -11.078 -49.459 1.00 68.62 196 SER A N 1
ATOM 1598 C CA . SER A 1 196 ? 3.830 -11.916 -49.056 1.00 68.62 196 SER A CA 1
ATOM 1599 C C . SER A 1 196 ? 3.351 -11.623 -47.630 1.00 68.62 196 SER A C 1
ATOM 1601 O O . SER A 1 196 ? 2.148 -11.549 -47.390 1.00 68.62 196 SER A O 1
ATOM 1603 N N . VAL A 1 197 ? 4.280 -11.364 -46.703 1.00 70.88 197 VAL A N 1
ATOM 1604 C CA . VAL A 1 197 ? 3.966 -10.997 -45.317 1.00 70.88 197 VAL A CA 1
ATOM 1605 C C . VAL A 1 197 ? 3.336 -9.604 -45.269 1.00 70.88 197 VAL A C 1
ATOM 1607 O O . VAL A 1 197 ? 2.328 -9.417 -44.594 1.00 70.88 197 VAL A O 1
ATOM 1610 N N . SER A 1 198 ? 3.843 -8.638 -46.041 1.00 69.31 198 SER A N 1
ATOM 1611 C CA . SER A 1 198 ? 3.246 -7.299 -46.123 1.00 69.31 198 SER A CA 1
ATOM 1612 C C . SER A 1 198 ? 1.813 -7.324 -46.665 1.00 69.31 198 SER A C 1
ATOM 1614 O O . SER A 1 198 ? 0.951 -6.634 -46.128 1.00 69.31 198 SER A O 1
ATOM 1616 N N . LEU A 1 199 ? 1.526 -8.149 -47.677 1.00 67.12 199 LEU A N 1
ATOM 1617 C CA . LEU A 1 199 ? 0.167 -8.307 -48.209 1.00 67.12 199 LEU A CA 1
ATOM 1618 C C . LEU A 1 199 ? -0.777 -9.003 -47.211 1.00 67.12 199 LEU A C 1
ATOM 1620 O O . LEU A 1 199 ? -1.945 -8.628 -47.119 1.00 67.12 199 LEU A O 1
ATOM 1624 N N . PHE A 1 200 ? -0.270 -9.949 -46.415 1.00 70.00 200 PHE A N 1
ATOM 1625 C CA . PHE A 1 200 ? -1.031 -10.595 -45.341 1.00 70.00 200 PHE A CA 1
ATOM 1626 C C . PHE A 1 200 ? -1.384 -9.616 -44.208 1.00 70.00 200 PHE A C 1
ATOM 1628 O O . PHE A 1 200 ? -2.532 -9.567 -43.771 1.00 70.00 200 PHE A O 1
ATOM 1635 N N . PHE A 1 201 ? -0.446 -8.756 -43.795 1.00 59.62 201 PHE A N 1
ATOM 1636 C CA . PHE A 1 201 ? -0.715 -7.718 -42.792 1.00 59.62 201 PHE A CA 1
ATOM 1637 C C . PHE A 1 201 ? -1.704 -6.655 -43.287 1.00 59.62 201 PHE A C 1
ATOM 1639 O O . PHE A 1 201 ? -2.565 -6.233 -42.521 1.00 59.62 201 PHE A O 1
ATOM 1646 N N . ILE A 1 202 ? -1.656 -6.268 -44.567 1.00 66.06 202 ILE A N 1
ATOM 1647 C CA . ILE A 1 202 ? -2.647 -5.346 -45.150 1.00 66.06 202 ILE A CA 1
ATOM 1648 C C . ILE A 1 202 ? -4.055 -5.971 -45.133 1.00 66.06 202 ILE A C 1
ATOM 1650 O O . ILE A 1 202 ? -5.029 -5.273 -44.855 1.00 66.06 202 ILE A O 1
ATOM 1654 N N . SER A 1 203 ? -4.173 -7.286 -45.353 1.00 59.00 203 SER A N 1
ATOM 1655 C CA . SER A 1 203 ? -5.450 -8.010 -45.244 1.00 59.00 203 SER A CA 1
ATOM 1656 C C . SER A 1 203 ? -5.974 -8.097 -43.805 1.00 59.00 203 SER A C 1
ATOM 1658 O O . SER A 1 203 ? -7.180 -8.016 -43.598 1.00 59.00 203 SER A O 1
ATOM 1660 N N . ILE A 1 204 ? -5.096 -8.250 -42.807 1.00 64.69 204 ILE A N 1
ATOM 1661 C CA . ILE A 1 204 ? -5.494 -8.280 -41.389 1.00 64.69 204 ILE A CA 1
ATOM 1662 C C . ILE A 1 204 ? -5.961 -6.897 -40.932 1.00 64.69 204 ILE A C 1
ATOM 1664 O O . ILE A 1 204 ? -7.009 -6.780 -40.306 1.00 64.69 204 ILE A O 1
ATOM 1668 N N . VAL A 1 205 ? -5.220 -5.845 -41.291 1.00 60.19 205 VAL A N 1
ATOM 1669 C CA . VAL A 1 205 ? -5.556 -4.465 -40.906 1.00 60.19 205 VAL A CA 1
ATOM 1670 C C . VAL A 1 205 ? -6.863 -4.011 -41.563 1.00 60.19 205 VAL A C 1
ATOM 1672 O O . VAL A 1 205 ? -7.657 -3.319 -40.934 1.00 60.19 205 VAL A O 1
ATOM 1675 N N . THR A 1 206 ? -7.138 -4.439 -42.799 1.00 57.38 206 THR A N 1
ATOM 1676 C CA . THR A 1 206 ? -8.417 -4.139 -43.465 1.00 57.38 206 THR A CA 1
ATOM 1677 C C . THR A 1 206 ? -9.599 -4.915 -42.874 1.00 57.38 206 THR A C 1
ATOM 1679 O O . THR A 1 206 ? -10.682 -4.343 -42.795 1.00 57.38 206 THR A O 1
ATOM 1682 N N . ASN A 1 207 ? -9.403 -6.143 -42.373 1.00 55.56 207 ASN A N 1
ATOM 1683 C CA . ASN A 1 207 ? -10.440 -6.869 -41.623 1.00 55.56 207 ASN A CA 1
ATOM 1684 C C . ASN A 1 207 ? -10.690 -6.272 -40.227 1.00 55.56 207 ASN A C 1
ATOM 1686 O O . ASN A 1 207 ? -11.842 -6.092 -39.846 1.00 55.56 207 ASN A O 1
ATOM 1690 N N . GLN A 1 208 ? -9.641 -5.879 -39.495 1.00 55.53 208 GLN A N 1
ATOM 1691 C CA . GLN A 1 208 ? -9.787 -5.254 -38.172 1.00 55.53 208 GLN A CA 1
ATOM 1692 C C . GLN A 1 208 ? -10.466 -3.878 -38.232 1.00 55.53 208 GLN A C 1
ATOM 1694 O O . GLN A 1 208 ? -11.194 -3.511 -37.315 1.00 55.53 208 GLN A O 1
ATOM 1699 N N . MET A 1 209 ? -10.287 -3.123 -39.322 1.00 51.62 209 MET A N 1
ATOM 1700 C CA . MET A 1 209 ? -10.987 -1.844 -39.504 1.00 51.62 209 MET A CA 1
ATOM 1701 C C . MET A 1 209 ? -12.452 -1.989 -39.940 1.00 51.62 209 MET A C 1
ATOM 1703 O O . MET A 1 209 ? -13.204 -1.025 -39.823 1.00 51.62 209 MET A O 1
ATOM 1707 N N . LEU A 1 210 ? -12.875 -3.172 -40.397 1.00 46.56 210 LEU A N 1
ATOM 1708 C CA . LEU A 1 210 ? -14.276 -3.477 -40.708 1.00 46.56 210 LEU A CA 1
ATOM 1709 C C . LEU A 1 210 ? -15.051 -4.024 -39.494 1.00 46.56 210 LEU A C 1
ATOM 1711 O O . LEU A 1 210 ? -16.262 -3.836 -39.432 1.00 46.56 210 LEU A O 1
ATOM 1715 N N . GLU A 1 211 ? -14.371 -4.617 -38.506 1.00 46.06 211 GLU A N 1
ATOM 1716 C CA . GLU A 1 211 ? -14.973 -5.049 -37.229 1.00 46.06 211 GLU A CA 1
ATOM 1717 C C . GLU A 1 211 ? -15.065 -3.922 -36.181 1.00 46.06 211 GLU A C 1
ATOM 1719 O O . GLU A 1 211 ? -15.917 -3.964 -35.299 1.00 46.06 211 GLU A O 1
ATOM 1724 N N . ALA A 1 212 ? -14.275 -2.850 -36.308 1.00 42.53 212 ALA A N 1
ATOM 1725 C CA . ALA A 1 212 ? -14.257 -1.733 -35.353 1.00 42.53 212 ALA A CA 1
ATOM 1726 C C . ALA A 1 212 ? -15.474 -0.778 -35.426 1.00 42.53 212 ALA A C 1
ATOM 1728 O O . ALA A 1 212 ? -15.441 0.303 -34.835 1.00 42.53 212 ALA A O 1
ATOM 1729 N N . GLN A 1 213 ? -16.544 -1.133 -36.147 1.00 43.31 213 GLN A N 1
ATOM 1730 C CA . GLN A 1 213 ? -17.723 -0.271 -36.306 1.00 43.31 213 GLN A CA 1
ATOM 1731 C C . GLN A 1 213 ? -19.066 -0.945 -35.971 1.00 43.31 213 GLN A C 1
ATOM 1733 O O . GLN A 1 213 ? -20.116 -0.382 -36.279 1.00 43.31 213 GLN A O 1
ATOM 1738 N N . TYR A 1 214 ? -19.060 -2.113 -35.317 1.00 35.84 214 TYR A N 1
ATOM 1739 C CA . TYR A 1 214 ? -20.292 -2.822 -34.954 1.00 35.84 214 TYR A CA 1
ATOM 1740 C C . TYR A 1 214 ? -20.097 -3.753 -33.739 1.00 35.84 214 TYR A C 1
ATOM 1742 O O . TYR A 1 214 ? -19.908 -4.945 -33.916 1.00 35.84 214 TYR A O 1
ATOM 1750 N N . ASP A 1 215 ? -20.134 -3.223 -32.513 1.00 32.12 215 ASP A N 1
ATOM 1751 C CA . ASP A 1 215 ? -21.030 -3.723 -31.452 1.00 32.12 215 ASP A CA 1
ATOM 1752 C C . ASP A 1 215 ? -20.980 -2.783 -30.239 1.00 32.12 215 ASP A C 1
ATOM 1754 O O . ASP A 1 215 ? -19.923 -2.462 -29.701 1.00 32.12 215 ASP A O 1
ATOM 1758 N N . HIS A 1 216 ? -22.151 -2.321 -29.827 1.00 45.25 216 HIS A N 1
ATOM 1759 C CA . HIS A 1 216 ? -22.357 -1.556 -28.608 1.00 45.25 216 HIS A CA 1
ATOM 1760 C C . HIS A 1 216 ? -23.567 -2.200 -27.922 1.00 45.25 216 HIS A C 1
ATOM 1762 O O . HIS A 1 216 ? -24.639 -1.607 -27.843 1.00 45.25 216 HIS A O 1
ATOM 1768 N N . SER A 1 217 ? -23.421 -3.458 -27.494 1.00 34.88 217 SER A N 1
ATOM 1769 C CA . SER A 1 217 ? -24.340 -4.114 -26.561 1.00 34.88 217 SER A CA 1
ATOM 1770 C C . SER A 1 217 ? -23.715 -5.349 -25.889 1.00 34.88 217 SER A C 1
ATOM 1772 O O . SER A 1 217 ? -23.295 -6.272 -26.573 1.00 34.88 217 SER A O 1
ATOM 1774 N N . SER A 1 218 ? -23.769 -5.380 -24.546 1.00 34.62 218 SER A N 1
ATOM 1775 C CA . SER A 1 218 ? -23.578 -6.548 -23.647 1.00 34.62 218 SER A CA 1
ATOM 1776 C C . SER A 1 218 ? -22.139 -7.109 -23.553 1.00 34.62 218 SER A C 1
ATOM 1778 O O . SER A 1 218 ? -21.466 -7.202 -24.565 1.00 34.62 218 SER A O 1
ATOM 1780 N N . THR A 1 219 ? -21.539 -7.449 -22.405 1.00 35.25 219 THR A N 1
ATOM 1781 C CA . THR A 1 219 ? -21.986 -7.975 -21.091 1.00 35.25 219 THR A CA 1
ATOM 1782 C C . THR A 1 219 ? -20.913 -7.613 -20.033 1.00 35.25 219 THR A C 1
ATOM 1784 O O . THR A 1 219 ? -19.737 -7.870 -20.246 1.00 35.25 219 THR A O 1
ATOM 1787 N N . SER A 1 220 ? -21.166 -6.882 -18.942 1.00 40.47 220 SER A N 1
ATOM 1788 C CA . SER A 1 220 ? -21.568 -7.360 -17.596 1.00 40.47 220 SER A CA 1
ATOM 1789 C C . SER A 1 220 ? -21.064 -8.740 -17.114 1.00 40.47 220 SER A C 1
ATOM 1791 O O . SER A 1 220 ? -21.697 -9.334 -16.244 1.00 40.47 220 SER A O 1
ATOM 1793 N N . GLU A 1 221 ? -19.972 -9.277 -17.659 1.00 36.53 221 GLU A N 1
ATOM 1794 C CA . GLU A 1 221 ? -19.405 -10.578 -17.246 1.00 36.53 221 GLU A CA 1
ATOM 1795 C C . GLU A 1 221 ? -18.275 -10.474 -16.195 1.00 36.53 221 GLU A C 1
ATOM 1797 O O . GLU A 1 221 ? -17.781 -11.501 -15.734 1.00 36.53 221 GLU A O 1
ATOM 1802 N N . SER A 1 222 ? -17.869 -9.267 -15.776 1.00 40.19 222 SER A N 1
ATOM 1803 C CA . SER A 1 222 ? -16.690 -9.058 -14.910 1.00 40.19 222 SER A CA 1
ATOM 1804 C C . SER A 1 222 ? -16.945 -9.207 -13.400 1.00 40.19 222 SER A C 1
ATOM 1806 O O . SER A 1 222 ? -16.009 -9.498 -12.655 1.00 40.19 222 SER A O 1
ATOM 1808 N N . ILE A 1 223 ? -18.191 -9.118 -12.915 1.00 52.38 223 ILE A N 1
ATOM 1809 C CA . ILE A 1 223 ? -18.497 -9.418 -11.506 1.00 52.38 223 ILE A CA 1
ATOM 1810 C C . ILE A 1 223 ? -18.805 -10.910 -11.390 1.00 52.38 223 ILE A C 1
ATOM 1812 O O . ILE A 1 223 ? -19.959 -11.331 -11.458 1.00 52.38 223 ILE A O 1
ATOM 1816 N N . ARG A 1 224 ? -17.763 -11.727 -11.214 1.00 53.31 224 ARG A N 1
ATOM 1817 C CA . ARG A 1 224 ? -17.919 -13.114 -10.749 1.00 53.31 224 ARG A CA 1
ATOM 1818 C C . ARG A 1 224 ? -18.842 -13.111 -9.522 1.00 53.31 224 ARG A C 1
ATOM 1820 O O . ARG A 1 224 ? -18.600 -12.329 -8.595 1.00 53.31 224 ARG A O 1
ATOM 1827 N N . GLU A 1 225 ? -19.888 -13.936 -9.543 1.00 64.12 225 GLU A N 1
ATOM 1828 C CA . GLU A 1 225 ? -20.850 -14.054 -8.442 1.00 64.12 225 GLU A CA 1
ATOM 1829 C C . GLU A 1 225 ? -20.083 -14.364 -7.146 1.00 64.12 225 GLU A C 1
ATOM 1831 O O . GLU A 1 225 ? -19.266 -15.286 -7.117 1.00 64.12 225 GLU A O 1
ATOM 1836 N N . ILE A 1 226 ? -20.257 -13.528 -6.116 1.00 69.38 226 ILE A N 1
ATOM 1837 C CA . ILE A 1 226 ? -19.618 -13.751 -4.814 1.00 69.38 226 ILE A CA 1
ATOM 1838 C C . ILE A 1 226 ? -20.324 -14.928 -4.158 1.00 69.38 226 ILE A C 1
ATOM 1840 O O . ILE A 1 226 ? -21.549 -14.916 -4.028 1.00 69.38 226 ILE A O 1
ATOM 1844 N N . GLU A 1 227 ? -19.547 -15.918 -3.735 1.00 78.25 227 GLU A N 1
ATOM 1845 C CA . GLU A 1 227 ? -20.077 -17.079 -3.033 1.00 78.25 227 GLU A CA 1
ATOM 1846 C C . GLU A 1 227 ? -20.798 -16.645 -1.738 1.00 78.25 227 GLU A C 1
ATOM 1848 O O . GLU A 1 227 ? -20.289 -15.787 -0.998 1.00 78.25 227 GLU A O 1
ATOM 1853 N N . PRO A 1 228 ? -21.986 -17.208 -1.443 1.00 84.31 228 PRO A N 1
ATOM 1854 C CA . PRO A 1 228 ? -22.697 -16.928 -0.204 1.00 84.31 228 PRO A CA 1
ATOM 1855 C C . PRO A 1 228 ? -21.838 -17.226 1.028 1.00 84.31 228 PRO A C 1
ATOM 1857 O O . PRO A 1 228 ? -21.218 -18.282 1.124 1.00 84.31 228 PRO A O 1
ATOM 1860 N N . LEU A 1 229 ? -21.873 -16.343 2.031 1.00 88.12 229 LEU A N 1
ATOM 1861 C CA . LEU A 1 229 ? -21.090 -16.534 3.259 1.00 88.12 229 LEU A CA 1
ATOM 1862 C C . LEU A 1 229 ? -21.385 -17.877 3.947 1.00 88.12 229 LEU A C 1
ATOM 1864 O O . LEU A 1 229 ? -20.472 -18.509 4.457 1.00 88.12 229 LEU A O 1
ATOM 1868 N N . SER A 1 230 ? -22.637 -18.346 3.918 1.00 85.00 230 SER A N 1
ATOM 1869 C CA . SER A 1 230 ? -23.041 -19.622 4.526 1.00 85.00 230 SER A CA 1
ATOM 1870 C C . SER A 1 230 ? -22.361 -20.858 3.932 1.00 85.00 230 SER A C 1
ATOM 1872 O O . SER A 1 230 ? -22.423 -21.926 4.538 1.00 85.00 230 SER A O 1
ATOM 1874 N N . GLU A 1 231 ? -21.775 -20.743 2.741 1.00 86.50 231 GLU A N 1
ATOM 1875 C CA . GLU A 1 231 ? -21.092 -21.842 2.052 1.00 86.50 231 GLU A CA 1
ATOM 1876 C C . GLU A 1 231 ? -19.584 -21.873 2.373 1.00 86.50 231 GLU A C 1
ATOM 1878 O O . GLU A 1 231 ? -18.936 -22.907 2.210 1.00 86.50 231 GLU A O 1
ATOM 1883 N N . LYS A 1 232 ? -19.044 -20.801 2.972 1.00 85.50 232 LYS A N 1
ATOM 1884 C CA . LYS A 1 232 ? -17.617 -20.655 3.277 1.00 85.50 232 LYS A CA 1
ATOM 1885 C C . LYS A 1 232 ? -17.221 -21.224 4.626 1.00 85.50 232 LYS A C 1
ATOM 1887 O O . LYS A 1 232 ? -17.307 -20.567 5.659 1.00 85.50 232 LYS A O 1
ATOM 1892 N N . ASN A 1 233 ? -16.699 -22.440 4.610 1.00 90.19 233 ASN A N 1
ATOM 1893 C CA . ASN A 1 233 ? -16.184 -23.102 5.809 1.00 90.19 233 ASN A CA 1
ATOM 1894 C C . ASN A 1 233 ? -14.698 -23.481 5.680 1.00 90.19 233 ASN A C 1
ATOM 1896 O O . ASN A 1 233 ? -14.250 -24.482 6.247 1.00 90.19 233 ASN A O 1
ATOM 1900 N N . GLU A 1 234 ? -13.956 -22.715 4.880 1.00 88.81 234 GLU A N 1
ATOM 1901 C CA . GLU A 1 234 ? -12.515 -22.877 4.678 1.00 88.81 234 GLU A CA 1
ATOM 1902 C C . GLU A 1 234 ? -11.737 -22.428 5.925 1.00 88.81 234 GLU A C 1
ATOM 1904 O O . GLU A 1 234 ? -12.234 -21.638 6.738 1.00 88.81 234 GLU A O 1
ATOM 1909 N N . ARG A 1 235 ? -10.569 -23.048 6.142 1.00 90.19 235 ARG A N 1
ATOM 1910 C CA . ARG A 1 235 ? -9.729 -22.783 7.313 1.00 90.19 235 ARG A CA 1
ATOM 1911 C C . ARG A 1 235 ? -8.781 -21.649 6.991 1.00 90.19 235 ARG A C 1
ATOM 1913 O O . ARG A 1 235 ? -8.018 -21.789 6.052 1.00 90.19 235 ARG A O 1
ATOM 1920 N N . ILE A 1 236 ? -8.715 -20.682 7.897 1.00 87.06 236 ILE A N 1
ATOM 1921 C CA . ILE A 1 236 ? -7.897 -19.482 7.737 1.00 87.06 236 ILE A CA 1
ATOM 1922 C C . ILE A 1 236 ? -6.413 -19.838 7.639 1.00 87.06 236 ILE A C 1
ATOM 1924 O O . ILE A 1 236 ? -5.808 -20.299 8.614 1.00 87.06 236 ILE A O 1
ATOM 1928 N N . GLU A 1 237 ? -5.829 -19.581 6.473 1.00 83.06 237 GLU A N 1
ATOM 1929 C CA . GLU A 1 237 ? -4.388 -19.660 6.243 1.00 83.06 237 GLU A CA 1
ATOM 1930 C C . GLU A 1 237 ? -3.732 -18.288 6.452 1.00 83.06 237 GLU A C 1
ATOM 1932 O O . GLU A 1 237 ? -3.800 -17.399 5.606 1.00 83.06 237 GLU A O 1
ATOM 1937 N N . LEU A 1 238 ? -3.069 -18.106 7.599 1.00 78.50 238 LEU A N 1
ATOM 1938 C CA . LEU A 1 238 ? -2.301 -16.891 7.869 1.00 78.50 238 LEU A CA 1
ATOM 1939 C C . LEU A 1 238 ? -0.917 -16.961 7.221 1.00 78.50 238 LEU A C 1
ATOM 1941 O O . LEU A 1 238 ? -0.202 -17.958 7.335 1.00 78.50 238 LEU A O 1
ATOM 1945 N N . SER A 1 239 ? -0.514 -15.855 6.599 1.00 73.31 239 SER A N 1
ATOM 1946 C CA . SER A 1 239 ? 0.831 -15.656 6.048 1.00 73.31 239 SER A CA 1
ATOM 1947 C C . SER A 1 239 ? 1.902 -15.410 7.127 1.00 73.31 239 SER A C 1
ATOM 1949 O O . SER A 1 239 ? 3.097 -15.416 6.828 1.00 73.31 239 SER A O 1
ATOM 1951 N N . PHE A 1 240 ? 1.483 -15.242 8.383 1.00 75.69 240 PHE A N 1
ATOM 1952 C CA . PHE A 1 240 ? 2.310 -14.945 9.551 1.00 75.69 240 PHE A CA 1
ATOM 1953 C C . PHE A 1 240 ? 1.924 -15.825 10.752 1.00 75.69 240 PHE A C 1
ATOM 1955 O O . PHE A 1 240 ? 0.850 -16.428 10.795 1.00 75.69 240 PHE A O 1
A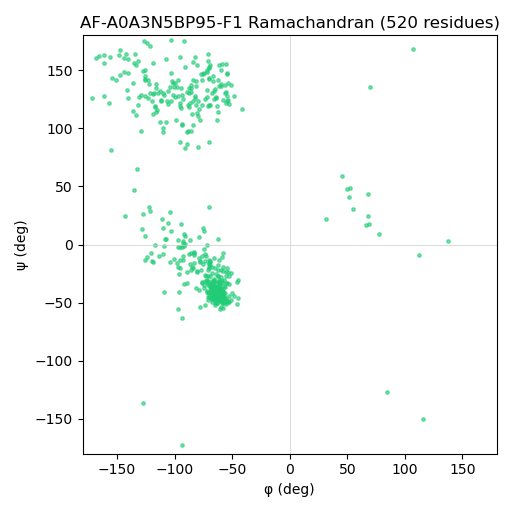TOM 1962 N N . GLU A 1 241 ? 2.800 -15.883 11.756 1.00 79.00 241 GLU A N 1
ATOM 1963 C CA . GLU A 1 241 ? 2.494 -16.522 13.039 1.00 79.00 241 GLU A CA 1
ATOM 1964 C C . GLU A 1 241 ? 1.686 -15.545 13.912 1.00 79.00 241 GLU A C 1
ATOM 1966 O O . GLU A 1 241 ? 2.165 -14.440 14.174 1.00 79.00 241 GLU A O 1
ATOM 1971 N N . PRO A 1 242 ? 0.450 -15.882 14.325 1.00 77.50 242 PRO A N 1
ATOM 1972 C CA . PRO A 1 242 ? -0.388 -14.951 15.067 1.00 77.50 242 PRO A CA 1
ATOM 1973 C C . PRO A 1 242 ? 0.150 -14.722 16.484 1.00 77.50 242 PRO A C 1
ATOM 1975 O O . PRO A 1 242 ? 0.568 -15.660 17.160 1.00 77.50 242 PRO A O 1
ATOM 1978 N N . ASP A 1 243 ? 0.049 -13.478 16.960 1.00 75.44 243 ASP A N 1
ATOM 1979 C CA . ASP A 1 243 ? 0.472 -13.066 18.311 1.00 75.44 243 ASP A CA 1
ATOM 1980 C C . ASP A 1 243 ? -0.224 -13.855 19.435 1.00 75.44 243 ASP A C 1
ATOM 1982 O O . ASP A 1 243 ? 0.317 -14.059 20.522 1.00 75.44 243 ASP A O 1
ATOM 1986 N N . GLU A 1 244 ? -1.458 -14.287 19.171 1.00 83.06 244 GLU A N 1
ATOM 1987 C CA . GLU A 1 244 ? -2.331 -14.991 20.102 1.00 83.06 244 GLU A CA 1
ATOM 1988 C C . GLU A 1 244 ? -2.962 -16.209 19.409 1.00 83.06 244 GLU A C 1
ATOM 1990 O O . GLU A 1 244 ? -3.135 -16.201 18.186 1.00 83.06 244 GLU A O 1
ATOM 1995 N N . PRO A 1 245 ? -3.357 -17.255 20.162 1.00 87.31 245 PRO A N 1
ATOM 1996 C CA . PRO A 1 245 ? -4.109 -18.369 19.598 1.00 87.31 245 PRO A CA 1
ATOM 1997 C C . PRO A 1 245 ? -5.360 -17.891 18.855 1.00 87.31 245 PRO A C 1
ATOM 1999 O O . PRO A 1 245 ? -6.084 -17.027 19.349 1.00 87.31 245 PRO A O 1
ATOM 2002 N N . LEU A 1 246 ? -5.633 -18.499 17.698 1.00 87.88 246 LEU A N 1
ATOM 2003 C CA . LEU A 1 246 ? -6.814 -18.178 16.901 1.00 87.88 246 LEU A CA 1
ATOM 2004 C C . LEU A 1 246 ? -8.097 -18.396 17.713 1.00 87.88 246 LEU A C 1
ATOM 2006 O O . LEU A 1 246 ? -8.348 -19.489 18.222 1.00 87.88 246 LEU A O 1
ATOM 2010 N N . GLU A 1 247 ? -8.919 -17.353 17.803 1.00 92.44 247 GLU A N 1
ATOM 2011 C CA . GLU A 1 247 ? -10.227 -17.383 18.477 1.00 92.44 247 GLU A CA 1
ATOM 2012 C C . GLU A 1 247 ? -11.341 -17.941 17.590 1.00 92.44 247 GLU A C 1
ATOM 2014 O O . GLU A 1 247 ? -12.403 -18.310 18.080 1.00 92.44 247 GLU A O 1
ATOM 2019 N N . CYS A 1 248 ? -11.081 -17.997 16.290 1.00 95.06 248 CYS A N 1
ATOM 2020 C CA . CYS A 1 248 ? -11.948 -18.541 15.266 1.00 95.06 248 CYS A CA 1
ATOM 2021 C C . CYS A 1 248 ? -11.062 -19.142 14.169 1.00 95.06 248 CYS A C 1
ATOM 2023 O O . CYS A 1 248 ? -9.951 -18.671 13.925 1.00 95.06 248 CYS A O 1
ATOM 2025 N N . THR A 1 249 ? -11.516 -20.225 13.547 1.00 93.75 249 THR A N 1
ATOM 2026 C CA . THR A 1 249 ? -10.688 -21.049 12.648 1.00 93.75 249 THR A CA 1
ATOM 2027 C C . THR A 1 249 ? -11.226 -21.141 11.229 1.00 93.75 249 THR A C 1
ATOM 2029 O O . THR A 1 249 ? -10.547 -21.693 10.365 1.00 93.75 249 THR A O 1
ATOM 2032 N N . THR A 1 250 ? -12.427 -20.614 10.990 1.00 95.88 250 THR A N 1
ATOM 2033 C CA . THR A 1 250 ? -13.089 -20.614 9.683 1.00 95.88 250 THR A CA 1
ATOM 2034 C C . THR A 1 250 ? -13.619 -19.230 9.342 1.00 95.88 250 THR A C 1
ATOM 2036 O O . THR A 1 250 ? -13.869 -18.417 10.237 1.00 95.88 250 THR A O 1
ATOM 2039 N N . VAL A 1 251 ? -13.829 -18.972 8.050 1.00 95.75 251 VAL A N 1
ATOM 2040 C CA . VAL A 1 251 ? -14.374 -17.697 7.557 1.00 95.75 251 VAL A CA 1
ATOM 2041 C C . VAL A 1 251 ? -15.708 -17.345 8.224 1.00 95.75 251 VAL A C 1
ATOM 2043 O O . VAL A 1 251 ? -15.858 -16.234 8.732 1.00 95.75 251 VAL A O 1
ATOM 2046 N N . VAL A 1 252 ? -16.664 -18.280 8.277 1.00 96.62 252 VAL A N 1
ATOM 2047 C CA . VAL A 1 252 ? -17.973 -18.056 8.920 1.00 96.62 252 VAL A CA 1
ATOM 2048 C C . VAL A 1 252 ? -17.828 -17.760 10.410 1.00 96.62 252 VAL A C 1
ATOM 2050 O O . VAL A 1 252 ? -18.398 -16.784 10.889 1.00 96.62 252 VAL A O 1
ATOM 2053 N N . GLU A 1 253 ? -17.026 -18.544 11.134 1.00 97.44 253 GLU A N 1
ATOM 2054 C CA . GLU A 1 253 ? -16.830 -18.357 12.577 1.00 97.44 253 GLU A CA 1
ATOM 2055 C C . GLU A 1 253 ? -16.227 -16.979 12.893 1.00 97.44 253 GLU A C 1
ATOM 2057 O O . GLU A 1 253 ? -16.704 -16.278 13.786 1.00 97.44 253 GLU A O 1
ATOM 2062 N N . CYS A 1 254 ? -15.215 -16.547 12.133 1.00 97.50 254 CYS A N 1
ATOM 2063 C CA . CYS A 1 254 ? -14.614 -15.228 12.324 1.00 97.50 254 CYS A CA 1
ATOM 2064 C C . CYS A 1 254 ? -15.531 -14.082 11.891 1.00 97.50 254 CYS A C 1
ATOM 2066 O O . CYS A 1 254 ? -15.525 -13.026 12.528 1.00 97.50 254 CYS A O 1
ATOM 2068 N N . ALA A 1 255 ? -16.333 -14.270 10.842 1.00 97.50 255 ALA A N 1
ATOM 2069 C CA . ALA A 1 255 ? -17.324 -13.287 10.420 1.00 97.50 255 ALA A CA 1
ATOM 2070 C C . ALA A 1 255 ? -18.387 -13.056 11.509 1.00 97.50 255 ALA A C 1
ATOM 2072 O O . ALA A 1 255 ? -18.651 -11.905 11.862 1.00 97.50 255 ALA A O 1
ATOM 2073 N N . GLU A 1 256 ? -18.940 -14.134 12.074 1.00 97.62 256 GLU A N 1
ATOM 2074 C CA . GLU A 1 256 ? -19.922 -14.087 13.166 1.00 97.62 256 GLU A CA 1
ATOM 2075 C C . GLU A 1 256 ? -19.330 -13.460 14.433 1.00 97.62 256 GLU A C 1
ATOM 2077 O O . GLU A 1 256 ? -19.921 -12.546 15.010 1.00 97.62 256 GLU A O 1
ATOM 2082 N N . LEU A 1 257 ? -18.124 -13.879 14.830 1.00 98.19 257 LEU A N 1
ATOM 2083 C CA . LEU A 1 257 ? -17.447 -13.318 15.998 1.00 98.19 257 LEU A CA 1
ATOM 2084 C C . LEU A 1 257 ? -17.110 -11.828 15.809 1.00 98.19 257 LEU A C 1
ATOM 2086 O O . LEU A 1 257 ? -17.266 -11.027 16.732 1.00 98.19 257 LEU A O 1
ATOM 2090 N N . GLY A 1 258 ? -16.690 -11.432 14.605 1.00 97.94 258 GLY A N 1
ATOM 2091 C CA . GLY A 1 258 ? -16.503 -10.028 14.250 1.00 97.94 258 GLY A CA 1
ATOM 2092 C C . GLY A 1 258 ? -17.809 -9.234 14.338 1.00 97.94 258 GLY A C 1
ATOM 2093 O O . GLY A 1 258 ? -17.829 -8.155 14.924 1.00 97.94 258 GLY A O 1
ATOM 2094 N N . ASP A 1 259 ? -18.922 -9.775 13.836 1.00 98.06 259 ASP A N 1
ATOM 2095 C CA . ASP A 1 259 ? -20.241 -9.141 13.955 1.00 98.06 259 ASP A CA 1
ATOM 2096 C C . ASP A 1 259 ? -20.673 -8.956 15.414 1.00 98.06 259 ASP A C 1
ATOM 2098 O O . ASP A 1 259 ? -21.269 -7.929 15.751 1.00 98.06 259 ASP A O 1
ATOM 2102 N N . ASP A 1 260 ? -20.354 -9.909 16.289 1.00 98.25 260 ASP A N 1
ATOM 2103 C CA . ASP A 1 260 ? -20.588 -9.794 17.727 1.00 98.25 260 ASP A CA 1
ATOM 2104 C C . ASP A 1 260 ? -19.756 -8.672 18.358 1.00 98.25 260 ASP A C 1
ATOM 2106 O O . ASP A 1 260 ? -20.296 -7.871 19.128 1.00 98.25 260 ASP A O 1
ATOM 2110 N N . TYR A 1 261 ? -18.467 -8.560 18.019 1.00 98.25 261 TYR A N 1
ATOM 2111 C CA . TYR A 1 261 ? -17.630 -7.451 18.488 1.00 98.25 261 TYR A CA 1
ATOM 2112 C C . TYR A 1 261 ? -18.082 -6.099 17.943 1.00 98.25 261 TYR A C 1
ATOM 2114 O O . TYR A 1 261 ? -18.082 -5.127 18.693 1.00 98.25 261 TYR A O 1
ATOM 2122 N N . LEU A 1 262 ? -18.542 -6.026 16.691 1.00 97.75 262 LEU A N 1
ATOM 2123 C CA . LEU A 1 262 ? -19.124 -4.804 16.135 1.00 97.75 262 LEU A CA 1
ATOM 2124 C C . LEU A 1 262 ? -20.393 -4.390 16.891 1.00 97.75 262 LEU A C 1
ATOM 2126 O O . LEU A 1 262 ? -20.573 -3.207 17.175 1.00 97.75 262 LEU A O 1
ATOM 2130 N N . ASN A 1 263 ? -21.273 -5.336 17.242 1.00 97.25 263 ASN A N 1
ATOM 2131 C CA . ASN A 1 263 ? -22.466 -5.019 18.036 1.00 97.25 263 ASN A CA 1
ATOM 2132 C C . ASN A 1 263 ? -22.071 -4.491 19.425 1.00 97.25 263 ASN A C 1
ATOM 2134 O O . ASN A 1 263 ? -22.611 -3.479 19.855 1.00 97.25 263 ASN A O 1
ATOM 2138 N N . LYS A 1 264 ? -21.089 -5.121 20.085 1.00 97.06 264 LYS A N 1
ATOM 2139 C CA . LYS A 1 264 ? -20.573 -4.656 21.383 1.00 97.06 264 LYS A CA 1
ATOM 2140 C C . LYS A 1 264 ? -19.903 -3.287 21.291 1.00 97.06 264 LYS A C 1
ATOM 2142 O O . LYS A 1 264 ? -20.106 -2.461 22.166 1.00 97.06 264 LYS A O 1
ATOM 2147 N N . LEU A 1 265 ? -19.116 -3.025 20.248 1.00 97.00 265 LEU A N 1
ATOM 2148 C CA . LEU A 1 265 ? -18.496 -1.717 20.031 1.00 97.00 265 LEU A CA 1
ATOM 2149 C C . LEU A 1 265 ? -19.561 -0.626 19.858 1.00 97.00 265 LEU A C 1
ATOM 2151 O O . LEU A 1 265 ? -19.426 0.445 20.443 1.00 97.00 265 LEU A O 1
ATOM 2155 N N . ASN A 1 266 ? -20.644 -0.921 19.130 1.00 95.56 266 ASN A N 1
ATOM 2156 C CA . ASN A 1 266 ? -21.761 0.007 18.924 1.00 95.56 266 ASN A CA 1
ATOM 2157 C C . ASN A 1 266 ? -22.494 0.408 20.215 1.00 95.56 266 ASN A C 1
ATOM 2159 O O . ASN A 1 266 ? -23.101 1.477 20.246 1.00 95.56 266 ASN A O 1
ATOM 2163 N N . ASP A 1 267 ? -22.408 -0.389 21.286 1.00 94.88 267 ASP A N 1
ATOM 2164 C CA . ASP A 1 267 ? -22.944 -0.009 22.601 1.00 94.88 267 ASP A CA 1
ATOM 2165 C C . ASP A 1 267 ? -22.133 1.128 23.262 1.00 94.88 267 ASP A C 1
ATOM 2167 O O . ASP A 1 267 ? -22.638 1.808 24.158 1.00 94.88 267 ASP A O 1
ATOM 2171 N N . HIS A 1 268 ? -20.890 1.352 22.817 1.00 94.12 268 HIS A N 1
ATOM 2172 C CA . HIS A 1 268 ? -19.974 2.371 23.343 1.00 94.12 268 HIS A CA 1
ATOM 2173 C C . HIS A 1 268 ? -19.756 3.534 22.362 1.00 94.12 268 HIS A C 1
ATOM 2175 O O . HIS A 1 268 ? -19.723 4.698 22.766 1.00 94.12 268 HIS A O 1
ATOM 2181 N N . VAL A 1 269 ? -19.620 3.229 21.070 1.00 92.44 269 VAL A N 1
ATOM 2182 C CA . VAL A 1 269 ? -19.360 4.187 19.990 1.00 92.44 269 VAL A CA 1
ATOM 2183 C C . VAL A 1 269 ? -20.254 3.835 18.808 1.00 92.44 269 VAL A C 1
ATOM 2185 O O . VAL A 1 269 ? -20.074 2.783 18.207 1.00 92.44 269 VAL A O 1
ATOM 2188 N N . ASP A 1 270 ? -21.197 4.713 18.452 1.00 91.50 270 ASP A N 1
ATOM 2189 C CA . ASP A 1 270 ? -22.128 4.470 17.342 1.00 91.50 270 ASP A CA 1
ATOM 2190 C C . ASP A 1 270 ? -21.411 4.528 15.984 1.00 91.50 270 ASP A C 1
ATOM 2192 O O . ASP A 1 270 ? -21.342 5.565 15.321 1.00 91.50 270 ASP A O 1
ATOM 2196 N N . MET A 1 271 ? -20.878 3.386 15.551 1.00 90.00 271 MET A N 1
ATOM 2197 C CA . MET A 1 271 ? -20.215 3.251 14.259 1.00 90.00 271 MET A CA 1
ATOM 2198 C C . MET A 1 271 ? -21.210 3.276 13.093 1.00 90.00 271 MET A C 1
ATOM 2200 O O . MET A 1 271 ? -20.769 3.386 11.951 1.00 90.00 271 MET A O 1
ATOM 2204 N N . ASN A 1 272 ? -22.527 3.212 13.332 1.00 83.12 272 ASN A N 1
ATOM 2205 C CA . ASN A 1 272 ? -23.541 3.331 12.275 1.00 83.12 272 ASN A CA 1
ATOM 2206 C C . ASN A 1 272 ? -23.866 4.785 11.920 1.00 83.12 272 ASN A C 1
ATOM 2208 O O . ASN A 1 272 ? -24.580 5.017 10.942 1.00 83.12 272 ASN A O 1
ATOM 2212 N N . GLN A 1 273 ? -23.368 5.750 12.697 1.00 78.44 273 GLN A N 1
ATOM 2213 C CA . GLN A 1 273 ? -23.513 7.163 12.387 1.00 78.44 273 GLN A CA 1
ATOM 2214 C C . GLN A 1 273 ? -23.006 7.437 10.962 1.00 78.44 273 GLN A C 1
ATOM 2216 O O . GLN A 1 273 ? -21.860 7.117 10.634 1.00 78.44 273 GLN A O 1
ATOM 2221 N N . GLU A 1 274 ? -23.864 8.027 10.116 1.00 64.94 274 GLU A N 1
ATOM 2222 C CA . GLU A 1 274 ? -23.466 8.458 8.773 1.00 64.94 274 GLU A CA 1
ATOM 2223 C C . GLU A 1 274 ? -22.261 9.392 8.887 1.00 64.94 274 GLU A C 1
ATOM 2225 O O . GLU A 1 274 ? -22.297 10.418 9.571 1.00 64.94 274 GLU A O 1
ATOM 2230 N N . TYR A 1 275 ? -21.181 9.000 8.221 1.00 66.44 275 TYR A N 1
ATOM 2231 C CA . TYR A 1 275 ? -19.922 9.715 8.217 1.00 66.44 275 TYR A CA 1
ATOM 2232 C C . TYR A 1 275 ? -19.460 9.867 6.774 1.00 66.44 275 TYR A C 1
ATOM 2234 O O . TYR A 1 275 ? -19.391 8.889 6.027 1.00 66.44 275 TYR A O 1
ATOM 2242 N N . ASN A 1 276 ? -19.164 11.101 6.374 1.00 58.94 276 ASN A N 1
ATOM 2243 C CA . ASN A 1 276 ? -18.742 11.410 5.021 1.00 58.94 276 ASN A CA 1
ATOM 2244 C C . ASN A 1 276 ? -17.245 11.733 5.036 1.00 58.94 276 ASN A C 1
ATOM 2246 O O . ASN A 1 276 ? -16.848 12.811 5.468 1.00 58.94 276 ASN A O 1
ATOM 2250 N N . LEU A 1 277 ? -16.410 10.808 4.549 1.00 55.88 277 LEU A N 1
ATOM 2251 C CA . LEU A 1 277 ? -14.954 11.010 4.426 1.00 55.88 277 LEU A CA 1
ATOM 2252 C C . LEU A 1 277 ? -14.601 12.272 3.609 1.00 55.88 277 LEU A C 1
ATOM 2254 O O . LEU A 1 277 ? -13.536 12.854 3.785 1.00 55.88 277 LEU A O 1
ATOM 2258 N N . PHE A 1 278 ? -15.516 12.727 2.747 1.00 50.16 278 PHE A N 1
ATOM 2259 C CA . PHE A 1 278 ? -15.367 13.933 1.933 1.00 50.16 278 PHE A CA 1
ATOM 2260 C C . PHE A 1 278 ? -15.495 15.249 2.732 1.00 50.16 278 PHE A C 1
ATOM 2262 O O . PHE A 1 278 ? -14.895 16.252 2.348 1.00 50.16 278 PHE A O 1
ATOM 2269 N N . ASP A 1 279 ? -16.233 15.264 3.852 1.00 47.44 279 ASP A N 1
ATOM 2270 C CA . ASP A 1 279 ? -16.497 16.493 4.629 1.00 47.44 279 ASP A CA 1
ATOM 2271 C C . ASP A 1 279 ? -15.251 17.040 5.351 1.00 47.44 279 ASP A C 1
ATOM 2273 O O . ASP A 1 279 ? -15.247 18.195 5.773 1.00 47.44 279 ASP A O 1
ATOM 2277 N N . PHE A 1 280 ? -14.173 16.256 5.454 1.00 50.34 280 PHE A N 1
ATOM 2278 C CA . PHE A 1 280 ? -12.933 16.635 6.143 1.00 50.34 280 PHE A CA 1
ATOM 2279 C C . PHE A 1 280 ? -11.785 17.014 5.199 1.00 50.34 280 PHE A C 1
ATOM 2281 O O . PHE A 1 280 ? -10.617 16.878 5.525 1.00 50.34 280 PHE A O 1
ATOM 2288 N N . GLY A 1 281 ? -12.084 17.514 3.999 1.00 47.94 281 GLY A N 1
ATOM 2289 C CA . GLY A 1 281 ? -11.081 18.268 3.241 1.00 47.94 281 GLY A CA 1
ATOM 2290 C C . GLY A 1 281 ? -9.882 17.461 2.728 1.00 47.94 281 GLY A C 1
ATOM 2291 O O . GLY A 1 281 ? -8.863 18.069 2.408 1.00 47.94 281 GLY A O 1
ATOM 2292 N N . MET A 1 282 ? -10.024 16.143 2.536 1.00 49.38 282 MET A N 1
ATOM 2293 C CA . MET A 1 282 ? -9.019 15.270 1.895 1.00 49.38 282 MET A CA 1
ATOM 2294 C C . MET A 1 282 ? -8.643 15.706 0.454 1.00 49.38 282 MET A C 1
ATOM 2296 O O . MET A 1 282 ? -7.713 15.169 -0.136 1.00 49.38 282 MET A O 1
ATOM 2300 N N . PHE A 1 283 ? -9.349 16.699 -0.109 1.00 47.84 283 PHE A N 1
ATOM 2301 C CA . PHE A 1 283 ? -9.051 17.367 -1.388 1.00 47.84 283 PHE A CA 1
ATOM 2302 C C . PHE A 1 283 ? -8.649 18.844 -1.256 1.00 47.84 283 PHE A C 1
ATOM 2304 O O . PHE A 1 283 ? -8.237 19.460 -2.237 1.00 47.84 283 PHE A O 1
ATOM 2311 N N . ASN A 1 284 ? -8.792 19.444 -0.071 1.00 45.16 284 ASN A N 1
ATOM 2312 C CA . ASN A 1 284 ? -8.872 20.899 0.080 1.00 45.16 284 ASN A CA 1
ATOM 2313 C C . ASN A 1 284 ? -7.653 21.569 0.713 1.00 45.16 284 ASN A C 1
ATOM 2315 O O . ASN A 1 284 ? -7.669 22.792 0.884 1.00 45.16 284 ASN A O 1
ATOM 2319 N N . THR A 1 285 ? -6.574 20.844 1.003 1.00 46.88 285 THR A N 1
ATOM 2320 C CA . THR A 1 285 ? -5.329 21.496 1.418 1.00 46.88 285 THR A CA 1
ATOM 2321 C C . THR A 1 285 ? -4.327 21.568 0.292 1.00 46.88 285 THR A C 1
ATOM 2323 O O . THR A 1 285 ? -4.118 20.655 -0.507 1.00 46.88 285 THR A O 1
ATOM 2326 N N . LYS A 1 286 ? -3.675 22.723 0.240 1.00 51.00 286 LYS A N 1
ATOM 2327 C CA . LYS A 1 286 ? -2.464 22.870 -0.534 1.00 51.00 286 LYS A CA 1
ATOM 2328 C C . LYS A 1 286 ? -1.291 22.418 0.350 1.00 51.00 286 LYS A C 1
ATOM 2330 O O . LYS A 1 286 ? -1.249 22.843 1.509 1.00 51.00 286 LYS A O 1
ATOM 2335 N N . PRO A 1 287 ? -0.346 21.611 -0.163 1.00 53.97 287 PRO A N 1
ATOM 2336 C CA . PRO A 1 287 ? 0.778 21.072 0.610 1.00 53.97 287 PRO A CA 1
ATOM 2337 C C . PRO A 1 287 ? 1.577 22.127 1.390 1.00 53.97 287 PRO A C 1
ATOM 2339 O O . PRO A 1 287 ? 2.186 21.816 2.407 1.00 53.97 287 PRO A O 1
ATOM 2342 N N . GLU A 1 288 ? 1.563 23.394 0.958 1.00 54.62 288 GLU A N 1
ATOM 2343 C CA . GLU A 1 288 ? 2.210 24.505 1.667 1.00 54.62 288 GLU A CA 1
ATOM 2344 C C . GLU A 1 288 ? 1.680 24.799 3.084 1.00 54.62 288 GLU A C 1
ATOM 2346 O O . GLU A 1 288 ? 2.339 25.538 3.819 1.00 54.62 288 GLU A O 1
ATOM 2351 N N . ASN A 1 289 ? 0.528 24.246 3.474 1.00 65.25 289 ASN A N 1
ATOM 2352 C CA . ASN A 1 289 ? -0.031 24.412 4.817 1.00 65.25 289 ASN A CA 1
ATOM 2353 C C . ASN A 1 289 ? 0.326 23.259 5.772 1.00 65.25 289 ASN A C 1
ATOM 2355 O O . ASN A 1 289 ? 0.166 23.425 6.981 1.00 65.25 289 ASN A O 1
ATOM 2359 N N . GLU A 1 290 ? 0.846 22.132 5.267 1.00 75.44 290 GLU A N 1
ATOM 2360 C CA . GLU A 1 290 ? 1.284 21.012 6.107 1.00 75.44 290 GLU A CA 1
ATOM 2361 C C . GLU A 1 290 ? 2.534 21.415 6.894 1.00 75.44 290 GLU A C 1
ATOM 2363 O O . GLU A 1 290 ? 3.596 21.727 6.344 1.00 75.44 290 GLU A O 1
ATOM 2368 N N . ARG A 1 291 ? 2.435 21.366 8.221 1.00 82.94 291 ARG A N 1
ATOM 2369 C CA . ARG A 1 291 ? 3.574 21.558 9.109 1.00 82.94 291 ARG A CA 1
ATOM 2370 C C . ARG A 1 291 ? 3.935 20.245 9.781 1.00 82.94 291 ARG A C 1
ATOM 2372 O O . ARG A 1 291 ? 3.353 19.876 10.797 1.00 82.94 291 ARG A O 1
ATOM 2379 N N . TYR A 1 292 ? 4.969 19.591 9.262 1.00 85.88 292 TYR A N 1
ATOM 2380 C CA . TYR A 1 292 ? 5.527 18.388 9.873 1.00 85.88 292 TYR A CA 1
ATOM 2381 C C . TYR A 1 292 ? 6.265 18.734 11.179 1.00 85.88 292 TYR A C 1
ATOM 2383 O O . TYR A 1 292 ? 7.209 19.531 11.172 1.00 85.88 292 TYR A O 1
ATOM 2391 N N . LEU A 1 293 ? 5.814 18.182 12.310 1.00 86.12 293 LEU A N 1
ATOM 2392 C CA . LEU A 1 293 ? 6.247 18.572 13.654 1.00 86.12 293 LEU A CA 1
ATOM 2393 C C . LEU A 1 293 ? 7.342 17.659 14.195 1.00 86.12 293 LEU A C 1
ATOM 2395 O O . LEU A 1 293 ? 8.415 18.144 14.566 1.00 86.12 293 LEU A O 1
ATOM 2399 N N . TYR A 1 294 ? 7.067 16.358 14.224 1.00 87.50 294 TYR A N 1
ATOM 2400 C CA . TYR A 1 294 ? 7.926 15.334 14.810 1.00 87.50 294 TYR A CA 1
ATOM 2401 C C . TYR A 1 294 ? 7.868 14.051 14.001 1.00 87.50 294 TYR A C 1
ATOM 2403 O O . TYR A 1 294 ? 6.811 13.703 13.486 1.00 87.50 294 TYR A O 1
ATOM 2411 N N . ARG A 1 295 ? 8.984 13.327 13.985 1.00 90.75 295 ARG A N 1
ATOM 2412 C CA . ARG A 1 295 ? 9.096 11.988 13.416 1.00 90.75 295 ARG A CA 1
ATOM 2413 C C . ARG A 1 295 ? 9.670 11.049 14.469 1.00 90.75 295 ARG A C 1
ATOM 2415 O O . ARG A 1 295 ? 10.557 11.438 15.225 1.00 90.75 295 ARG A O 1
ATOM 2422 N N . TRP A 1 296 ? 9.172 9.830 14.522 1.00 92.81 296 TRP A N 1
ATOM 2423 C CA . TRP A 1 296 ? 9.714 8.738 15.321 1.00 92.81 296 TRP A CA 1
ATOM 2424 C C . TRP A 1 296 ? 9.956 7.559 14.402 1.00 92.81 296 TRP A C 1
ATOM 2426 O O . TRP A 1 296 ? 9.154 7.313 13.502 1.00 92.81 296 TRP A O 1
ATOM 2436 N N . LYS A 1 297 ? 11.037 6.827 14.642 1.00 94.25 297 LYS A N 1
ATOM 2437 C CA . LYS A 1 297 ? 11.203 5.507 14.050 1.00 94.25 297 LYS A CA 1
ATOM 2438 C C . LYS A 1 297 ? 10.334 4.513 14.819 1.00 94.25 297 LYS A C 1
ATOM 2440 O O . LYS A 1 297 ? 10.137 4.672 16.024 1.00 94.25 297 LYS A O 1
ATOM 2445 N N . ILE A 1 298 ? 9.808 3.524 14.118 1.00 93.50 298 ILE A N 1
ATOM 2446 C CA . ILE A 1 298 ? 9.041 2.430 14.704 1.00 93.50 298 ILE A CA 1
ATOM 2447 C C . ILE A 1 298 ? 9.940 1.187 14.727 1.00 93.50 298 ILE A C 1
ATOM 2449 O O . ILE A 1 298 ? 10.685 0.941 13.776 1.00 93.50 298 ILE A O 1
ATOM 2453 N N . ASP A 1 299 ? 9.955 0.458 15.842 1.00 88.62 299 ASP A N 1
ATOM 2454 C CA . ASP A 1 299 ? 10.569 -0.874 15.898 1.00 88.62 299 ASP A CA 1
ATOM 2455 C C . ASP A 1 299 ? 9.561 -1.995 15.588 1.00 88.62 299 ASP A C 1
ATOM 2457 O O . ASP A 1 299 ? 8.366 -1.747 15.441 1.00 88.62 299 ASP A O 1
ATOM 2461 N N . SER A 1 300 ? 10.042 -3.238 15.508 1.00 85.19 300 SER A N 1
ATOM 2462 C CA . SER A 1 300 ? 9.225 -4.422 15.189 1.00 85.19 300 SER A CA 1
ATOM 2463 C C . SER A 1 300 ? 8.056 -4.657 16.156 1.00 85.19 300 SER A C 1
ATOM 2465 O O . SER A 1 300 ? 7.069 -5.282 15.790 1.00 85.19 300 SER A O 1
ATOM 2467 N N . ASP A 1 301 ? 8.130 -4.138 17.387 1.00 85.44 301 ASP A N 1
ATOM 2468 C CA . ASP A 1 301 ? 7.069 -4.258 18.397 1.00 85.44 301 ASP A CA 1
ATOM 2469 C C . ASP A 1 301 ? 6.087 -3.066 18.346 1.00 85.44 301 ASP A C 1
ATOM 2471 O O . ASP A 1 301 ? 5.280 -2.846 19.264 1.00 85.44 301 ASP A O 1
ATOM 2475 N N . GLY A 1 302 ? 6.203 -2.221 17.317 1.00 89.75 302 GLY A N 1
ATOM 2476 C CA . GLY A 1 302 ? 5.437 -0.994 17.144 1.00 89.75 302 GLY A CA 1
ATOM 2477 C C . GLY A 1 302 ? 5.795 0.104 18.148 1.00 89.75 302 GLY A C 1
ATOM 2478 O O . GLY A 1 302 ? 4.983 1.005 18.385 1.00 89.75 302 GLY A O 1
ATOM 2479 N N . GLN A 1 303 ? 6.947 0.042 18.822 1.00 92.75 303 GLN A N 1
ATOM 2480 C CA . GLN A 1 303 ? 7.357 1.080 19.768 1.00 92.75 303 GLN A CA 1
ATOM 2481 C C . GLN A 1 303 ? 7.981 2.267 19.045 1.00 92.75 303 GLN A C 1
ATOM 2483 O O . GLN A 1 303 ? 8.771 2.126 18.115 1.00 92.75 303 GLN A O 1
ATOM 2488 N N . LEU A 1 304 ? 7.658 3.465 19.531 1.00 92.62 304 LEU A N 1
ATOM 2489 C CA . LEU A 1 304 ? 8.263 4.694 19.036 1.00 92.62 304 LEU A CA 1
ATOM 2490 C C . LEU A 1 304 ? 9.656 4.882 19.641 1.00 92.62 304 LEU A C 1
ATOM 2492 O O . LEU A 1 304 ? 9.795 5.107 20.846 1.00 92.62 304 LEU A O 1
ATOM 2496 N N . ILE A 1 305 ? 10.671 4.863 18.784 1.00 91.62 305 ILE A N 1
ATOM 2497 C CA . ILE A 1 305 ? 12.083 5.084 19.110 1.00 91.62 305 ILE A CA 1
ATOM 2498 C C . ILE A 1 305 ? 12.649 6.268 18.307 1.00 91.62 305 ILE A C 1
ATOM 2500 O O . ILE A 1 305 ? 11.980 6.830 17.440 1.00 91.62 305 ILE A O 1
ATOM 2504 N N . ASP A 1 306 ? 13.870 6.698 18.642 1.00 87.19 306 ASP A N 1
ATOM 2505 C CA . ASP A 1 306 ? 14.659 7.679 17.877 1.00 87.19 306 ASP A CA 1
ATOM 2506 C C . ASP A 1 306 ? 13.874 8.921 17.401 1.00 87.19 306 ASP A C 1
ATOM 2508 O O . ASP A 1 306 ? 13.767 9.215 16.213 1.00 87.19 306 ASP A O 1
ATOM 2512 N N . ARG A 1 307 ? 13.298 9.670 18.352 1.00 88.38 307 ARG A N 1
ATOM 2513 C CA . ARG A 1 307 ? 12.508 10.880 18.066 1.00 88.38 307 ARG A CA 1
ATOM 2514 C C . ARG A 1 307 ? 13.345 11.995 17.434 1.00 88.38 307 ARG A C 1
ATOM 2516 O O . ARG A 1 307 ? 14.264 12.525 18.063 1.00 88.38 307 ARG A O 1
ATOM 2523 N N . GLU A 1 308 ? 12.875 12.504 16.304 1.00 86.81 308 GLU A N 1
ATOM 2524 C CA . GLU A 1 308 ? 13.399 13.669 15.597 1.00 86.81 308 GLU A CA 1
ATOM 2525 C C . GLU A 1 308 ? 12.429 14.859 15.706 1.00 86.81 308 GLU A C 1
ATOM 2527 O O . GLU A 1 308 ? 11.235 14.747 15.423 1.00 86.81 308 GLU A O 1
ATOM 2532 N N . ASN A 1 309 ? 12.935 16.027 16.119 1.00 83.50 309 ASN A N 1
ATOM 2533 C CA . ASN A 1 309 ? 12.177 17.282 16.053 1.00 83.50 309 ASN A CA 1
ATOM 2534 C C . ASN A 1 309 ? 12.393 17.922 14.684 1.00 83.50 309 ASN A C 1
ATOM 2536 O O . ASN A 1 309 ? 13.523 18.291 14.365 1.00 83.50 309 ASN A O 1
ATOM 2540 N N . ILE A 1 310 ? 11.313 18.082 13.922 1.00 83.88 310 ILE A N 1
ATOM 2541 C CA . ILE A 1 310 ? 11.365 18.677 12.590 1.00 83.88 310 ILE A CA 1
ATOM 2542 C C . ILE A 1 310 ? 11.081 20.184 12.688 1.00 83.88 310 ILE A C 1
ATOM 2544 O O . ILE A 1 310 ? 11.966 20.986 12.407 1.00 83.88 310 ILE A O 1
ATOM 2548 N N . ASN A 1 311 ? 9.881 20.589 13.137 1.00 77.75 311 ASN A N 1
ATOM 2549 C CA . ASN A 1 311 ? 9.465 22.008 13.180 1.00 77.75 311 ASN A CA 1
ATOM 2550 C C . ASN A 1 311 ? 8.600 22.398 14.401 1.00 77.75 311 ASN A C 1
ATOM 2552 O O . ASN A 1 311 ? 7.812 23.355 14.344 1.00 77.75 311 ASN A O 1
ATOM 2556 N N . ALA A 1 312 ? 8.687 21.671 15.514 1.00 70.12 312 ALA A N 1
ATOM 2557 C CA . ALA A 1 312 ? 7.826 21.915 16.670 1.00 70.12 312 ALA A CA 1
ATOM 2558 C C . ALA A 1 312 ? 8.366 22.994 17.631 1.00 70.12 312 ALA A C 1
ATOM 2560 O O . ALA A 1 312 ? 9.546 23.010 17.998 1.00 70.12 312 ALA A O 1
ATOM 2561 N N . LYS A 1 313 ? 7.469 23.874 18.101 1.00 68.56 313 LYS A N 1
ATOM 2562 C CA . LYS A 1 313 ? 7.720 24.837 19.189 1.00 68.56 313 LYS A CA 1
ATOM 2563 C C . LYS A 1 313 ? 7.229 24.190 20.494 1.00 68.56 313 LYS A C 1
ATOM 2565 O O . LYS A 1 313 ? 6.068 23.836 20.579 1.00 68.56 313 LYS A O 1
ATOM 2570 N N . LYS A 1 314 ? 8.134 23.965 21.450 1.00 62.31 314 LYS A N 1
ATOM 2571 C CA . LYS A 1 314 ? 8.003 23.015 22.579 1.00 62.31 314 LYS A CA 1
ATOM 2572 C C . LYS A 1 314 ? 6.825 23.250 23.554 1.00 62.31 314 LYS A C 1
ATOM 2574 O O . LYS A 1 314 ? 6.731 24.350 24.097 1.00 62.31 314 LYS A O 1
ATOM 2579 N N . SER A 1 315 ? 6.155 22.161 23.957 1.00 57.41 315 SER A N 1
ATOM 2580 C CA . SER A 1 315 ? 5.791 21.825 25.353 1.00 57.41 315 SER A CA 1
ATOM 2581 C C . SER A 1 315 ? 5.768 20.290 25.564 1.00 57.41 315 SER A C 1
ATOM 2583 O O . SER A 1 315 ? 5.789 19.543 24.589 1.00 57.41 315 SER A O 1
ATOM 2585 N N . GLU A 1 316 ? 5.805 19.802 26.814 1.00 55.69 316 GLU A N 1
ATOM 2586 C CA . GLU A 1 316 ? 5.787 18.355 27.129 1.00 55.69 316 GLU A CA 1
ATOM 2587 C C . GLU A 1 316 ? 4.377 17.737 26.981 1.00 55.69 316 GLU A C 1
ATOM 2589 O O . GLU A 1 316 ? 4.239 16.582 26.579 1.00 55.69 316 GLU A O 1
ATOM 2594 N N . ASP A 1 317 ? 3.331 18.524 27.264 1.00 54.09 317 ASP A N 1
ATOM 2595 C CA . ASP A 1 317 ? 1.922 18.117 27.137 1.00 54.09 317 ASP A CA 1
ATOM 2596 C C . ASP A 1 317 ? 1.505 17.932 25.669 1.00 54.09 317 ASP A C 1
ATOM 2598 O O . ASP A 1 317 ? 0.671 17.082 25.358 1.00 54.09 317 ASP A O 1
ATOM 2602 N N . ASP A 1 318 ? 2.167 18.641 24.753 1.00 63.59 318 ASP A N 1
ATOM 2603 C CA . ASP A 1 318 ? 2.002 18.456 23.314 1.00 63.59 318 ASP A CA 1
ATOM 2604 C C . ASP A 1 318 ? 2.374 17.028 22.870 1.00 63.59 318 ASP A C 1
ATOM 2606 O O . ASP A 1 318 ? 1.688 16.446 22.036 1.00 63.59 318 ASP A O 1
ATOM 2610 N N . PHE A 1 319 ? 3.395 16.395 23.466 1.00 65.75 319 PHE A N 1
ATOM 2611 C CA . PHE A 1 319 ? 3.845 15.063 23.031 1.00 65.75 319 PHE A CA 1
ATOM 2612 C C . PHE A 1 319 ? 2.819 13.959 23.262 1.00 65.75 319 PHE A C 1
ATOM 2614 O O . PHE A 1 319 ? 2.665 13.090 22.406 1.00 65.75 319 PHE A O 1
ATOM 2621 N N . LYS A 1 320 ? 2.119 13.982 24.402 1.00 69.38 320 LYS A N 1
ATOM 2622 C CA . LYS A 1 320 ? 1.088 12.976 24.697 1.00 69.38 320 LYS A CA 1
ATOM 2623 C C . LYS A 1 320 ? -0.064 13.075 23.705 1.00 69.38 320 LYS A C 1
ATOM 2625 O O . LYS A 1 320 ? -0.536 12.054 23.216 1.00 69.38 320 LYS A O 1
ATOM 2630 N N . ASN A 1 321 ? -0.455 14.299 23.358 1.00 72.69 321 ASN A N 1
ATOM 2631 C CA . ASN A 1 321 ? -1.467 14.533 22.333 1.00 72.69 321 ASN A CA 1
ATOM 2632 C C . ASN A 1 321 ? -0.985 14.030 20.968 1.00 72.69 321 ASN A C 1
ATOM 2634 O O . ASN A 1 321 ? -1.740 13.380 20.252 1.00 72.69 321 ASN A O 1
ATOM 2638 N N . TYR A 1 322 ? 0.298 14.221 20.650 1.00 77.44 322 TYR A N 1
ATOM 2639 C CA . TYR A 1 322 ? 0.870 13.795 19.371 1.00 77.44 322 TYR A CA 1
ATOM 2640 C C . TYR A 1 322 ? 0.998 12.285 19.235 1.00 77.44 322 TYR A C 1
ATOM 2642 O O . TYR A 1 322 ? 1.245 11.813 18.139 1.00 77.44 322 TYR A O 1
ATOM 2650 N N . GLN A 1 323 ? 0.858 11.515 20.310 1.00 84.50 323 GLN A N 1
ATOM 2651 C CA . GLN A 1 323 ? 0.956 10.056 20.270 1.00 84.50 323 GLN A CA 1
ATOM 2652 C C . GLN A 1 323 ? -0.400 9.373 20.477 1.00 84.50 323 GLN A C 1
ATOM 2654 O O . GLN A 1 323 ? -0.457 8.150 20.424 1.00 84.50 323 GLN A O 1
ATOM 2659 N N . LYS A 1 324 ? -1.491 10.125 20.686 1.00 85.75 324 LYS A N 1
ATOM 2660 C CA . LYS A 1 324 ? -2.819 9.573 21.005 1.00 85.75 324 LYS A CA 1
ATOM 2661 C C . LYS A 1 324 ? -3.345 8.653 19.897 1.00 85.75 324 LYS A C 1
ATOM 2663 O O . LYS A 1 324 ? -3.622 7.489 20.173 1.00 85.75 324 LYS A O 1
ATOM 2668 N N . ALA A 1 325 ? -3.421 9.140 18.654 1.00 87.06 325 ALA A N 1
ATOM 2669 C CA . ALA A 1 325 ? -3.834 8.317 17.511 1.00 87.06 325 ALA A CA 1
ATOM 2670 C C . ALA A 1 325 ? -2.882 7.139 17.281 1.00 87.06 325 ALA A C 1
ATOM 2672 O O . ALA A 1 325 ? -3.346 6.020 17.095 1.00 87.06 325 ALA A O 1
ATOM 2673 N N . TYR A 1 326 ? -1.565 7.361 17.381 1.00 92.06 326 TYR A N 1
ATOM 2674 C CA . TYR A 1 326 ? -0.587 6.282 17.234 1.00 92.06 326 TYR A CA 1
ATOM 2675 C C . TYR A 1 326 ? -0.745 5.195 18.304 1.00 92.06 326 TYR A C 1
ATOM 2677 O O . TYR A 1 326 ? -0.605 4.018 18.005 1.00 92.06 326 TYR A O 1
ATOM 2685 N N . HIS A 1 327 ? -1.057 5.554 19.551 1.00 91.75 327 HIS A N 1
ATOM 2686 C CA . HIS A 1 327 ? -1.255 4.569 20.610 1.00 91.75 327 HIS A CA 1
ATOM 2687 C C . HIS A 1 327 ? -2.464 3.675 20.326 1.00 91.75 327 HIS A C 1
ATOM 2689 O O . HIS A 1 327 ? -2.371 2.463 20.490 1.00 91.75 327 HIS A O 1
ATOM 2695 N N . ILE A 1 328 ? -3.558 4.261 19.832 1.00 92.88 328 ILE A N 1
ATOM 2696 C CA . ILE A 1 328 ? -4.741 3.504 19.408 1.00 92.88 328 ILE A CA 1
ATOM 2697 C C . ILE A 1 328 ? -4.399 2.648 18.187 1.00 92.88 328 ILE A C 1
ATOM 2699 O O . ILE A 1 328 ? -4.677 1.455 18.209 1.00 92.88 328 ILE A O 1
ATOM 2703 N N . PHE A 1 329 ? -3.734 3.213 17.170 1.00 93.94 329 PHE A N 1
ATOM 2704 C CA . PHE A 1 329 ? -3.235 2.464 16.011 1.00 93.94 329 PHE A CA 1
ATOM 2705 C C . PHE A 1 329 ? -2.421 1.247 16.460 1.00 93.94 329 PHE A C 1
ATOM 2707 O O . PHE A 1 329 ? -2.679 0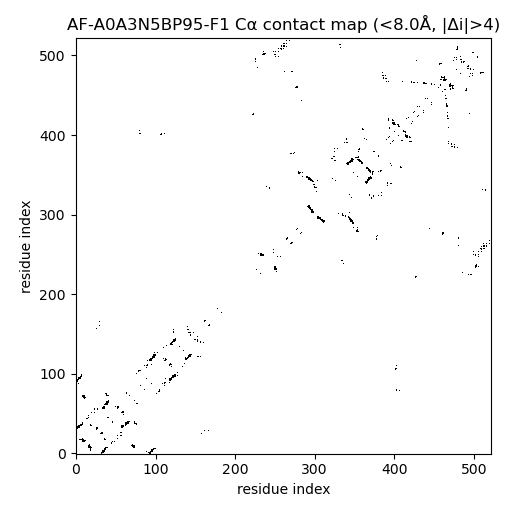.131 16.030 1.00 93.94 329 PHE A O 1
ATOM 2714 N N . LYS A 1 330 ? -1.499 1.441 17.407 1.00 94.69 330 LYS A N 1
ATOM 2715 C CA . LYS A 1 330 ? -0.684 0.373 17.977 1.00 94.69 330 LYS A CA 1
ATOM 2716 C C . LYS A 1 330 ? -1.505 -0.719 18.660 1.00 94.69 330 LYS A C 1
ATOM 2718 O O . LYS A 1 330 ? -1.181 -1.891 18.537 1.00 94.69 330 LYS A O 1
ATOM 2723 N N . GLN A 1 331 ? -2.536 -0.340 19.407 1.00 94.12 331 GLN A N 1
ATOM 2724 C CA . GLN A 1 331 ? -3.379 -1.293 20.129 1.00 94.12 331 GLN A CA 1
ATOM 2725 C C . GLN A 1 331 ? -4.292 -2.099 19.205 1.00 94.12 331 GLN A C 1
ATOM 2727 O O . GLN A 1 331 ? -4.612 -3.242 19.523 1.00 94.12 331 GLN A O 1
ATOM 2732 N N . ILE A 1 332 ? -4.738 -1.519 18.089 1.00 94.94 332 ILE A N 1
ATOM 2733 C CA . ILE A 1 332 ? -5.668 -2.200 17.183 1.00 94.94 332 ILE A CA 1
ATOM 2734 C C . ILE A 1 332 ? -4.953 -3.019 16.112 1.00 94.94 332 ILE A C 1
ATOM 2736 O O . ILE A 1 332 ? -5.463 -4.075 15.743 1.00 94.94 332 ILE A O 1
ATOM 2740 N N . THR A 1 333 ? -3.782 -2.578 15.654 1.00 91.75 333 THR A N 1
ATOM 2741 C CA . THR A 1 333 ? -3.027 -3.206 14.566 1.00 91.75 333 THR A CA 1
ATOM 2742 C C . THR A 1 333 ? -2.207 -4.403 15.072 1.00 91.75 333 THR A C 1
ATOM 2744 O O . THR A 1 333 ? -1.419 -4.239 16.004 1.00 91.75 333 THR A O 1
ATOM 2747 N N . PRO A 1 334 ? -2.345 -5.601 14.469 1.00 88.50 334 PRO A N 1
ATOM 2748 C CA . PRO A 1 334 ? -1.476 -6.749 14.754 1.00 88.50 334 PRO A CA 1
ATOM 2749 C C . PRO A 1 334 ? 0.019 -6.440 14.588 1.00 88.50 334 PRO A C 1
ATOM 2751 O O . PRO A 1 334 ? 0.392 -5.654 13.716 1.00 88.50 334 PRO A O 1
ATOM 2754 N N . THR A 1 335 ? 0.881 -7.077 15.389 1.00 86.06 335 THR A N 1
ATOM 2755 C CA . THR A 1 335 ? 2.286 -6.642 15.520 1.00 86.06 335 THR A CA 1
ATOM 2756 C C . THR A 1 335 ? 3.087 -6.756 14.222 1.00 86.06 335 THR A C 1
ATOM 2758 O O . THR A 1 335 ? 3.857 -5.858 13.898 1.00 86.06 335 THR A O 1
ATOM 2761 N N . HIS A 1 336 ? 2.853 -7.806 13.432 1.00 83.31 336 HIS A N 1
ATOM 2762 C CA . HIS A 1 336 ? 3.573 -8.069 12.183 1.00 83.31 336 HIS A CA 1
ATOM 2763 C C . HIS A 1 336 ? 3.441 -6.945 11.138 1.00 83.31 336 HIS A C 1
ATOM 2765 O O . HIS A 1 336 ? 4.300 -6.810 10.271 1.00 83.31 336 HIS A O 1
ATOM 2771 N N . TYR A 1 337 ? 2.409 -6.096 11.215 1.00 86.62 337 TYR A N 1
ATOM 2772 C CA . TYR A 1 337 ? 2.302 -4.933 10.330 1.00 86.62 337 TYR A CA 1
ATOM 2773 C C . TYR A 1 337 ? 3.280 -3.801 10.700 1.00 86.62 337 TYR A C 1
ATOM 2775 O O . TYR A 1 337 ? 3.507 -2.913 9.878 1.00 86.62 337 TYR A O 1
ATOM 2783 N N . PHE A 1 338 ? 3.904 -3.811 11.886 1.00 87.69 338 PHE A N 1
ATOM 2784 C CA . PHE A 1 338 ? 4.932 -2.824 12.253 1.00 87.69 338 PHE A CA 1
ATOM 2785 C C . PHE A 1 338 ? 6.279 -3.065 11.571 1.00 87.69 338 PHE A C 1
ATOM 2787 O O . PHE A 1 338 ? 7.051 -2.120 11.445 1.00 87.69 338 PHE A O 1
ATOM 2794 N N . ASP A 1 339 ? 6.524 -4.258 11.022 1.00 86.06 339 ASP A N 1
ATOM 2795 C CA . ASP A 1 339 ? 7.689 -4.500 10.160 1.00 86.06 339 ASP A CA 1
ATOM 2796 C C . ASP A 1 339 ? 7.576 -3.777 8.801 1.00 86.06 339 ASP A C 1
ATOM 2798 O O . ASP A 1 339 ? 8.566 -3.631 8.082 1.00 86.06 339 ASP A O 1
ATOM 2802 N N . ILE A 1 340 ? 6.373 -3.308 8.445 1.00 85.62 340 ILE A N 1
ATOM 2803 C CA . ILE A 1 340 ? 6.088 -2.592 7.194 1.00 85.62 340 ILE A CA 1
ATOM 2804 C C . ILE A 1 340 ? 6.229 -1.073 7.359 1.00 85.62 340 ILE A C 1
ATOM 2806 O O . ILE A 1 340 ? 6.607 -0.383 6.411 1.00 85.62 340 ILE A O 1
ATOM 2810 N N . VAL A 1 341 ? 5.888 -0.535 8.534 1.00 89.75 341 VAL A N 1
ATOM 2811 C CA . VAL A 1 341 ? 5.840 0.913 8.776 1.00 89.75 341 VAL A CA 1
ATOM 2812 C C . VAL A 1 341 ? 7.121 1.364 9.466 1.00 89.75 341 VAL A C 1
ATOM 2814 O O . VAL A 1 341 ? 7.305 1.145 10.656 1.00 89.75 341 VAL A O 1
ATOM 2817 N N . ASP A 1 342 ? 7.989 2.064 8.741 1.00 90.06 342 ASP A N 1
ATOM 2818 C CA . ASP A 1 342 ? 9.287 2.493 9.271 1.00 90.06 342 ASP A CA 1
ATOM 2819 C C . ASP A 1 342 ? 9.181 3.657 10.271 1.00 90.06 342 ASP A C 1
ATOM 2821 O O . ASP A 1 342 ? 9.978 3.767 11.212 1.00 90.06 342 ASP A O 1
ATOM 2825 N N . TYR A 1 343 ? 8.229 4.572 10.054 1.00 93.00 343 TYR A N 1
ATOM 2826 C CA . TYR A 1 343 ? 8.140 5.818 10.814 1.00 93.00 343 TYR A CA 1
ATOM 2827 C C . TYR A 1 343 ? 6.715 6.232 11.163 1.00 93.00 343 TYR A C 1
ATOM 2829 O O . TYR A 1 343 ? 5.780 6.083 10.379 1.00 93.00 343 TYR A O 1
ATOM 2837 N N . TYR A 1 344 ? 6.595 6.884 12.317 1.00 93.94 344 TYR A N 1
ATOM 2838 C CA . TYR A 1 344 ? 5.429 7.663 12.704 1.00 93.94 344 TYR A CA 1
ATOM 2839 C C . TYR A 1 344 ? 5.736 9.160 12.611 1.00 93.94 344 TYR A C 1
ATOM 2841 O O . TYR A 1 344 ? 6.745 9.631 13.139 1.00 93.94 344 TYR A O 1
ATOM 2849 N N . GLY A 1 345 ? 4.851 9.921 11.976 1.00 91.38 345 GLY A N 1
ATOM 2850 C CA . GLY A 1 345 ? 4.927 11.366 11.861 1.00 91.38 345 GLY A CA 1
ATOM 2851 C C . GLY A 1 345 ? 3.732 12.081 12.491 1.00 91.38 345 GLY A C 1
ATOM 2852 O O . GLY A 1 345 ? 2.586 11.814 12.156 1.00 91.38 345 GLY A O 1
ATOM 2853 N N . ALA A 1 346 ? 3.995 13.064 13.347 1.00 89.25 346 ALA A N 1
ATOM 2854 C CA . ALA A 1 346 ? 2.973 14.012 13.785 1.00 89.25 346 ALA A CA 1
ATOM 2855 C C . ALA A 1 346 ? 3.047 15.275 12.922 1.00 89.25 346 ALA A C 1
ATOM 2857 O O . ALA A 1 346 ? 4.092 15.940 12.884 1.00 89.25 346 ALA A O 1
ATOM 2858 N N . PHE A 1 347 ? 1.954 15.631 12.256 1.00 87.62 347 PHE A N 1
ATOM 2859 C CA . PHE A 1 347 ? 1.849 16.854 11.462 1.00 87.62 347 PHE A CA 1
ATOM 2860 C C . PHE A 1 347 ? 0.635 17.670 11.885 1.00 87.62 347 PHE A C 1
ATOM 2862 O O . PHE A 1 347 ? -0.125 17.267 12.760 1.00 87.62 347 PHE A O 1
ATOM 2869 N N . THR A 1 348 ? 0.498 18.857 11.306 1.00 83.94 348 THR A N 1
ATOM 2870 C CA . THR A 1 348 ? -0.784 19.549 11.297 1.00 83.94 348 THR A CA 1
ATOM 2871 C C . THR A 1 348 ? -0.925 20.435 10.072 1.00 83.94 348 THR A C 1
ATOM 2873 O O . THR A 1 348 ? 0.054 21.080 9.687 1.00 83.94 348 THR A O 1
ATOM 2876 N N . ASP A 1 349 ? -2.109 20.498 9.480 1.00 78.81 349 ASP A N 1
ATOM 2877 C CA . ASP A 1 349 ? -2.471 21.422 8.395 1.00 78.81 349 ASP A CA 1
ATOM 2878 C C . ASP A 1 349 ? -3.599 22.406 8.797 1.00 78.81 349 ASP A C 1
ATOM 2880 O O . ASP A 1 349 ? -3.930 23.332 8.051 1.00 78.81 349 ASP A O 1
ATOM 2884 N N . GLY A 1 350 ? -4.087 22.294 10.037 1.00 76.69 350 GLY A N 1
ATOM 2885 C CA . GLY A 1 350 ? -5.131 23.133 10.626 1.00 76.69 350 GLY A CA 1
ATOM 2886 C C . GLY A 1 350 ? -6.453 22.371 10.755 1.00 76.69 350 GLY A C 1
ATOM 2887 O O . GLY A 1 350 ? -6.604 21.308 10.182 1.00 76.69 350 GLY A O 1
ATOM 2888 N N . PRO A 1 351 ? -7.443 22.904 11.483 1.00 73.31 351 PRO A N 1
ATOM 2889 C CA . PRO A 1 351 ? -8.626 22.129 11.842 1.00 73.31 351 PRO A CA 1
ATOM 2890 C C . PRO A 1 351 ? -9.492 21.760 10.629 1.00 73.31 351 PRO A C 1
ATOM 2892 O O . PRO A 1 351 ? -9.794 22.623 9.799 1.00 73.31 351 PRO A O 1
ATOM 2895 N N . ASN A 1 352 ? -10.010 20.535 10.643 1.00 67.50 352 ASN A N 1
ATOM 2896 C CA . ASN A 1 352 ? -10.923 19.935 9.667 1.00 67.50 352 ASN A CA 1
ATOM 2897 C C . ASN A 1 352 ? -10.330 19.668 8.273 1.00 67.50 352 ASN A C 1
ATOM 2899 O O . ASN A 1 352 ? -10.985 19.939 7.261 1.00 67.50 352 ASN A O 1
ATOM 2903 N N . HIS A 1 353 ? -9.110 19.134 8.225 1.00 73.25 353 HIS A N 1
ATOM 2904 C CA . HIS A 1 353 ? -8.473 18.685 6.986 1.00 73.25 353 HIS A CA 1
ATOM 2905 C C . HIS A 1 353 ? -7.968 17.233 7.118 1.00 73.25 353 HIS A C 1
ATOM 2907 O O . HIS A 1 353 ? -8.707 16.366 7.596 1.00 73.25 353 HIS A O 1
ATOM 2913 N N . TYR A 1 354 ? -6.755 16.916 6.638 1.00 69.81 354 TYR A N 1
ATOM 2914 C CA . TYR A 1 354 ? -6.264 15.540 6.637 1.00 69.81 354 TYR A CA 1
ATOM 2915 C C . TYR A 1 354 ? -6.126 15.022 8.064 1.00 69.81 354 TYR A C 1
ATOM 2917 O O . TYR A 1 354 ? -5.298 15.504 8.821 1.00 69.81 354 TYR A O 1
ATOM 2925 N N . LEU A 1 355 ? -6.852 13.960 8.414 1.00 73.81 355 LEU A N 1
ATOM 2926 C CA . LEU A 1 355 ? -6.671 13.320 9.718 1.00 73.81 355 LEU A CA 1
ATOM 2927 C C . LEU A 1 355 ? -5.432 12.418 9.737 1.00 73.81 355 LEU A C 1
ATOM 2929 O O . LEU A 1 355 ? -4.704 12.369 10.730 1.00 73.81 355 LEU A O 1
ATOM 2933 N N . ALA A 1 356 ? -5.190 11.704 8.639 1.00 83.56 356 ALA A N 1
ATOM 2934 C CA . ALA A 1 356 ? -4.049 10.821 8.478 1.00 83.56 356 ALA A CA 1
ATOM 2935 C C . ALA A 1 356 ? -3.699 10.611 7.006 1.00 83.56 356 ALA A C 1
ATOM 2937 O O . ALA A 1 356 ? -4.533 10.861 6.136 1.00 83.56 356 ALA A O 1
ATOM 2938 N N . PHE A 1 357 ? -2.476 10.145 6.753 1.00 83.25 357 PHE A N 1
ATOM 2939 C CA . PHE A 1 357 ? -2.099 9.542 5.477 1.00 83.25 357 PHE A CA 1
ATOM 2940 C C . PHE A 1 357 ? -0.818 8.704 5.598 1.00 83.25 357 PHE A C 1
ATOM 2942 O O . PHE A 1 357 ? 0.045 8.965 6.445 1.00 83.25 357 PHE A O 1
ATOM 2949 N N . ILE A 1 358 ? -0.656 7.741 4.689 1.00 85.00 358 ILE A N 1
ATOM 2950 C CA . ILE A 1 358 ? 0.619 7.070 4.414 1.00 85.00 358 ILE A CA 1
ATOM 2951 C C . ILE A 1 358 ? 1.427 7.848 3.365 1.00 85.00 358 ILE A C 1
ATOM 2953 O O . ILE A 1 358 ? 0.947 8.154 2.272 1.00 85.00 358 ILE A O 1
ATOM 2957 N N . GLU A 1 359 ? 2.698 8.104 3.671 1.00 82.88 359 GLU A N 1
ATOM 2958 C CA . GLU A 1 359 ? 3.701 8.586 2.720 1.00 82.88 359 GLU A CA 1
ATOM 2959 C C . GLU A 1 359 ? 4.789 7.527 2.535 1.00 82.88 359 GLU A C 1
ATOM 2961 O O . GLU A 1 359 ? 5.367 7.047 3.509 1.00 82.88 359 GLU A O 1
ATOM 2966 N N . THR A 1 360 ? 5.122 7.197 1.287 1.00 75.25 360 THR A N 1
ATOM 2967 C CA . THR A 1 360 ? 6.286 6.360 0.981 1.00 75.25 360 THR A CA 1
ATOM 2968 C C . THR A 1 360 ? 7.341 7.187 0.268 1.00 75.25 360 THR A C 1
ATOM 2970 O O . THR A 1 360 ? 7.081 7.768 -0.786 1.00 75.25 360 THR A O 1
ATOM 2973 N N . ARG A 1 361 ? 8.555 7.235 0.823 1.00 70.31 361 ARG A N 1
ATOM 2974 C CA . ARG A 1 361 ? 9.685 7.958 0.232 1.00 70.31 361 ARG A CA 1
ATOM 2975 C C . ARG A 1 361 ? 10.971 7.169 0.417 1.00 70.31 361 ARG A C 1
ATOM 2977 O O . ARG A 1 361 ? 11.263 6.726 1.514 1.00 70.31 361 ARG A O 1
ATOM 2984 N N . ASN A 1 362 ? 11.771 7.023 -0.641 1.00 68.56 362 ASN A N 1
ATOM 2985 C CA . ASN A 1 362 ? 13.037 6.271 -0.609 1.00 68.56 362 ASN A CA 1
ATOM 2986 C C . ASN A 1 362 ? 12.894 4.816 -0.102 1.00 68.56 362 ASN A C 1
ATOM 2988 O O . ASN A 1 362 ? 13.842 4.267 0.452 1.00 68.56 362 ASN A O 1
ATOM 2992 N N . ASN A 1 363 ? 11.740 4.180 -0.335 1.00 70.06 363 ASN A N 1
ATOM 2993 C CA . ASN A 1 363 ? 11.346 2.884 0.243 1.00 70.06 363 ASN A CA 1
ATOM 2994 C C . ASN A 1 363 ? 11.134 2.875 1.767 1.00 70.06 363 ASN A C 1
ATOM 2996 O O . ASN A 1 363 ? 11.117 1.792 2.338 1.00 70.06 363 ASN A O 1
ATOM 3000 N N . GLU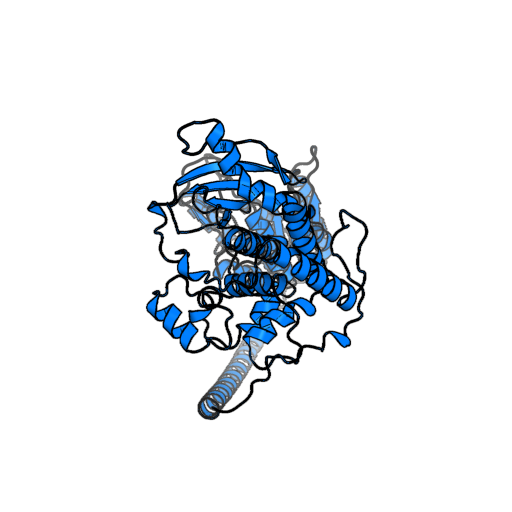 A 1 364 ? 10.973 4.034 2.405 1.00 81.19 364 GLU A N 1
ATOM 3001 C CA . GLU A 1 364 ? 10.535 4.142 3.798 1.00 81.19 364 GLU A CA 1
ATOM 3002 C C . GLU A 1 364 ? 9.048 4.516 3.833 1.00 81.19 364 GLU A C 1
ATOM 3004 O O . GLU A 1 364 ? 8.641 5.488 3.184 1.00 81.19 364 GLU A O 1
ATOM 3009 N N . MET A 1 365 ? 8.240 3.771 4.586 1.00 87.94 365 MET A N 1
ATOM 3010 C CA . MET A 1 365 ? 6.832 4.072 4.836 1.00 87.94 365 MET A CA 1
ATOM 3011 C C . MET A 1 365 ? 6.690 4.899 6.119 1.00 87.94 365 MET A C 1
ATOM 3013 O O . MET A 1 365 ? 7.157 4.520 7.191 1.00 87.94 365 MET A O 1
ATOM 3017 N N . THR A 1 366 ? 6.038 6.054 6.014 1.00 90.19 366 THR A N 1
ATOM 3018 C CA . THR A 1 366 ? 5.728 6.932 7.145 1.00 90.19 366 THR A CA 1
ATOM 3019 C C . THR A 1 366 ? 4.218 7.044 7.303 1.00 90.19 366 THR A C 1
ATOM 3021 O O . THR A 1 366 ? 3.541 7.554 6.412 1.00 90.19 366 THR A O 1
ATOM 3024 N N . LEU A 1 367 ? 3.704 6.623 8.457 1.00 91.75 367 LEU A N 1
ATOM 3025 C CA . LEU A 1 367 ? 2.333 6.891 8.884 1.00 91.75 367 LEU A CA 1
ATOM 3026 C C . LEU A 1 367 ? 2.264 8.270 9.532 1.00 91.75 367 LEU A C 1
ATOM 3028 O O . LEU A 1 367 ? 2.979 8.527 10.501 1.00 91.75 367 LEU A O 1
ATOM 3032 N N . LYS A 1 368 ? 1.411 9.155 9.020 1.00 89.50 368 LYS A N 1
ATOM 3033 C CA . LYS A 1 368 ? 1.266 10.523 9.520 1.00 89.50 368 LYS A CA 1
ATOM 3034 C C . LYS A 1 368 ? -0.128 10.765 10.096 1.00 89.50 368 LYS A C 1
ATOM 3036 O O . LYS A 1 368 ? -1.106 10.413 9.450 1.00 89.50 368 LYS A O 1
ATOM 3041 N N . PHE A 1 369 ? -0.214 11.407 11.266 1.00 88.50 369 P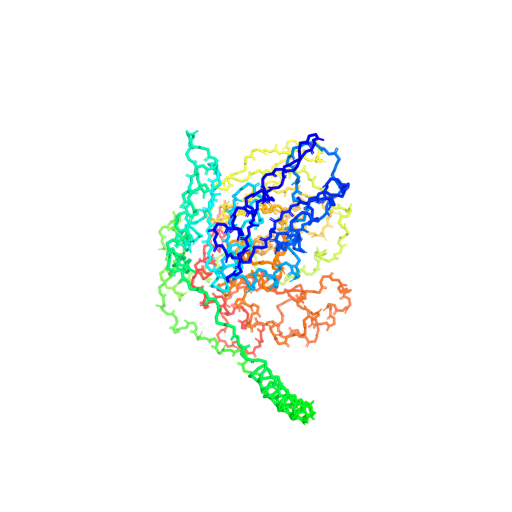HE A N 1
ATOM 3042 C CA . PHE A 1 369 ? -1.477 11.843 11.890 1.00 88.50 369 PHE A CA 1
ATOM 3043 C C . PHE A 1 369 ? -1.493 13.353 12.154 1.00 88.50 369 PHE A C 1
ATOM 3045 O O . PHE A 1 369 ? -0.493 13.902 12.641 1.00 88.50 369 PHE A O 1
ATOM 3052 N N . ASP A 1 370 ? -2.630 14.004 11.879 1.00 85.50 370 ASP A N 1
ATOM 3053 C CA . ASP A 1 370 ? -2.860 15.390 12.289 1.00 85.50 370 ASP A CA 1
ATOM 3054 C C . ASP A 1 370 ? -3.253 15.438 13.758 1.00 85.50 370 ASP A C 1
ATOM 3056 O O . ASP A 1 370 ? -4.213 14.823 14.221 1.00 85.50 370 ASP A O 1
ATOM 3060 N N . ILE A 1 371 ? -2.478 16.209 14.503 1.00 81.69 371 ILE A N 1
ATOM 3061 C CA . ILE A 1 371 ? -2.634 16.415 15.934 1.00 81.69 371 ILE A CA 1
ATOM 3062 C C . ILE A 1 371 ? -3.868 17.227 16.347 1.00 81.69 371 ILE A C 1
ATOM 3064 O O . ILE A 1 371 ? -4.207 17.212 17.529 1.00 81.69 371 ILE A O 1
ATOM 3068 N N . GLN A 1 372 ? -4.513 17.948 15.427 1.00 77.88 372 GLN A N 1
ATOM 3069 C CA . GLN A 1 372 ? -5.664 18.816 15.701 1.00 77.88 372 GLN A CA 1
ATOM 3070 C C . GLN A 1 372 ? -7.015 18.138 15.447 1.00 77.88 372 GLN A C 1
ATOM 3072 O O . GLN A 1 372 ? -8.004 18.560 16.040 1.00 77.88 372 GLN A O 1
ATOM 3077 N N . ASP A 1 373 ? -7.053 17.063 14.655 1.00 76.69 373 ASP A N 1
ATOM 3078 C CA . ASP A 1 373 ? -8.303 16.471 14.153 1.00 76.69 373 ASP A CA 1
ATOM 3079 C C . ASP A 1 373 ? -8.614 15.080 14.759 1.00 76.69 373 ASP A C 1
ATOM 3081 O O . ASP A 1 373 ? -9.392 14.303 14.213 1.00 76.69 373 ASP A O 1
ATOM 3085 N N . MET A 1 374 ? -8.048 14.748 15.932 1.00 76.62 374 MET A N 1
ATOM 3086 C CA . MET A 1 374 ? -8.161 13.408 16.549 1.00 76.62 374 MET A CA 1
ATOM 3087 C C . MET A 1 374 ? -9.324 13.214 17.549 1.00 76.62 374 MET A C 1
ATOM 3089 O O . MET A 1 374 ? -9.398 12.174 18.210 1.00 76.62 374 MET A O 1
ATOM 3093 N N . ASP A 1 375 ? -10.190 14.206 17.763 1.00 78.38 375 ASP A N 1
ATOM 3094 C CA . ASP A 1 375 ? -11.117 14.182 18.910 1.00 78.38 375 ASP A CA 1
ATOM 3095 C C . ASP A 1 375 ? -12.444 13.449 18.657 1.00 78.38 375 ASP A C 1
ATOM 3097 O O . ASP A 1 375 ? -13.115 13.046 19.611 1.00 78.38 375 ASP A O 1
ATOM 3101 N N . HIS A 1 376 ? -12.817 13.207 17.399 1.00 84.94 376 HIS A N 1
ATOM 3102 C CA . HIS A 1 376 ? -14.056 12.508 17.062 1.00 84.94 376 HIS A CA 1
ATOM 3103 C C . HIS A 1 376 ? -13.812 10.997 16.889 1.00 84.94 376 HIS A C 1
ATOM 3105 O O . HIS A 1 376 ? -13.296 10.560 15.863 1.00 84.94 376 HIS A O 1
ATOM 3111 N N . LYS A 1 377 ? -14.197 10.178 17.884 1.00 88.25 377 LYS A N 1
ATOM 3112 C CA . LYS A 1 377 ? -13.856 8.736 17.945 1.00 88.25 377 LYS A CA 1
ATOM 3113 C C . LYS A 1 377 ? -14.245 7.939 16.698 1.00 88.25 377 LYS A C 1
ATOM 3115 O O . LYS A 1 377 ? -13.403 7.230 16.162 1.00 88.25 377 LYS A O 1
ATOM 3120 N N . VAL A 1 378 ? -15.489 8.077 16.222 1.00 88.88 378 VAL A N 1
ATOM 3121 C CA . VAL A 1 378 ? -15.974 7.361 15.023 1.00 88.88 378 VAL A CA 1
ATOM 3122 C C . VAL A 1 378 ? -15.066 7.652 13.831 1.00 88.88 378 VAL A C 1
ATOM 3124 O O . VAL A 1 378 ? -14.638 6.745 13.131 1.00 88.88 378 VAL A O 1
ATOM 3127 N N . GLN A 1 379 ? -14.724 8.923 13.640 1.00 83.94 379 GLN A N 1
ATOM 3128 C CA . GLN A 1 379 ? -13.875 9.364 12.542 1.00 83.94 379 GLN A CA 1
ATOM 3129 C C . GLN A 1 379 ? -12.450 8.840 12.711 1.00 83.94 379 GLN A C 1
ATOM 3131 O O . GLN A 1 379 ? -11.905 8.265 11.776 1.00 83.94 379 GLN A O 1
ATOM 3136 N N . LEU A 1 380 ? -11.880 8.973 13.911 1.00 87.12 380 LEU A N 1
ATOM 3137 C CA . LEU A 1 380 ? -10.556 8.452 14.213 1.00 87.12 380 LEU A CA 1
ATOM 3138 C C . LEU A 1 380 ? -10.483 6.954 13.897 1.00 87.12 380 LEU A C 1
ATOM 3140 O O . LEU A 1 380 ? -9.608 6.546 13.149 1.00 87.12 380 LEU A O 1
ATOM 3144 N N . TYR A 1 381 ? -11.415 6.135 14.387 1.00 92.44 381 TYR A N 1
ATOM 3145 C CA . TYR A 1 381 ? -11.398 4.688 14.145 1.00 92.44 381 TYR A CA 1
ATOM 3146 C C . TYR A 1 381 ? -11.529 4.325 12.672 1.00 92.44 381 TYR A C 1
ATOM 3148 O O . TYR A 1 381 ? -10.778 3.474 12.196 1.00 92.44 381 TYR A O 1
ATOM 3156 N N . ARG A 1 382 ? -12.422 4.994 11.937 1.00 91.44 382 ARG A N 1
ATOM 3157 C CA . ARG A 1 382 ? -12.557 4.789 10.491 1.00 91.44 382 ARG A CA 1
ATOM 3158 C C . ARG A 1 382 ? -11.271 5.153 9.754 1.00 91.44 382 ARG A C 1
ATOM 3160 O O . ARG A 1 382 ? -10.795 4.360 8.950 1.00 91.44 382 ARG A O 1
ATOM 3167 N N . THR A 1 383 ? -10.649 6.285 10.081 1.00 89.00 383 THR A N 1
ATOM 3168 C CA . THR A 1 383 ? -9.367 6.673 9.482 1.00 89.00 383 THR A CA 1
ATOM 3169 C C . THR A 1 383 ? -8.235 5.720 9.857 1.00 89.00 383 THR A C 1
ATOM 3171 O O . THR A 1 383 ? -7.461 5.345 8.989 1.00 89.00 383 THR A O 1
ATOM 3174 N N . LEU A 1 384 ? -8.132 5.272 11.110 1.00 92.19 384 LEU A N 1
ATOM 3175 C CA . LEU A 1 384 ? -7.093 4.314 11.498 1.00 92.19 384 LEU A CA 1
ATOM 3176 C C . LEU A 1 384 ? -7.221 3.008 10.706 1.00 92.19 384 LEU A C 1
ATOM 3178 O O . LEU A 1 384 ? -6.230 2.525 10.168 1.00 92.19 384 LEU A O 1
ATOM 3182 N N . VAL A 1 385 ? -8.437 2.468 10.579 1.00 95.56 385 VAL A N 1
ATOM 3183 C CA . VAL A 1 385 ? -8.695 1.262 9.775 1.00 95.56 385 VAL A CA 1
ATOM 3184 C C . VAL A 1 385 ? -8.426 1.507 8.285 1.00 95.56 385 VAL A C 1
ATOM 3186 O O . VAL A 1 385 ? -7.881 0.632 7.614 1.00 95.56 385 VAL A O 1
ATOM 3189 N N . HIS A 1 386 ? -8.741 2.698 7.774 1.00 93.94 386 HIS A N 1
ATOM 3190 C CA . HIS A 1 386 ? -8.407 3.107 6.411 1.00 93.94 386 HIS A CA 1
ATOM 3191 C C . HIS A 1 386 ? -6.886 3.119 6.168 1.00 93.94 386 HIS A C 1
ATOM 3193 O O . HIS A 1 386 ? -6.417 2.541 5.191 1.00 93.94 386 HIS A O 1
ATOM 3199 N N . GLU A 1 387 ? -6.093 3.699 7.074 1.00 92.44 387 GLU A N 1
ATOM 3200 C CA . GLU A 1 387 ? -4.630 3.697 6.941 1.00 92.44 387 GLU A CA 1
ATOM 3201 C C . GLU A 1 387 ? -4.030 2.293 7.097 1.00 92.44 387 GLU A C 1
ATOM 3203 O O . GLU A 1 387 ? -3.062 1.971 6.412 1.00 92.44 387 GLU A O 1
ATOM 3208 N N . ILE A 1 388 ? -4.617 1.417 7.925 1.00 94.50 388 ILE A N 1
ATOM 3209 C CA . ILE A 1 388 ? -4.225 -0.004 7.986 1.00 94.50 388 ILE A CA 1
ATOM 3210 C C . ILE A 1 388 ? -4.404 -0.666 6.615 1.00 94.50 388 ILE A C 1
ATOM 3212 O O . ILE A 1 388 ? -3.532 -1.417 6.182 1.00 94.50 388 ILE A O 1
ATOM 3216 N N . ALA A 1 389 ? -5.480 -0.350 5.889 1.00 94.94 389 ALA A N 1
ATOM 3217 C CA . ALA A 1 389 ? -5.672 -0.855 4.533 1.00 94.94 389 ALA A CA 1
ATOM 3218 C C . ALA A 1 389 ? -4.551 -0.403 3.582 1.00 94.94 389 ALA A C 1
ATOM 3220 O O . ALA A 1 389 ? -4.082 -1.202 2.766 1.00 94.94 389 ALA A O 1
ATOM 3221 N N . HIS A 1 390 ? -4.080 0.845 3.706 1.00 92.00 390 HIS A N 1
ATOM 3222 C CA . HIS A 1 390 ? -2.909 1.323 2.963 1.00 92.00 390 HIS A CA 1
ATOM 3223 C C . HIS A 1 390 ? -1.638 0.587 3.390 1.00 92.00 390 HIS A C 1
ATOM 3225 O O . HIS A 1 390 ? -0.888 0.166 2.521 1.00 92.00 390 HIS A O 1
ATOM 3231 N N . VAL A 1 391 ? -1.405 0.344 4.683 1.00 91.44 391 VAL A N 1
ATOM 3232 C CA . VAL A 1 391 ? -0.254 -0.465 5.137 1.00 91.44 391 VAL A CA 1
ATOM 3233 C C . VAL A 1 391 ? -0.282 -1.860 4.503 1.00 91.44 391 VAL A C 1
ATOM 3235 O O . VAL A 1 391 ? 0.733 -2.314 3.983 1.00 91.44 391 VAL A O 1
ATOM 3238 N N . ILE A 1 392 ? -1.447 -2.509 4.459 1.00 90.69 392 ILE A N 1
ATOM 3239 C CA . ILE A 1 392 ? -1.612 -3.842 3.859 1.00 90.69 392 ILE A CA 1
ATOM 3240 C C . ILE A 1 392 ? -1.351 -3.818 2.354 1.00 90.69 392 ILE A C 1
ATOM 3242 O O . ILE A 1 392 ? -0.691 -4.710 1.839 1.00 90.69 392 ILE A O 1
ATOM 3246 N N . THR A 1 393 ? -1.856 -2.820 1.632 1.00 89.38 393 THR A N 1
ATOM 3247 C CA . THR A 1 393 ? -1.861 -2.837 0.157 1.00 89.38 393 THR A CA 1
ATOM 3248 C C . THR A 1 393 ? -0.718 -2.088 -0.507 1.00 89.38 393 THR A C 1
ATOM 3250 O O . THR A 1 393 ? -0.441 -2.305 -1.687 1.00 89.38 393 THR A O 1
ATOM 3253 N N . LEU A 1 394 ? -0.066 -1.192 0.227 1.00 85.62 394 LEU A N 1
ATOM 3254 C CA . LEU A 1 394 ? 1.007 -0.334 -0.267 1.00 85.62 394 LEU A CA 1
ATOM 3255 C C . LEU A 1 394 ? 2.377 -0.745 0.260 1.00 85.62 394 LEU A C 1
ATOM 3257 O O . LEU A 1 394 ? 3.369 -0.055 0.007 1.00 85.62 394 LEU A O 1
ATOM 3261 N N . ASN A 1 395 ? 2.444 -1.854 0.998 1.00 79.81 395 ASN A N 1
ATOM 3262 C CA . ASN A 1 395 ? 3.713 -2.408 1.424 1.00 79.81 395 ASN A CA 1
ATOM 3263 C C . ASN A 1 395 ? 4.559 -2.808 0.209 1.00 79.81 395 ASN A C 1
ATOM 3265 O O . ASN A 1 395 ? 4.064 -3.103 -0.880 1.00 79.81 395 ASN A O 1
ATOM 3269 N N . ARG A 1 396 ? 5.876 -2.827 0.403 1.00 75.44 396 ARG A N 1
ATOM 3270 C CA . ARG A 1 396 ? 6.827 -3.086 -0.678 1.00 75.44 396 ARG A CA 1
ATOM 3271 C C . ARG A 1 396 ? 6.664 -4.472 -1.309 1.00 75.44 396 ARG A C 1
ATOM 3273 O O . ARG A 1 396 ? 6.982 -4.635 -2.486 1.00 75.44 396 ARG A O 1
ATOM 3280 N N . GLU A 1 397 ? 6.224 -5.461 -0.542 1.00 75.38 397 GLU A N 1
ATOM 3281 C CA . GLU A 1 397 ? 6.089 -6.844 -0.997 1.00 75.38 397 GLU A CA 1
ATOM 3282 C C . GLU A 1 397 ? 4.931 -7.033 -1.983 1.00 75.38 397 GLU A C 1
ATOM 3284 O O . GLU A 1 397 ? 5.000 -7.949 -2.805 1.00 75.38 397 GLU A O 1
ATOM 3289 N N . GLU A 1 398 ? 3.941 -6.131 -1.979 1.00 75.12 398 GLU A N 1
ATOM 3290 C CA . GLU A 1 398 ? 2.822 -6.098 -2.936 1.00 75.12 398 GLU A CA 1
ATOM 3291 C C . GLU A 1 398 ? 3.266 -5.677 -4.343 1.00 75.12 398 GLU A C 1
ATOM 3293 O O . GLU A 1 398 ? 2.560 -5.922 -5.320 1.00 75.12 398 GLU A O 1
ATOM 3298 N N . TYR A 1 399 ? 4.447 -5.074 -4.496 1.00 69.62 399 TYR A N 1
ATOM 3299 C CA . TYR A 1 399 ? 4.930 -4.583 -5.784 1.00 69.62 399 TYR A CA 1
ATOM 3300 C C . TYR A 1 399 ? 5.932 -5.542 -6.419 1.00 69.62 399 TYR A C 1
ATOM 3302 O O . TYR A 1 399 ? 6.889 -6.015 -5.800 1.00 69.62 399 TYR A O 1
ATOM 3310 N N . VAL A 1 400 ? 5.768 -5.793 -7.720 1.00 56.66 400 VAL A N 1
ATOM 3311 C CA . VAL A 1 400 ? 6.857 -6.366 -8.502 1.00 56.66 400 VAL A CA 1
ATOM 3312 C C . VAL A 1 400 ? 7.905 -5.275 -8.673 1.00 56.66 400 VAL A C 1
ATOM 3314 O O . VAL A 1 400 ? 7.603 -4.163 -9.102 1.00 56.66 400 VAL A O 1
ATOM 3317 N N . MET A 1 401 ? 9.171 -5.600 -8.432 1.00 51.91 401 MET A N 1
ATOM 3318 C CA . MET A 1 401 ? 10.298 -4.688 -8.668 1.00 51.91 401 MET A CA 1
ATOM 3319 C C . MET A 1 401 ? 10.570 -4.450 -10.182 1.00 51.91 401 MET A C 1
ATOM 3321 O O . MET A 1 401 ? 11.694 -4.191 -10.608 1.00 51.91 401 MET A O 1
ATOM 3325 N N . LEU A 1 402 ? 9.538 -4.468 -11.036 1.00 38.56 402 LEU A N 1
ATOM 3326 C CA . LEU A 1 402 ? 9.639 -4.338 -12.491 1.00 38.56 402 LEU A CA 1
ATOM 3327 C C . LEU A 1 402 ? 9.999 -2.930 -12.950 1.00 38.56 402 LEU A C 1
ATOM 3329 O O . LEU A 1 402 ? 9.604 -1.917 -12.393 1.00 38.56 402 LEU A O 1
ATOM 3333 N N . PHE A 1 403 ? 10.713 -2.889 -14.063 1.00 36.12 403 PHE A N 1
ATOM 3334 C CA . PHE A 1 403 ? 11.297 -1.717 -14.695 1.00 36.12 403 PHE A CA 1
ATOM 3335 C C . PHE A 1 403 ? 10.436 -0.431 -14.836 1.00 36.12 403 PHE A C 1
ATOM 3337 O O . PHE A 1 403 ? 11.007 0.656 -14.814 1.00 36.12 403 PHE A O 1
ATOM 3344 N N . ASN A 1 404 ? 9.109 -0.520 -14.974 1.00 39.47 404 ASN A N 1
ATOM 3345 C CA . ASN A 1 404 ? 8.228 0.650 -15.159 1.00 39.47 404 ASN A CA 1
ATOM 3346 C C . ASN A 1 404 ? 7.685 1.231 -13.842 1.00 39.47 404 ASN A C 1
ATOM 3348 O O . ASN A 1 404 ? 6.934 2.204 -13.850 1.00 39.47 404 ASN A O 1
ATOM 3352 N N . CYS A 1 405 ? 8.068 0.635 -12.719 1.00 49.84 405 CYS A N 1
ATOM 3353 C CA . CYS A 1 405 ? 7.518 0.920 -11.406 1.00 49.84 405 CYS A CA 1
ATOM 3354 C C . CYS A 1 405 ? 8.395 1.939 -10.713 1.00 49.84 405 CYS A C 1
ATOM 3356 O O . CYS A 1 405 ? 9.380 1.581 -10.073 1.00 49.84 405 CYS A O 1
ATOM 3358 N N . ASN A 1 406 ? 8.100 3.214 -10.938 1.00 39.59 406 ASN A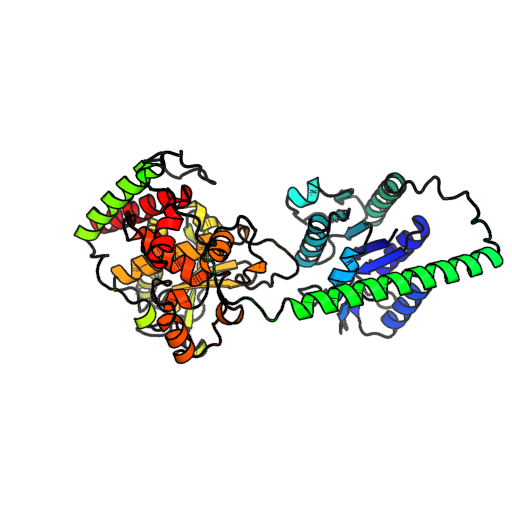 N 1
ATOM 3359 C CA . ASN A 1 406 ? 8.767 4.327 -10.272 1.00 39.59 406 ASN A CA 1
ATOM 3360 C C . ASN A 1 406 ? 8.666 4.184 -8.745 1.00 39.59 406 ASN A C 1
ATOM 3362 O O . ASN A 1 406 ? 7.714 3.590 -8.258 1.00 39.59 406 ASN A O 1
ATOM 3366 N N . ASP A 1 407 ? 9.594 4.783 -7.995 1.00 40.88 407 ASP A N 1
ATOM 3367 C CA . ASP A 1 407 ? 9.616 4.776 -6.517 1.00 40.88 407 ASP A CA 1
ATOM 3368 C C . ASP A 1 407 ? 8.393 5.448 -5.847 1.00 40.88 407 ASP A C 1
ATOM 3370 O O . ASP A 1 407 ? 8.338 5.566 -4.626 1.00 40.88 407 ASP A O 1
ATOM 3374 N N . GLU A 1 408 ? 7.401 5.873 -6.635 1.00 40.97 408 GLU A N 1
ATOM 3375 C CA . GLU A 1 408 ? 6.059 6.198 -6.164 1.00 40.97 408 GLU A CA 1
ATOM 3376 C C . GLU A 1 408 ? 5.197 4.929 -6.208 1.00 40.97 408 GLU A C 1
ATOM 3378 O O . GLU A 1 408 ? 4.638 4.548 -7.241 1.00 40.97 408 GLU A O 1
ATOM 3383 N N . VAL A 1 409 ? 5.099 4.283 -5.050 1.00 46.47 409 VAL A N 1
ATOM 3384 C CA . VAL A 1 409 ? 4.035 3.339 -4.693 1.00 46.47 409 VAL A CA 1
ATOM 3385 C C . VAL A 1 409 ? 2.688 3.894 -5.189 1.00 46.47 409 VAL A C 1
ATOM 3387 O O . VAL A 1 409 ? 2.274 4.981 -4.786 1.00 46.47 409 VAL A O 1
ATOM 3390 N N . GLY A 1 410 ? 2.031 3.194 -6.125 1.00 45.66 410 GLY A N 1
ATOM 3391 C CA . GLY A 1 410 ? 0.735 3.622 -6.681 1.00 45.66 410 GLY A CA 1
ATOM 3392 C C . GLY A 1 410 ? 0.538 3.494 -8.197 1.00 45.66 410 GLY A C 1
ATOM 3393 O O . GLY A 1 410 ? -0.517 3.879 -8.697 1.00 45.66 410 GLY A O 1
ATOM 3394 N N . THR A 1 411 ? 1.499 2.953 -8.955 1.00 55.84 411 THR A N 1
ATOM 3395 C CA . THR A 1 411 ? 1.223 2.511 -10.336 1.00 55.84 411 THR A CA 1
ATOM 3396 C C . THR A 1 411 ? 0.659 1.091 -10.305 1.00 55.84 411 THR A C 1
ATOM 3398 O O . THR A 1 411 ? 1.360 0.158 -9.933 1.00 55.84 411 THR A O 1
ATOM 3401 N N . TYR A 1 412 ? -0.611 0.911 -10.671 1.00 62.41 412 TYR A N 1
ATOM 3402 C CA . TYR A 1 412 ? -1.292 -0.394 -10.596 1.00 62.41 412 TYR A CA 1
ATOM 3403 C C . TYR A 1 412 ? -0.621 -1.467 -11.465 1.00 62.41 412 TYR A C 1
ATOM 3405 O O . TYR A 1 412 ? -0.514 -2.614 -11.061 1.00 62.41 412 TYR A O 1
ATOM 3413 N N . GLU A 1 413 ? -0.016 -1.070 -12.588 1.00 58.09 413 GLU A N 1
ATOM 3414 C CA . GLU A 1 413 ? 0.781 -1.943 -13.472 1.00 58.09 413 GLU A CA 1
ATOM 3415 C C . GLU A 1 413 ? 1.989 -2.616 -12.789 1.00 58.09 413 GLU A C 1
ATOM 3417 O O . GLU A 1 413 ? 2.644 -3.484 -13.371 1.00 58.09 413 GLU A O 1
ATOM 3422 N N . CYS A 1 414 ? 2.315 -2.175 -11.576 1.00 67.50 414 CYS A N 1
ATOM 3423 C CA . CYS A 1 414 ? 3.481 -2.575 -10.809 1.00 67.50 414 CYS A CA 1
ATOM 3424 C C . CYS A 1 414 ? 3.171 -3.423 -9.596 1.00 67.50 414 CYS A C 1
ATOM 3426 O O . CYS A 1 414 ? 4.095 -3.945 -8.974 1.00 67.50 414 CYS A O 1
ATOM 3428 N N . LEU A 1 415 ? 1.896 -3.568 -9.265 1.00 72.62 415 LEU A N 1
ATOM 3429 C CA . LEU A 1 415 ? 1.479 -4.526 -8.268 1.00 72.62 415 LEU A CA 1
ATOM 3430 C C . LEU A 1 415 ? 1.752 -5.937 -8.796 1.00 72.62 415 LEU A C 1
ATOM 3432 O O . LEU A 1 415 ? 1.667 -6.215 -9.999 1.00 72.62 415 LEU A O 1
ATOM 3436 N N . ARG A 1 416 ? 2.130 -6.850 -7.903 1.00 76.94 416 ARG A N 1
ATOM 3437 C CA . ARG A 1 416 ? 2.170 -8.268 -8.251 1.00 76.94 416 ARG A CA 1
ATOM 3438 C C . ARG A 1 416 ? 0.777 -8.705 -8.666 1.00 76.94 416 ARG A C 1
ATOM 3440 O O . ARG A 1 416 ? -0.218 -8.205 -8.166 1.00 76.94 416 ARG A O 1
ATOM 3447 N N . LYS A 1 417 ? 0.701 -9.687 -9.559 1.00 74.31 417 LYS A N 1
ATOM 3448 C CA . LYS A 1 417 ? -0.594 -10.220 -10.005 1.00 74.31 417 LYS A CA 1
ATOM 3449 C C . LYS A 1 417 ? -1.430 -10.784 -8.858 1.00 74.31 417 LYS A C 1
ATOM 3451 O O . LYS A 1 417 ? -2.647 -10.748 -8.918 1.00 74.31 417 LYS A O 1
ATOM 3456 N N . ASP A 1 418 ? -0.763 -11.319 -7.844 1.00 75.75 418 ASP A N 1
ATOM 3457 C CA . ASP A 1 418 ? -1.381 -11.840 -6.634 1.00 75.75 418 ASP A CA 1
ATOM 3458 C C . ASP A 1 418 ? -1.483 -10.801 -5.506 1.00 75.75 418 ASP A C 1
ATOM 3460 O O . ASP A 1 418 ? -2.024 -11.132 -4.458 1.00 75.75 418 ASP A O 1
ATOM 3464 N N . ALA A 1 419 ? -1.038 -9.556 -5.717 1.00 85.31 419 ALA A N 1
ATOM 3465 C CA . ALA A 1 419 ? -1.209 -8.471 -4.754 1.00 85.31 419 ALA A CA 1
ATOM 3466 C C . ALA A 1 419 ? -2.695 -8.172 -4.526 1.00 85.31 419 ALA A C 1
ATOM 3468 O O . ALA A 1 419 ? -3.489 -8.147 -5.473 1.00 85.31 419 ALA A O 1
ATOM 3469 N N . ARG A 1 420 ? -3.077 -7.872 -3.285 1.00 89.56 420 ARG A N 1
ATOM 3470 C CA . ARG A 1 420 ? -4.487 -7.664 -2.906 1.00 89.56 420 ARG A CA 1
ATOM 3471 C C . ARG A 1 420 ? -5.112 -6.494 -3.649 1.00 89.56 420 ARG A C 1
ATOM 3473 O O . ARG A 1 420 ? -6.223 -6.601 -4.171 1.00 89.56 420 ARG A O 1
ATOM 3480 N N . LEU A 1 421 ? -4.365 -5.397 -3.758 1.00 90.25 421 LEU A N 1
ATOM 3481 C CA . LEU A 1 421 ? -4.807 -4.218 -4.495 1.00 90.25 421 LEU A CA 1
ATOM 3482 C C . LEU A 1 421 ? -4.920 -4.489 -5.999 1.00 90.25 421 LEU A C 1
ATOM 3484 O O . LEU A 1 421 ? -5.804 -3.928 -6.640 1.00 90.25 421 LEU A O 1
ATOM 3488 N N . GLN A 1 422 ? -4.081 -5.370 -6.558 1.00 84.69 422 GLN A N 1
ATOM 3489 C CA . GLN A 1 422 ? -4.173 -5.745 -7.970 1.00 84.69 422 GLN A CA 1
ATOM 3490 C C . GLN A 1 422 ? -5.427 -6.565 -8.237 1.00 84.69 422 GLN A C 1
ATOM 3492 O O . GLN A 1 422 ? -6.154 -6.266 -9.177 1.00 84.69 422 GLN A O 1
ATOM 3497 N N . GLN A 1 423 ? -5.713 -7.558 -7.395 1.00 86.50 423 GLN A N 1
ATOM 3498 C CA . GLN A 1 423 ? -6.916 -8.380 -7.525 1.00 86.50 423 GLN A CA 1
ATOM 3499 C C . GLN A 1 423 ? -8.191 -7.534 -7.379 1.00 86.50 423 GLN A C 1
ATOM 3501 O O . GLN A 1 423 ? -9.136 -7.683 -8.157 1.00 86.50 423 GLN A O 1
ATOM 3506 N N . PHE A 1 424 ? -8.196 -6.584 -6.439 1.00 91.31 424 PHE A N 1
ATOM 3507 C CA . PHE A 1 424 ? -9.300 -5.641 -6.270 1.00 91.31 424 PHE A CA 1
ATOM 3508 C C . PHE A 1 424 ? -9.458 -4.716 -7.486 1.00 91.31 424 PHE A C 1
ATOM 3510 O O . PHE A 1 424 ? -10.567 -4.537 -7.993 1.00 91.31 424 PHE A O 1
ATOM 3517 N N . PHE A 1 425 ? -8.351 -4.161 -7.989 1.00 87.75 425 PHE A N 1
ATOM 3518 C CA . PHE A 1 425 ? -8.332 -3.339 -9.199 1.00 87.75 425 PHE A CA 1
ATOM 3519 C C . PHE A 1 425 ? -8.872 -4.109 -10.411 1.00 87.75 425 PHE A C 1
ATOM 3521 O O . PHE A 1 425 ? -9.762 -3.621 -11.107 1.00 87.75 425 PHE A O 1
ATOM 3528 N N . GLU A 1 426 ? -8.386 -5.330 -10.638 1.00 81.94 426 GLU A N 1
ATOM 3529 C CA . GLU A 1 426 ? -8.823 -6.183 -11.744 1.00 81.94 426 GLU A CA 1
ATOM 3530 C C . GLU A 1 426 ? -10.325 -6.462 -11.686 1.00 81.94 426 GLU A C 1
ATOM 3532 O O . GLU A 1 426 ? -10.993 -6.419 -12.721 1.00 81.94 426 GLU A O 1
ATOM 3537 N N . ARG A 1 427 ? -10.856 -6.684 -10.478 1.00 83.25 427 ARG A N 1
ATOM 3538 C CA . ARG A 1 427 ? -12.267 -7.007 -10.257 1.00 83.25 427 ARG A CA 1
ATOM 3539 C C . ARG A 1 427 ? -13.209 -5.816 -10.418 1.00 83.25 427 ARG A C 1
ATOM 3541 O O . ARG A 1 427 ? -14.326 -6.010 -10.889 1.00 83.25 427 ARG A O 1
ATOM 3548 N N . PHE A 1 428 ? -12.808 -4.621 -9.987 1.00 86.69 428 PHE A N 1
ATOM 3549 C CA . PHE A 1 428 ? -13.741 -3.496 -9.839 1.00 86.69 428 PHE A CA 1
ATOM 3550 C C . PHE A 1 428 ? -13.435 -2.271 -10.698 1.00 86.69 428 PHE A C 1
ATOM 3552 O O . PHE A 1 428 ? -14.308 -1.417 -10.820 1.00 86.69 428 PHE A O 1
ATOM 3559 N N . TRP A 1 429 ? -12.234 -2.155 -11.273 1.00 84.94 429 TRP A N 1
ATOM 3560 C CA . TRP A 1 429 ? -11.784 -0.918 -11.924 1.00 84.94 429 TRP A CA 1
ATOM 3561 C C . TRP A 1 429 ? -11.438 -1.038 -13.411 1.00 84.94 429 TRP A C 1
ATOM 3563 O O . TRP A 1 429 ? -11.339 -0.013 -14.084 1.00 84.94 429 TRP A O 1
ATOM 3573 N N . THR A 1 430 ? -11.285 -2.251 -13.944 1.00 79.88 430 THR A N 1
ATOM 3574 C CA . THR A 1 430 ? -10.863 -2.492 -15.339 1.00 79.88 430 THR A CA 1
ATOM 3575 C C . THR A 1 430 ? -11.887 -2.064 -16.392 1.00 79.88 430 THR A C 1
ATOM 3577 O O . THR A 1 430 ? -11.516 -1.833 -17.540 1.00 79.88 430 THR A O 1
ATOM 3580 N N . ASP A 1 431 ? -13.153 -1.900 -16.000 1.00 77.62 431 ASP A N 1
ATOM 3581 C CA . ASP A 1 431 ? -14.231 -1.438 -16.880 1.00 77.62 431 ASP A CA 1
ATOM 3582 C C . ASP A 1 431 ? -14.293 0.101 -17.011 1.00 77.62 431 ASP A C 1
ATOM 3584 O O . ASP A 1 431 ? -15.050 0.633 -17.834 1.00 77.62 431 ASP A O 1
ATOM 3588 N N . TYR A 1 432 ? -13.504 0.848 -16.226 1.00 77.12 432 TYR A N 1
ATOM 3589 C CA . TYR A 1 432 ? -13.409 2.304 -16.343 1.00 77.12 432 TYR A CA 1
ATOM 3590 C C . TYR A 1 432 ? -12.292 2.732 -17.304 1.00 77.12 432 TYR A C 1
ATOM 3592 O O . TYR A 1 432 ? -11.278 2.069 -17.476 1.00 77.12 432 TYR A O 1
ATOM 3600 N N . ASP A 1 433 ? -12.467 3.904 -17.915 1.00 74.19 433 ASP A N 1
ATOM 3601 C CA . ASP A 1 433 ? -11.458 4.537 -18.772 1.00 74.19 433 ASP A CA 1
ATOM 3602 C C . ASP A 1 433 ? -10.211 4.925 -17.955 1.00 74.19 433 ASP A C 1
ATOM 3604 O O . ASP A 1 433 ? -10.339 5.553 -16.900 1.00 74.19 433 ASP A O 1
ATOM 3608 N N . ASP A 1 434 ? -9.020 4.606 -18.477 1.00 72.69 434 ASP A N 1
ATOM 3609 C CA . ASP A 1 434 ? -7.709 4.829 -17.847 1.00 72.69 434 ASP A CA 1
ATOM 3610 C C . ASP A 1 434 ? -7.534 6.227 -17.240 1.00 72.69 434 ASP A C 1
ATOM 3612 O O . ASP A 1 434 ? -6.881 6.399 -16.207 1.00 72.69 434 ASP A O 1
ATOM 3616 N N . ARG A 1 435 ? -8.158 7.255 -17.831 1.00 72.62 435 ARG A N 1
ATOM 3617 C CA . ARG A 1 435 ? -8.092 8.637 -17.321 1.00 72.62 435 ARG A CA 1
ATOM 3618 C C . ARG A 1 435 ? -8.768 8.846 -15.960 1.00 72.62 435 ARG A C 1
ATOM 3620 O O . ARG A 1 435 ? -8.634 9.937 -15.400 1.00 72.62 435 ARG A O 1
ATOM 3627 N N . TRP A 1 436 ? -9.533 7.865 -15.482 1.00 78.88 436 TRP A N 1
ATOM 3628 C CA . TRP A 1 436 ? -10.199 7.855 -14.177 1.00 78.88 436 TRP A CA 1
ATOM 3629 C C . TRP A 1 436 ? -9.504 6.957 -13.152 1.00 78.88 436 TRP A C 1
ATOM 3631 O O . TRP A 1 436 ? -9.747 7.139 -11.966 1.00 78.88 436 TRP A O 1
ATOM 3641 N N . ILE A 1 437 ? -8.597 6.070 -13.580 1.00 74.81 437 ILE A N 1
ATOM 3642 C CA . ILE A 1 437 ? -7.840 5.169 -12.695 1.00 74.81 437 ILE A CA 1
ATOM 3643 C C . ILE A 1 437 ? -6.918 5.958 -11.750 1.00 74.81 437 ILE A C 1
ATOM 3645 O O . ILE A 1 437 ? -6.755 5.609 -10.584 1.00 74.81 437 ILE A O 1
ATOM 3649 N N . ASN A 1 438 ? -6.321 7.053 -12.226 1.00 69.12 438 ASN A N 1
ATOM 3650 C CA . ASN A 1 438 ? -5.640 8.020 -11.366 1.00 69.12 438 ASN A CA 1
ATOM 3651 C C . ASN A 1 438 ? -6.138 9.424 -11.685 1.00 69.12 438 ASN A C 1
ATOM 3653 O O . ASN A 1 438 ? -5.692 10.068 -12.638 1.00 69.12 438 ASN A O 1
ATOM 3657 N N . ASN A 1 439 ? -7.082 9.894 -10.877 1.00 70.50 439 ASN A N 1
ATOM 3658 C CA . ASN A 1 439 ? -7.777 11.143 -11.129 1.00 70.50 439 ASN A CA 1
ATOM 3659 C C . ASN A 1 439 ? -7.340 12.288 -10.195 1.00 70.50 439 ASN A C 1
ATOM 3661 O O . ASN A 1 439 ? -7.994 13.323 -10.165 1.00 70.50 439 ASN A O 1
ATOM 3665 N N . LYS A 1 440 ? -6.173 12.174 -9.537 1.00 64.06 440 LYS A N 1
ATOM 3666 C CA . LYS A 1 440 ? -5.610 13.205 -8.634 1.00 64.06 440 LYS A CA 1
ATOM 3667 C C . LYS A 1 440 ? -5.491 14.610 -9.247 1.00 64.06 440 LYS A C 1
ATOM 3669 O O . LYS A 1 440 ? -5.410 15.591 -8.522 1.00 64.06 440 LYS A O 1
ATOM 3674 N N . GLN A 1 441 ? -5.425 14.716 -10.576 1.00 71.69 441 GLN A N 1
ATOM 3675 C CA . GLN A 1 441 ? -5.345 15.999 -11.293 1.00 71.69 441 GLN A CA 1
ATOM 3676 C C . GLN A 1 441 ? -6.714 16.548 -11.730 1.00 71.69 441 G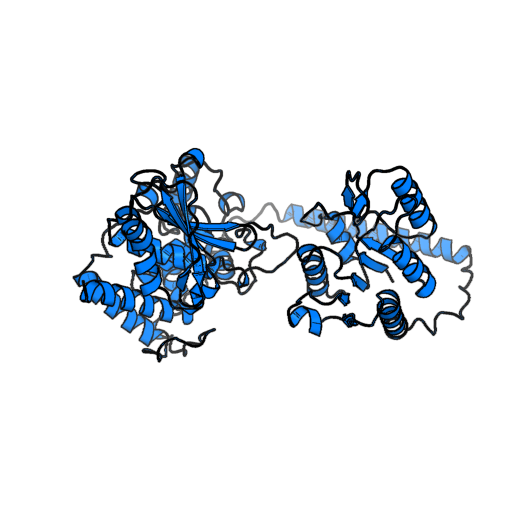LN A C 1
ATOM 3678 O O . GLN A 1 441 ? -6.772 17.608 -12.356 1.00 71.69 441 GLN A O 1
ATOM 3683 N N . LYS A 1 442 ? -7.806 15.821 -11.478 1.00 79.06 442 LYS A N 1
ATOM 3684 C CA . LYS A 1 442 ? -9.162 16.266 -11.800 1.00 79.06 442 LYS A CA 1
ATOM 3685 C C . LYS A 1 442 ? -9.617 17.313 -10.797 1.00 79.06 442 LYS A C 1
ATOM 3687 O O . LYS A 1 442 ? -9.256 17.270 -9.628 1.00 79.06 442 LYS A O 1
ATOM 3692 N N . SER A 1 443 ? -10.424 18.252 -11.272 1.00 81.81 443 SER A N 1
ATOM 3693 C CA . SER A 1 443 ? -11.108 19.190 -10.385 1.00 81.81 443 SER A CA 1
ATOM 3694 C C . SER A 1 443 ? -12.185 18.480 -9.564 1.00 81.81 443 SER A C 1
ATOM 3696 O O . SER A 1 443 ? -12.780 17.516 -10.045 1.00 81.81 443 SER A O 1
ATOM 3698 N N . ASP A 1 444 ? -12.529 19.017 -8.391 1.00 79.44 444 ASP A N 1
ATOM 3699 C CA . ASP A 1 444 ? -13.609 18.481 -7.546 1.00 79.44 444 ASP A CA 1
ATOM 3700 C C . ASP A 1 444 ? -14.898 18.265 -8.344 1.00 79.44 444 ASP A C 1
ATOM 3702 O O . ASP A 1 444 ? -15.522 17.219 -8.269 1.00 79.44 444 ASP A O 1
ATOM 3706 N N . LYS A 1 445 ? -15.250 19.206 -9.230 1.00 83.88 445 LYS A N 1
ATOM 3707 C CA . LYS A 1 445 ? -16.440 19.085 -10.088 1.00 83.88 445 LYS A CA 1
ATOM 3708 C C . LYS A 1 445 ? -16.399 17.872 -11.015 1.00 83.88 445 LYS A C 1
ATOM 3710 O O . LYS A 1 445 ? -17.448 17.299 -11.303 1.00 83.88 445 LYS A O 1
ATOM 3715 N N . GLU A 1 446 ? -15.228 17.527 -11.542 1.00 86.50 446 GLU A N 1
ATOM 3716 C CA . GLU A 1 446 ? -15.057 16.345 -12.389 1.00 86.50 446 GLU A CA 1
ATOM 3717 C C . GLU A 1 446 ? -15.159 15.061 -11.565 1.00 86.50 446 GLU A C 1
ATOM 3719 O O . GLU A 1 446 ? -15.805 14.119 -12.021 1.00 86.50 446 GLU A O 1
ATOM 3724 N N . LEU A 1 447 ? -14.584 15.042 -10.358 1.00 83.81 447 LEU A N 1
ATOM 3725 C CA . LEU A 1 447 ? -14.681 13.918 -9.422 1.00 83.81 447 LEU A CA 1
ATOM 3726 C C . LEU A 1 447 ? -16.128 13.687 -8.982 1.00 83.81 447 LEU A C 1
ATOM 3728 O O . LEU A 1 447 ? -16.656 12.592 -9.165 1.00 83.81 447 LEU A O 1
ATOM 3732 N N . THR A 1 448 ? -16.815 14.743 -8.544 1.00 85.38 448 THR A N 1
ATOM 3733 C CA . THR A 1 448 ? -18.235 14.708 -8.178 1.00 85.38 448 THR A CA 1
ATOM 3734 C C . THR A 1 448 ? -19.097 14.235 -9.347 1.00 85.38 448 THR A C 1
ATOM 3736 O O . THR A 1 448 ? -20.027 13.452 -9.170 1.00 85.38 448 THR A O 1
ATOM 3739 N N . ALA A 1 449 ? -18.809 14.680 -10.575 1.00 89.25 449 ALA A N 1
ATOM 3740 C CA . ALA A 1 449 ? -19.540 14.231 -11.759 1.00 89.25 449 ALA A CA 1
ATOM 3741 C C . ALA A 1 449 ? -19.297 12.746 -12.076 1.00 89.25 449 ALA A C 1
ATOM 3743 O O . ALA A 1 449 ? -20.233 12.055 -12.481 1.00 89.25 449 ALA A O 1
ATOM 3744 N N . PHE A 1 450 ? -18.068 12.257 -11.894 1.00 89.12 450 PHE A N 1
ATOM 3745 C CA . PHE A 1 450 ? -17.738 10.841 -12.041 1.00 89.12 450 PHE A CA 1
ATOM 3746 C C . PHE A 1 450 ? -18.449 9.995 -10.984 1.00 89.12 450 PHE A C 1
ATOM 3748 O O . PHE A 1 450 ? -19.169 9.068 -11.347 1.00 89.12 450 PHE A O 1
ATOM 3755 N N . TYR A 1 451 ? -18.353 10.374 -9.709 1.00 89.81 451 TYR A N 1
ATOM 3756 C CA . TYR A 1 451 ? -19.067 9.702 -8.627 1.00 89.81 451 TYR A CA 1
ATOM 3757 C C . TYR A 1 451 ? -20.580 9.689 -8.864 1.00 89.81 451 TYR A C 1
ATOM 3759 O O . TYR A 1 451 ? -21.189 8.628 -8.839 1.00 89.81 451 TYR A O 1
ATOM 3767 N N . ASN A 1 452 ? -21.195 10.827 -9.199 1.00 91.25 452 ASN A N 1
ATOM 3768 C CA . ASN A 1 452 ? -22.638 10.897 -9.457 1.00 91.25 452 ASN A CA 1
ATOM 3769 C C . ASN A 1 452 ? -23.093 9.999 -10.614 1.00 91.25 452 ASN A C 1
ATOM 3771 O O . ASN A 1 452 ? -24.243 9.566 -10.638 1.00 91.25 452 ASN A O 1
ATOM 3775 N N . LYS A 1 453 ? -22.215 9.735 -11.589 1.00 92.62 453 LYS A N 1
ATOM 3776 C CA . LYS A 1 453 ? -22.495 8.809 -12.690 1.00 92.62 453 LYS A CA 1
ATOM 3777 C C . LYS A 1 453 ? -22.453 7.342 -12.240 1.00 92.62 453 LYS A C 1
ATOM 3779 O O . LYS A 1 453 ? -23.188 6.539 -12.806 1.00 92.62 453 LYS A O 1
ATOM 3784 N N . TYR A 1 454 ? -21.618 7.013 -11.255 1.00 89.94 454 TYR A N 1
ATOM 3785 C CA . TYR A 1 454 ? -21.323 5.653 -10.785 1.00 89.94 454 TYR A CA 1
ATOM 3786 C C . TYR A 1 454 ? -21.629 5.477 -9.281 1.00 89.94 454 TYR A C 1
ATOM 3788 O O . TYR A 1 454 ? -20.958 4.724 -8.578 1.00 89.94 454 TYR A O 1
ATOM 3796 N N . SER A 1 455 ? -22.632 6.183 -8.755 1.00 89.50 455 SER A N 1
ATOM 3797 C CA . SER A 1 455 ? -22.882 6.298 -7.306 1.00 89.50 455 SER A CA 1
ATOM 3798 C C . SER A 1 455 ? -23.388 5.007 -6.652 1.00 89.50 455 SER A C 1
ATOM 3800 O O . SER A 1 455 ? -23.247 4.828 -5.442 1.00 89.50 455 SER A O 1
ATOM 3802 N N . ASP A 1 456 ? -23.942 4.086 -7.442 1.00 89.81 456 ASP A N 1
ATOM 3803 C CA . ASP A 1 456 ? -24.290 2.732 -6.994 1.00 89.81 456 ASP A CA 1
ATOM 3804 C C . ASP A 1 456 ? -23.062 1.807 -6.913 1.00 89.81 456 ASP A C 1
ATOM 3806 O O . ASP A 1 456 ? -23.131 0.731 -6.308 1.00 89.81 456 ASP A O 1
ATOM 3810 N N . GLU A 1 457 ? -21.935 2.214 -7.506 1.00 90.44 457 GLU A N 1
ATOM 3811 C CA . GLU A 1 457 ? -20.716 1.413 -7.591 1.00 90.44 457 GLU A CA 1
ATOM 3812 C C . GLU A 1 457 ? -19.712 1.744 -6.488 1.00 90.44 457 GLU A C 1
ATOM 3814 O O . GLU A 1 457 ? -19.152 0.827 -5.890 1.00 90.44 457 GLU A O 1
ATOM 3819 N N . PHE A 1 458 ? -19.539 3.022 -6.154 1.00 91.44 458 PHE A N 1
ATOM 3820 C CA . PHE A 1 458 ? -18.604 3.464 -5.119 1.00 91.44 458 PHE A CA 1
ATOM 3821 C C . PHE A 1 458 ? -19.289 3.692 -3.769 1.00 91.44 458 PHE A C 1
ATOM 3823 O O . PHE A 1 458 ? -20.394 4.230 -3.691 1.00 91.44 458 PHE A O 1
ATOM 3830 N N . ILE A 1 459 ? -18.608 3.323 -2.681 1.00 91.31 459 ILE A N 1
ATOM 3831 C CA . ILE A 1 459 ? -19.111 3.513 -1.309 1.00 91.31 459 ILE A CA 1
ATOM 3832 C C . ILE A 1 459 ? -19.225 5.002 -0.959 1.00 91.31 459 ILE A C 1
ATOM 3834 O O . ILE A 1 459 ? -20.183 5.412 -0.305 1.00 91.31 459 ILE A O 1
ATOM 3838 N N . SER A 1 460 ? -18.277 5.811 -1.430 1.00 88.75 460 SER A N 1
ATOM 3839 C CA . SER A 1 460 ? -18.238 7.260 -1.237 1.0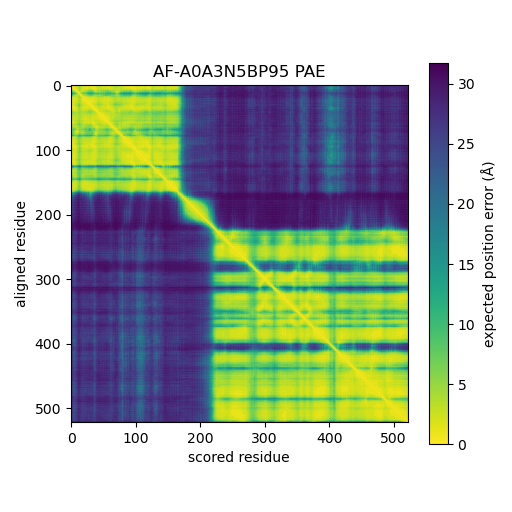0 88.75 460 SER A CA 1
ATOM 3840 C C . SER A 1 460 ? -17.602 7.959 -2.440 1.00 88.75 460 SER A C 1
ATOM 3842 O O . SER A 1 460 ? -16.963 7.325 -3.280 1.00 88.75 460 SER A O 1
ATOM 3844 N N . GLU A 1 461 ? -17.738 9.284 -2.511 1.00 86.81 461 GLU A N 1
ATOM 3845 C CA . GLU A 1 461 ? -17.036 10.093 -3.514 1.00 86.81 461 GLU A CA 1
ATOM 3846 C C . GLU A 1 461 ? -15.508 9.981 -3.374 1.00 86.81 461 GLU A C 1
ATOM 3848 O O . GLU A 1 461 ? -14.798 9.943 -4.376 1.00 86.81 461 GLU A O 1
ATOM 3853 N N . TYR A 1 462 ? -15.006 9.830 -2.141 1.00 85.25 462 TYR A N 1
ATOM 3854 C CA . TYR A 1 462 ? -13.582 9.621 -1.872 1.00 85.25 462 TYR A CA 1
ATOM 3855 C C . TYR A 1 462 ? -13.069 8.301 -2.473 1.00 85.25 462 TYR A C 1
ATOM 3857 O O . TYR A 1 462 ? -12.030 8.282 -3.134 1.00 85.25 462 TYR A O 1
ATOM 3865 N N . ALA A 1 463 ? -13.841 7.217 -2.341 1.00 89.69 463 ALA A N 1
ATOM 3866 C CA . ALA A 1 463 ? -13.525 5.927 -2.958 1.00 89.69 463 ALA A CA 1
ATOM 3867 C C . ALA A 1 463 ? -13.413 6.025 -4.492 1.00 89.69 463 ALA A C 1
ATOM 3869 O O . ALA A 1 463 ? -12.573 5.375 -5.103 1.00 89.69 463 ALA A O 1
ATOM 3870 N N . ALA A 1 464 ? -14.199 6.898 -5.128 1.00 89.06 464 ALA A N 1
ATOM 3871 C CA . ALA A 1 464 ? -14.191 7.082 -6.580 1.00 89.06 464 ALA A CA 1
ATOM 3872 C C . ALA A 1 464 ? -12.934 7.798 -7.121 1.00 89.06 464 ALA A C 1
ATOM 3874 O O . ALA A 1 464 ? -12.819 8.033 -8.327 1.00 89.06 464 ALA A O 1
ATOM 3875 N N . THR A 1 465 ? -11.986 8.181 -6.263 1.00 83.94 465 THR A N 1
ATOM 3876 C CA . THR A 1 465 ? -10.803 8.934 -6.699 1.00 83.94 465 THR A CA 1
ATOM 3877 C C . THR A 1 465 ? -9.712 8.063 -7.293 1.00 83.94 465 THR A C 1
ATOM 3879 O O . THR A 1 465 ? -9.052 8.430 -8.260 1.00 83.94 465 THR A O 1
ATOM 3882 N N . ASN A 1 466 ? -9.489 6.879 -6.753 1.00 86.56 466 ASN A N 1
ATOM 3883 C CA . ASN A 1 466 ? -8.574 5.928 -7.360 1.00 86.56 466 ASN A CA 1
ATOM 3884 C C . ASN A 1 466 ? -8.736 4.557 -6.689 1.00 86.56 466 ASN A C 1
ATOM 3886 O O . ASN A 1 466 ? -9.213 4.493 -5.555 1.00 86.56 466 ASN A O 1
ATOM 3890 N N . PRO A 1 467 ? -8.296 3.470 -7.345 1.00 89.12 467 PRO A N 1
ATOM 3891 C CA . PRO A 1 467 ? -8.422 2.120 -6.805 1.00 89.12 467 PRO A CA 1
ATOM 3892 C C . PRO A 1 467 ? -7.817 1.923 -5.411 1.00 89.12 467 PRO A C 1
ATOM 3894 O O . PRO A 1 467 ? -8.354 1.149 -4.626 1.00 89.12 467 PRO A O 1
ATOM 3897 N N . LYS A 1 468 ? -6.723 2.623 -5.083 1.00 88.94 468 LYS A N 1
ATOM 3898 C CA . LYS A 1 468 ? -6.094 2.561 -3.755 1.00 88.94 468 LYS A CA 1
ATOM 3899 C C . LYS A 1 468 ? -7.013 3.122 -2.665 1.00 88.94 468 LYS A C 1
ATOM 3901 O O . LYS A 1 468 ? -7.183 2.481 -1.633 1.00 88.94 468 LYS A O 1
ATOM 3906 N N . GLU A 1 469 ? -7.634 4.278 -2.896 1.00 89.75 469 GLU A N 1
ATOM 3907 C CA . GLU A 1 469 ? -8.622 4.820 -1.951 1.00 89.75 469 GLU A CA 1
ATOM 3908 C C . GLU A 1 469 ? -9.911 3.988 -1.929 1.00 89.75 469 GLU A C 1
ATOM 3910 O O . GLU A 1 469 ? -10.474 3.786 -0.857 1.00 89.75 469 GLU A O 1
ATOM 3915 N N . ASP A 1 470 ? -10.361 3.446 -3.069 1.00 93.25 470 ASP A N 1
ATOM 3916 C CA . ASP A 1 470 ? -11.529 2.551 -3.110 1.00 93.25 470 ASP A CA 1
ATOM 3917 C C . ASP A 1 470 ? -11.313 1.293 -2.273 1.00 93.25 470 ASP A C 1
ATOM 3919 O O . ASP A 1 470 ? -12.180 0.932 -1.480 1.00 93.25 470 ASP A O 1
ATOM 3923 N N . TYR A 1 471 ? -10.141 0.658 -2.386 1.00 94.75 471 TYR A N 1
ATOM 3924 C CA . TYR A 1 471 ? -9.785 -0.480 -1.543 1.00 94.75 471 TYR A CA 1
ATOM 3925 C C . TYR A 1 471 ? -9.844 -0.093 -0.066 1.00 94.75 471 TYR A C 1
ATOM 3927 O O . TYR A 1 471 ? -10.487 -0.781 0.724 1.00 94.75 471 TYR A O 1
ATOM 3935 N N . ALA A 1 472 ? -9.202 1.015 0.312 1.00 94.38 472 ALA A N 1
ATOM 3936 C CA . ALA A 1 472 ? -9.095 1.420 1.706 1.00 94.38 472 ALA A CA 1
ATOM 3937 C C . ALA A 1 472 ? -10.449 1.813 2.320 1.00 94.38 472 ALA A C 1
ATOM 3939 O O . ALA A 1 472 ? -10.753 1.418 3.445 1.00 94.38 472 ALA A O 1
ATOM 3940 N N . VAL A 1 473 ? -11.307 2.518 1.574 1.00 93.94 473 VAL A N 1
ATOM 3941 C CA . VAL A 1 473 ? -12.691 2.810 1.990 1.00 93.94 473 VAL A CA 1
ATOM 3942 C C . VAL A 1 473 ? -13.541 1.542 2.033 1.00 93.94 473 VAL A C 1
ATOM 3944 O O . VAL A 1 473 ? -14.327 1.357 2.960 1.00 93.94 473 VAL A O 1
ATOM 3947 N N . SER A 1 474 ? -13.387 0.645 1.059 1.00 96.12 474 SER A N 1
ATOM 3948 C CA . SER A 1 474 ? -14.142 -0.608 1.026 1.00 96.12 474 SER A CA 1
ATOM 3949 C C . SER A 1 474 ? -13.758 -1.541 2.168 1.00 96.12 474 SER A C 1
ATOM 3951 O O . SER A 1 474 ? -14.649 -2.122 2.785 1.00 96.12 474 SER A O 1
ATOM 3953 N N . PHE A 1 475 ? -12.470 -1.626 2.504 1.00 97.81 475 PHE A N 1
ATOM 3954 C CA . PHE A 1 475 ? -11.971 -2.375 3.655 1.00 97.81 475 PHE A CA 1
ATOM 3955 C C . PHE A 1 475 ? -12.489 -1.784 4.969 1.00 97.81 475 PHE A C 1
ATOM 3957 O O . PHE A 1 475 ? -13.027 -2.503 5.805 1.00 97.81 475 PHE A O 1
ATOM 3964 N N . GLU A 1 476 ? -12.397 -0.465 5.130 1.00 95.81 476 GLU A N 1
ATOM 3965 C CA . GLU A 1 476 ? -12.925 0.252 6.292 1.00 95.81 476 GLU A CA 1
ATOM 3966 C C . GLU A 1 476 ? -14.427 -0.008 6.484 1.00 95.81 476 GLU A C 1
ATOM 3968 O O . GLU A 1 476 ? -14.874 -0.391 7.569 1.00 95.81 476 GLU A O 1
ATOM 3973 N N . THR A 1 477 ? -15.207 0.081 5.408 1.00 95.25 477 THR A N 1
ATOM 3974 C CA . THR A 1 477 ? -16.642 -0.212 5.443 1.00 95.25 477 THR A CA 1
ATOM 3975 C C . THR A 1 477 ? -16.921 -1.693 5.699 1.00 95.25 477 THR A C 1
ATOM 3977 O O . THR A 1 477 ? -17.886 -2.022 6.390 1.00 95.25 477 THR A O 1
ATOM 3980 N N . PHE A 1 478 ? -16.095 -2.605 5.186 1.00 97.19 478 PHE A N 1
ATOM 3981 C CA . PHE A 1 478 ? -16.162 -4.032 5.498 1.00 97.19 478 PHE A CA 1
ATOM 3982 C C . PHE A 1 478 ? -15.939 -4.303 6.989 1.00 97.19 478 PHE A C 1
ATOM 3984 O O . PHE A 1 478 ? -16.714 -5.047 7.594 1.00 97.19 478 PHE A O 1
ATOM 3991 N N . VAL A 1 479 ? -14.950 -3.658 7.612 1.00 97.88 479 VAL A N 1
ATOM 3992 C CA . VAL A 1 479 ? -14.695 -3.803 9.049 1.00 97.88 479 VAL A CA 1
ATOM 3993 C C . VAL A 1 479 ? -15.911 -3.355 9.859 1.00 97.88 479 VAL A C 1
ATOM 3995 O O . VAL A 1 479 ? -16.378 -4.096 10.720 1.00 97.88 479 VAL A O 1
ATOM 3998 N N . PHE A 1 480 ? -16.502 -2.203 9.536 1.00 96.56 480 PHE A N 1
ATOM 3999 C CA . PHE A 1 480 ? -17.623 -1.639 10.299 1.00 96.56 480 PHE A CA 1
ATOM 4000 C C . PHE A 1 480 ? -19.019 -1.991 9.769 1.00 96.56 480 PHE A C 1
ATOM 4002 O O . PHE A 1 480 ? -20.003 -1.347 10.136 1.00 96.56 480 PHE A O 1
ATOM 4009 N N . SER A 1 481 ? -19.155 -3.019 8.927 1.00 94.12 481 SER A N 1
ATOM 4010 C CA . SER A 1 481 ? -20.468 -3.486 8.473 1.00 94.12 481 SER A CA 1
ATOM 4011 C C . SER A 1 481 ? -20.563 -5.005 8.381 1.00 94.12 481 SER A C 1
ATOM 4013 O O . SER A 1 481 ? -19.564 -5.718 8.347 1.00 94.12 481 SER A O 1
ATOM 4015 N N . LYS A 1 482 ? -21.799 -5.512 8.389 1.00 94.31 482 LYS A N 1
ATOM 4016 C CA . LYS A 1 482 ? -22.096 -6.944 8.250 1.00 94.31 482 LYS A CA 1
ATOM 4017 C C . LYS A 1 482 ? -22.131 -7.360 6.782 1.00 94.31 482 LYS A C 1
ATOM 4019 O O . LYS A 1 482 ? -22.434 -6.534 5.911 1.00 94.31 482 LYS A O 1
ATOM 4024 N N . TYR A 1 483 ? -21.917 -8.652 6.537 1.00 92.81 483 TYR A N 1
ATOM 4025 C CA . TYR A 1 483 ? -22.051 -9.268 5.216 1.00 92.81 483 TYR A CA 1
ATOM 4026 C C . TYR A 1 483 ? -23.397 -8.932 4.555 1.00 92.81 483 TYR A C 1
ATOM 4028 O O . TYR A 1 483 ? -24.465 -8.972 5.178 1.00 92.81 483 TYR A O 1
ATOM 4036 N N . LYS A 1 484 ? -23.367 -8.617 3.258 1.00 91.50 484 LYS A N 1
ATOM 4037 C CA . LYS A 1 484 ? -24.550 -8.247 2.477 1.00 91.50 484 LYS A CA 1
ATOM 4038 C C . LYS A 1 484 ? -25.166 -9.497 1.845 1.00 91.50 484 LYS A C 1
ATOM 4040 O O . LYS A 1 484 ? -24.947 -9.779 0.671 1.00 91.50 484 LYS A O 1
ATOM 4045 N N . ASN A 1 485 ? -25.989 -10.217 2.615 1.00 83.06 485 ASN A N 1
ATOM 4046 C CA . ASN A 1 485 ? -26.651 -11.473 2.202 1.00 83.06 485 ASN A CA 1
ATOM 4047 C C . ASN A 1 485 ? -27.478 -11.391 0.903 1.00 83.06 485 ASN A C 1
ATOM 4049 O O . ASN A 1 485 ? -27.790 -12.413 0.308 1.00 83.06 485 ASN A O 1
ATOM 4053 N N . ASN A 1 486 ? -27.874 -10.189 0.481 1.00 77.88 486 ASN A N 1
ATOM 4054 C CA . ASN A 1 486 ? -28.623 -9.953 -0.752 1.00 77.88 486 ASN A CA 1
ATOM 4055 C C . ASN A 1 486 ? -28.030 -8.763 -1.513 1.00 77.88 486 ASN A C 1
ATOM 4057 O O . ASN A 1 486 ? -28.769 -7.855 -1.898 1.00 77.88 486 ASN A O 1
ATOM 4061 N N . ALA A 1 487 ? -26.703 -8.736 -1.661 1.00 80.12 487 ALA A N 1
ATOM 4062 C CA . ALA A 1 487 ? -26.010 -7.725 -2.449 1.00 80.12 487 ALA A CA 1
ATOM 4063 C C . ALA A 1 487 ? -26.624 -7.645 -3.858 1.00 80.12 487 ALA A C 1
ATOM 4065 O O . ALA A 1 487 ? -26.695 -8.639 -4.579 1.00 80.12 487 ALA A O 1
ATOM 4066 N N . ARG A 1 488 ? -27.132 -6.466 -4.227 1.00 79.50 488 ARG A N 1
ATOM 4067 C CA . ARG A 1 488 ? -27.791 -6.222 -5.529 1.00 79.50 488 ARG A CA 1
ATOM 4068 C C . ARG A 1 488 ? -27.162 -5.088 -6.320 1.00 79.50 488 ARG A C 1
ATOM 4070 O O . ARG A 1 488 ? -27.513 -4.897 -7.480 1.00 79.50 488 ARG A O 1
ATOM 4077 N N . ILE A 1 489 ? -26.285 -4.327 -5.680 1.00 84.00 489 ILE A N 1
ATOM 4078 C CA . ILE A 1 489 ? -25.663 -3.132 -6.238 1.00 84.00 489 ILE A CA 1
ATOM 4079 C C . ILE A 1 489 ? -24.142 -3.233 -6.099 1.00 84.00 489 ILE A C 1
ATOM 4081 O O . ILE A 1 489 ? -23.672 -3.853 -5.138 1.00 84.00 489 ILE A O 1
ATOM 4085 N N . PRO A 1 490 ? -23.351 -2.640 -7.012 1.00 85.00 490 PRO A N 1
ATOM 4086 C CA . PRO A 1 490 ? -21.923 -2.940 -7.059 1.00 85.00 490 PRO A CA 1
ATOM 4087 C C . PRO A 1 490 ? -21.110 -2.530 -5.826 1.00 85.00 490 PRO A C 1
ATOM 4089 O O . PRO A 1 490 ? -20.124 -3.197 -5.511 1.00 85.00 490 PRO A O 1
ATOM 4092 N N . LYS A 1 491 ? -21.544 -1.525 -5.056 1.00 88.69 491 LYS A N 1
ATOM 4093 C CA . LYS A 1 491 ? -20.900 -1.197 -3.772 1.00 88.69 491 LYS A CA 1
ATOM 4094 C C . LYS A 1 491 ? -21.047 -2.285 -2.698 1.00 88.69 491 LYS A C 1
ATOM 4096 O O . LYS A 1 491 ? -20.139 -2.462 -1.894 1.00 88.69 491 LYS A O 1
ATOM 4101 N N . ASP A 1 492 ? -22.134 -3.065 -2.705 1.00 91.00 492 ASP A N 1
ATOM 4102 C CA . ASP A 1 492 ? -22.282 -4.196 -1.775 1.00 91.00 492 ASP A CA 1
ATOM 4103 C C . ASP A 1 492 ? -21.312 -5.334 -2.131 1.00 91.00 492 ASP A C 1
ATOM 4105 O O . ASP A 1 492 ? -20.786 -6.002 -1.241 1.00 91.00 492 ASP A O 1
ATOM 4109 N N . PHE A 1 493 ? -21.029 -5.535 -3.424 1.00 90.38 493 PHE A N 1
ATOM 4110 C CA . PHE A 1 493 ? -20.044 -6.525 -3.865 1.00 90.38 493 PHE A CA 1
ATOM 4111 C C . PHE A 1 493 ? -18.618 -6.152 -3.434 1.00 90.38 493 PHE A C 1
ATOM 4113 O O . PHE A 1 493 ? -17.854 -7.046 -3.082 1.00 90.38 493 PHE A O 1
ATOM 4120 N N . ARG A 1 494 ? -18.270 -4.857 -3.374 1.00 92.56 494 ARG A N 1
ATOM 4121 C CA . ARG A 1 494 ? -16.983 -4.392 -2.817 1.00 92.56 494 ARG A CA 1
ATOM 4122 C C . ARG A 1 494 ? -16.832 -4.721 -1.333 1.00 92.56 494 ARG A C 1
ATOM 4124 O O . ARG A 1 494 ? -15.747 -5.079 -0.901 1.00 92.56 494 ARG A O 1
ATOM 4131 N N . ILE A 1 495 ? -17.918 -4.653 -0.562 1.00 93.62 495 ILE A N 1
ATOM 4132 C CA . ILE A 1 495 ? -17.913 -5.037 0.859 1.00 93.62 495 ILE A CA 1
ATOM 4133 C C . ILE A 1 495 ? -17.779 -6.557 0.996 1.00 93.62 495 ILE A C 1
ATOM 4135 O O . ILE A 1 495 ? -16.960 -7.048 1.770 1.00 93.62 495 ILE A O 1
ATOM 4139 N N . ASN A 1 496 ? -18.573 -7.312 0.234 1.00 94.12 496 ASN A N 1
ATOM 4140 C CA . ASN A 1 496 ? -18.557 -8.771 0.299 1.00 94.12 496 ASN A CA 1
ATOM 4141 C C . ASN A 1 496 ? -17.244 -9.379 -0.224 1.00 94.12 496 ASN A C 1
ATOM 4143 O O . ASN A 1 496 ? -16.893 -10.473 0.207 1.00 94.12 496 ASN A O 1
ATOM 4147 N N . TYR A 1 497 ? -16.512 -8.674 -1.095 1.00 93.69 497 TYR A N 1
ATOM 4148 C CA . TYR A 1 497 ? -15.206 -9.082 -1.625 1.00 93.69 497 TYR A CA 1
ATOM 4149 C C . TYR A 1 497 ? -14.235 -9.534 -0.533 1.00 93.69 497 TYR A C 1
ATOM 4151 O O . TYR A 1 497 ? -13.595 -10.568 -0.671 1.00 93.69 497 TYR A O 1
ATOM 4159 N N . PHE A 1 498 ? -14.158 -8.803 0.579 1.00 95.88 498 PHE A N 1
ATOM 4160 C CA . PHE A 1 498 ? -13.216 -9.115 1.656 1.00 95.88 498 PHE A CA 1
ATOM 4161 C C . PHE A 1 498 ? -13.555 -10.403 2.404 1.00 95.88 498 PHE A C 1
ATOM 4163 O O . PHE A 1 498 ? -12.686 -10.968 3.053 1.00 95.88 498 PHE A O 1
ATOM 4170 N N . TYR A 1 499 ? -14.785 -10.910 2.286 1.00 94.12 499 TYR A N 1
ATOM 4171 C CA . TYR A 1 499 ? -15.133 -12.226 2.818 1.00 94.12 499 TYR A CA 1
ATOM 4172 C C . TYR A 1 499 ? -14.608 -13.373 1.937 1.00 94.12 499 TYR A C 1
ATOM 4174 O O . TYR A 1 499 ? -14.704 -14.528 2.346 1.00 94.12 499 TYR A O 1
ATOM 4182 N N . ASP A 1 500 ? -14.100 -13.096 0.725 1.00 89.88 500 ASP A N 1
ATOM 4183 C CA . ASP A 1 500 ? -13.330 -14.041 -0.107 1.00 89.88 500 ASP A CA 1
ATOM 4184 C C . ASP A 1 500 ? -11.861 -14.162 0.362 1.00 89.88 500 ASP A C 1
ATOM 4186 O O . ASP A 1 500 ? -11.175 -15.079 -0.075 1.00 89.88 500 ASP A O 1
ATOM 4190 N N . ASP A 1 501 ? -11.381 -13.280 1.249 1.00 91.12 501 ASP A N 1
ATOM 4191 C CA . ASP A 1 501 ? -10.012 -13.292 1.785 1.00 91.12 501 ASP A CA 1
ATOM 4192 C C . ASP A 1 501 ? -10.034 -13.636 3.283 1.00 91.12 501 ASP A C 1
ATOM 4194 O O . ASP A 1 501 ? -10.411 -12.829 4.136 1.00 91.12 501 ASP A O 1
ATOM 4198 N N . GLU A 1 502 ? -9.635 -14.865 3.607 1.00 91.69 502 GLU A N 1
ATOM 4199 C CA . GLU A 1 502 ? -9.666 -15.410 4.965 1.00 91.69 502 GLU A CA 1
ATOM 4200 C C . GLU A 1 502 ? -8.856 -14.577 5.973 1.00 91.69 502 GLU A C 1
ATOM 4202 O O . GLU A 1 502 ? -9.296 -14.375 7.111 1.00 91.69 502 GLU A O 1
ATOM 4207 N N . GLU A 1 503 ? -7.699 -14.052 5.551 1.00 91.56 503 GLU A N 1
ATOM 4208 C CA . GLU A 1 503 ? -6.833 -13.209 6.381 1.00 91.56 503 GLU A CA 1
ATOM 4209 C C . GLU A 1 503 ? -7.543 -11.890 6.715 1.00 91.56 503 GLU A C 1
ATOM 4211 O O . GLU A 1 503 ? -7.500 -11.430 7.857 1.00 91.56 503 GLU A O 1
ATOM 4216 N N . MET A 1 504 ? -8.270 -11.309 5.753 1.00 95.25 504 MET A N 1
ATOM 4217 C CA . MET A 1 504 ? -9.029 -10.070 5.966 1.00 95.25 504 MET A CA 1
ATOM 4218 C C . MET A 1 504 ? -10.220 -10.275 6.908 1.00 95.25 504 MET A C 1
ATOM 4220 O O . MET A 1 504 ? -10.520 -9.394 7.718 1.00 95.25 504 MET A O 1
ATOM 4224 N N . VAL A 1 505 ? -10.879 -11.438 6.867 1.00 96.56 505 VAL A N 1
ATOM 4225 C CA . VAL A 1 505 ? -11.963 -11.775 7.808 1.00 96.56 505 VAL A CA 1
ATOM 4226 C C . VAL A 1 505 ? -11.435 -11.943 9.230 1.00 96.56 505 VAL A C 1
ATOM 4228 O O . VAL A 1 505 ? -12.034 -11.413 10.173 1.00 96.56 505 VAL A O 1
ATOM 4231 N N . TYR A 1 506 ? -10.292 -12.611 9.396 1.00 95.25 506 TYR A N 1
ATOM 4232 C CA . TYR A 1 506 ? -9.620 -12.694 10.692 1.00 95.25 506 TYR A CA 1
ATOM 4233 C C . TYR A 1 506 ? -9.199 -11.312 11.205 1.00 95.25 506 TYR A C 1
ATOM 4235 O O . TYR A 1 506 ? -9.476 -10.955 12.355 1.00 95.25 506 TYR A O 1
ATOM 4243 N N . LEU A 1 507 ? -8.582 -10.504 10.339 1.00 96.06 507 LEU A N 1
ATOM 4244 C CA . LEU A 1 507 ? -8.139 -9.159 10.677 1.00 96.06 507 LEU A CA 1
ATOM 4245 C C . LEU A 1 507 ? -9.310 -8.275 11.115 1.00 96.06 507 LEU A C 1
ATOM 4247 O O . LEU A 1 507 ? -9.215 -7.614 12.146 1.00 96.06 507 LEU A O 1
ATOM 4251 N N . ARG A 1 508 ? -10.440 -8.305 10.396 1.00 97.69 508 ARG A N 1
ATOM 4252 C CA . ARG A 1 508 ? -11.667 -7.599 10.793 1.00 97.69 508 ARG A CA 1
ATOM 4253 C C . ARG A 1 508 ? -12.082 -7.949 12.218 1.00 97.69 508 ARG A C 1
ATOM 4255 O O . ARG A 1 508 ? -12.351 -7.045 13.008 1.00 97.69 508 ARG A O 1
ATOM 4262 N N . MET A 1 509 ? -12.129 -9.239 12.550 1.00 96.88 509 MET A N 1
ATOM 4263 C CA . MET A 1 509 ? -12.472 -9.692 13.899 1.00 96.88 509 MET A CA 1
ATOM 4264 C C . MET A 1 509 ? -11.499 -9.114 14.936 1.00 96.88 509 MET A C 1
ATOM 4266 O O . MET A 1 509 ? -11.950 -8.526 15.922 1.00 96.88 509 MET A O 1
ATOM 4270 N N . LYS A 1 510 ? -10.182 -9.196 14.694 1.00 96.50 510 LYS A N 1
ATOM 4271 C CA . LYS A 1 510 ? -9.162 -8.657 15.610 1.00 96.50 510 LYS A CA 1
ATOM 4272 C C . LYS A 1 510 ? -9.275 -7.144 15.790 1.00 96.50 510 LYS A C 1
ATOM 4274 O O . LYS A 1 510 ? -9.254 -6.680 16.928 1.00 96.50 510 LYS A O 1
ATOM 4279 N N . LEU A 1 511 ? -9.451 -6.384 14.708 1.00 97.44 511 LEU A N 1
ATOM 4280 C CA . LEU A 1 511 ? -9.621 -4.928 14.763 1.00 97.44 511 LEU A CA 1
ATOM 4281 C C . LEU A 1 511 ? -10.830 -4.544 15.625 1.00 97.44 511 LEU A C 1
ATOM 4283 O O . LEU A 1 511 ? -10.710 -3.715 16.526 1.00 97.44 511 LEU A O 1
ATOM 4287 N N . LEU A 1 512 ? -11.979 -5.187 15.397 1.00 98.06 512 LEU A N 1
ATOM 4288 C CA . LEU A 1 512 ? -13.205 -4.928 16.156 1.00 98.06 512 LEU A CA 1
ATOM 4289 C C . LEU A 1 512 ? -13.074 -5.333 17.625 1.00 98.06 512 LEU A C 1
ATOM 4291 O O . LEU A 1 512 ? -13.503 -4.583 18.501 1.00 98.06 512 LEU A O 1
ATOM 4295 N N . LYS A 1 513 ? -12.449 -6.481 17.911 1.00 96.81 513 LYS A N 1
ATOM 4296 C CA . LYS A 1 513 ? -12.153 -6.919 19.280 1.00 96.81 513 LYS A CA 1
ATOM 4297 C C . LYS A 1 513 ? -11.277 -5.905 20.010 1.00 96.81 513 LYS A C 1
ATOM 4299 O O . LYS A 1 513 ? -11.577 -5.554 21.152 1.00 96.81 513 LYS A O 1
ATOM 4304 N N . ASN A 1 514 ? -10.203 -5.448 19.374 1.00 96.38 514 ASN A N 1
ATOM 4305 C CA . ASN A 1 514 ? -9.252 -4.526 19.986 1.00 96.38 514 ASN A CA 1
ATOM 4306 C C . ASN A 1 514 ? -9.901 -3.158 20.234 1.00 96.38 514 ASN A C 1
ATOM 4308 O O . ASN A 1 514 ? -9.785 -2.625 21.335 1.00 96.38 514 ASN A O 1
ATOM 4312 N N . LEU A 1 515 ? -10.665 -2.635 19.267 1.00 97.06 515 LEU A N 1
ATOM 4313 C CA . LEU A 1 515 ? -11.448 -1.406 19.442 1.00 97.06 515 LEU A CA 1
ATOM 4314 C C . LEU A 1 515 ? -12.471 -1.531 20.576 1.00 97.06 515 LEU A C 1
ATOM 4316 O O . LEU A 1 515 ? -12.558 -0.648 21.425 1.00 97.06 515 LEU A O 1
ATOM 4320 N N . TRP A 1 516 ? -13.215 -2.639 20.629 1.00 97.06 516 TRP A N 1
ATOM 4321 C CA . TRP A 1 516 ? -14.140 -2.901 21.731 1.00 97.06 516 TRP A CA 1
ATOM 4322 C C . TRP A 1 516 ? -13.414 -2.977 23.079 1.00 97.06 516 TRP A C 1
ATOM 4324 O O . TRP A 1 516 ? -13.898 -2.415 24.055 1.00 97.06 516 TRP A O 1
ATOM 4334 N N . THR A 1 517 ? -12.245 -3.620 23.137 1.00 95.94 517 THR A N 1
ATOM 4335 C CA . THR A 1 517 ? -11.448 -3.730 24.369 1.00 95.94 517 THR A CA 1
ATOM 4336 C C . THR A 1 517 ? -11.065 -2.344 24.884 1.00 95.94 517 THR A C 1
ATOM 4338 O O . THR A 1 517 ? -11.357 -2.036 26.038 1.00 95.94 517 THR A O 1
ATOM 4341 N N . ILE A 1 518 ? -10.535 -1.479 24.008 1.00 95.00 518 ILE A N 1
ATOM 4342 C CA . ILE A 1 518 ? -10.195 -0.082 24.327 1.00 95.00 518 ILE A CA 1
ATOM 4343 C C . ILE A 1 518 ? -11.399 0.654 24.929 1.00 95.00 518 ILE A C 1
ATOM 4345 O O . ILE A 1 518 ? -11.271 1.286 25.973 1.00 95.00 518 ILE A O 1
ATOM 4349 N N . GLU A 1 519 ? -12.571 0.544 24.302 1.00 95.06 519 GLU A N 1
ATOM 4350 C CA . GLU A 1 519 ? -13.781 1.253 24.740 1.00 95.06 519 GLU A CA 1
ATOM 4351 C C . GLU A 1 519 ? -14.465 0.627 25.962 1.00 95.06 519 GLU A C 1
ATOM 4353 O O . GLU A 1 519 ? -15.217 1.297 26.669 1.00 95.06 519 GLU A O 1
ATOM 4358 N N . SER A 1 520 ? -14.216 -0.654 26.230 1.00 92.69 520 SER A N 1
ATOM 4359 C CA . SER A 1 520 ? -14.717 -1.341 27.423 1.00 92.69 520 SER A CA 1
ATOM 4360 C C . SER A 1 520 ? -13.872 -1.067 28.672 1.00 92.69 520 SER A C 1
ATOM 4362 O O . SER A 1 520 ? -14.367 -1.215 29.791 1.00 92.69 520 SER A O 1
ATOM 4364 N N . GLU A 1 521 ? -12.609 -0.672 28.483 1.00 89.06 521 GLU A N 1
ATOM 4365 C CA . GLU A 1 521 ? -11.650 -0.358 29.548 1.00 89.06 521 GLU A CA 1
ATOM 4366 C C . GLU A 1 521 ? -11.535 1.150 29.844 1.00 89.06 521 GLU A C 1
ATOM 4368 O O . GLU A 1 521 ? -10.998 1.520 30.894 1.00 89.06 521 GLU A O 1
ATOM 4373 N N . SER A 1 522 ? -12.027 2.012 28.943 1.00 76.50 522 SER A N 1
ATOM 4374 C CA . SER A 1 522 ? -12.087 3.477 29.095 1.00 76.50 522 SER A CA 1
ATOM 4375 C C . SER A 1 522 ? -13.264 3.938 29.948 1.00 76.50 522 SER A C 1
ATOM 4377 O O . SER A 1 522 ? -13.069 4.873 30.762 1.00 76.50 522 SER A O 1
#

Organism: NCBI:txid1817405

Nearest PDB structures (foldseek):
  7vtd-assembly2_C  TM=7.902E-01  e=3.993E-04  Escherichia coli
  2rbc-assembly1_A-2  TM=5.664E-01  e=1.213E-05  Agrobacterium fabrum str. C58
  7vva-assembly1_E  TM=6.592E-01  e=1.495E-04  Escherichia coli
  7vva-assembly1_C  TM=6.037E-01  e=1.578E-04  Escherichia coli
  4lc9-assembly1_A  TM=4.297E-01  e=2.224E+00  Rattus norvegicus

Secondary structure (DSSP, 8-state):
-EEEEE--EEE-SS-EEEHHHHHHHHHHHTT-EEEEE-EEESSHHHHHHHHHHHHTT-B-TTSEEE---SSEE-----SS--HHHHHHHTT-SEEEEETTS-HHHHHHHHHHHHHTT--EEEEEPTT----HHHHHH-SEEEE--TT--HHHHHHHHHHHHHHHTT-GGGTT-PPP---HHHHHHHHHHHHHHHHHHHHHHHHHHHHHHHHTTS--------SPPPPPGGG---B---SS--SS--S--BHHHHHHHHHHHHHHHHTTS-TTS---GGGG-TTT--GGG-EEEEEEEE-TT--EEEEEESSPPP-HHHHHHHTHHHHHHHHHS-GGGGGT--EEEEEE--TTS--EEEEEETTEEEEEEESSS---HHHHHHHHHHHHHHHHHHSGGGB---TT--SSTT-GGGB-TT-HHHHHHHHHTTTS-HHHHS-TTS-HHHHHHHHHHSTTT-SSTTGGG-HHHHHHHHHHHHHTS---TT--SHHHHHHHHGGG-HHHHHHHHHHHHHHHHHHHH-

Mean predicted aligned error: 17.65 Å

Sequence (522 aa):
MNLLWVSNSYKSKDHHEGAPQYAKVLQHELNVNTSIYTSIEYSKSAHHLLKSLSKHGIQTSISERIDYNGIGVIPFLNERLSLHQIQHIKQMDFVLIKTDVPKFVVLRILDICLTFNIPYGILSDNEYYLSEKYRQNASIYLLQHQDETFDELFNIAMTQMKVRFNIEDRVTSPKPQMNPWLKGLLTLILGAVILSVSLFFISIVTNQMLEAQYDHSSTSESIREIEPLSEKNERIELSFEPDEPLECTTVVECAELGDDYLNKLNDHVDMNQEYNLFDFGMFNTKPENERYLYRWKIDSDGQLIDRENINAKKSEDDFKNYQKAYHIFKQITPTHYFDIVDYYGAFTDGPNHYLAFIETRNNEMTLKFDIQDMDHKVQLYRTLVHEIAHVITLNREEYVMLFNCNDEVGTYECLRKDARLQQFFERFWTDYDDRWINNKQKSDKELTAFYNKYSDEFISEYAATNPKEDYAVSFETFVFSKYKNNARIPKDFRINYFYDDEEMVYLRMKLLKNLWTIESES

Foldseek 3Di:
DEEEEEAWWFADPQAIDDQLVVQLVCCPLQVHQYEYEYEAEPDPRSVVSVVVCVVSNYHDPQYHYYHDDDGTTRADPDLAGDPVNLVVLLPGQEYEYEPNHDPLVVQQSLLSCVVSVRAYEYEYEPPRDDDPVSVVRHPYYHYADPPDDSVRSSVVVSVSCCVVVVRVVVPPDDDDDDDPVVVVVVVVVVVVVVVVVVVVVVVVVVVVVVVVPDDDDDDPPLQDDQDFQVVWFDFFDDPDDAPDPQPAGTLNRLQVLLVVLLVLLCVQAPLVPDDAPVQLAQPPDDPVLKFWAKKFFADLLRDTHDIDGDPDDDDPVLVVLQCVLSVLLSLQDTSRLSVQAGMEIEIASDPRHDQWDWDADPLHIYTYGYSRHCPRPSVSLLVSLLRVLCSQQQGPVQFDSHNVDPSPRDDLVGGDCPGPLVVQCSRQPPPDDPCQQAVSVPDPVVLVVQCVVQVLAAPHSQLSRHSSSRSSNLLSVLLNDHQDSPDDTNSSSSSSVLSVRSVSSSSSSSSSNSSSVVSVVD